Protein AF-A0A2J6RTV8-F1 (afdb_monomer_lite)

Foldseek 3Di:
DDDDDDDDDDDDDDDDDDDDDDDDDDDDDDDDDDDDDDDDDDDDDDDDDDDDDPPDPQCDPVVLVVLVVVLVVLVVVLVVLVVVLVVLVVVLVVLVVVLVVVVVVLVVVLVVLVVVLVVLVVPPPDPPVVNVVSVVVSVVVVVVSVVVNVVSVVVNVVSNVVSVVVNVVSVVVSVVSVVVSVVSVVVSVVSVVVVVVVVVVVVVVVVVVVVVVVVVVVVVVVVVVVVVVVVVVVVVVVVVVVVVVVVVVVVVVVVVVVVVVVVVVVVVVVVVVVVVVVVVVVVVVVVVVVVVVVVVVVVVVVVVVVVVVVVVVVVVVVVVVVVVVVVVVVVVVVVVVVVVVVVVVVVVVVDPDDDDDDVVVVVVVVVVVVVVVVVVVVVVVVVVVVVVVVVVVVVVVVVVVVVVVVVVVVVVVVVVVVVVVVVVVVVVVVVVVVVVVVVVVVVVVVVPPDDDDDDDDDDDD

Secondary structure (DSSP, 8-state):
---------------PPPPPP---------------------------------------HHHHHHHHHHHHHHHHHHHHHHHHHHHHHHHHHHHHHHHHHHHHHHHHHHHHHHHHHHHHHH-TTS-HHHHHHHHHHHHHHHHHHHHHHHHHHHHHHHHHHHHHHHHHHHHHHHHHHHHHHHHHHHHHHHHHHHHHHHHHHHHHHHHHHHHHHHHHHHHHHHHHHHHHHHHHHHHHHHHHHHHHHHHHHHHHHHHHHHHHHHHHHHHHHHHHHHHHHHHHHHHHHHHHHHHHHHHHHHHHHHHHHHHHHHHHHHHHHHHHHHHHHHHHHHHHHHHHHHHHHHHHHHHHHH--S-----HHHHHHHHHHHHHHHHHHHHHHHHHHHHHHHHHHHHHHHHHHHHHHHHHHHHHHHHHHHHHHHHHHHHHHHHHHHHHHHHHHHHHHHHTT-S-PPPP------

pLDDT: mean 74.6, std 16.95, range [32.72, 95.69]

Structure (mmCIF, N/CA/C/O backbone):
data_AF-A0A2J6RTV8-F1
#
_entry.id   AF-A0A2J6RTV8-F1
#
loop_
_atom_site.group_PDB
_atom_site.id
_atom_site.type_symbol
_atom_site.label_atom_id
_atom_site.label_alt_id
_atom_site.label_comp_id
_atom_site.label_asym_id
_atom_site.label_entity_id
_atom_site.label_seq_id
_atom_site.pdbx_PDB_ins_code
_atom_site.Cartn_x
_atom_site.Cartn_y
_atom_site.Cartn_z
_atom_site.occupancy
_atom_site.B_iso_or_equiv
_atom_site.auth_seq_id
_atom_site.auth_comp_id
_atom_site.auth_asym_id
_atom_site.auth_atom_id
_atom_site.pdbx_PDB_model_num
ATOM 1 N N . MET A 1 1 ? 9.975 38.360 9.429 1.00 51.91 1 MET A N 1
ATOM 2 C CA . MET A 1 1 ? 9.280 39.564 9.927 1.00 51.91 1 MET A CA 1
ATOM 3 C C . MET A 1 1 ? 7.846 39.527 9.429 1.00 51.91 1 MET A C 1
ATOM 5 O O . MET A 1 1 ? 7.651 39.671 8.234 1.00 51.91 1 MET A O 1
ATOM 9 N N . SER A 1 2 ? 6.899 39.222 10.316 1.00 41.31 2 SER A N 1
ATOM 10 C CA . SER A 1 2 ? 5.568 39.845 10.425 1.00 41.31 2 SER A CA 1
ATOM 11 C C . SER A 1 2 ? 4.779 39.090 11.491 1.00 41.31 2 SER A C 1
ATOM 13 O O . SER A 1 2 ? 4.685 37.867 11.469 1.00 41.31 2 SER A O 1
ATOM 15 N N . ARG A 1 3 ? 4.334 39.857 12.486 1.00 43.31 3 ARG A N 1
ATOM 16 C CA . ARG A 1 3 ? 3.630 39.439 13.699 1.00 43.31 3 ARG A CA 1
ATOM 17 C C . ARG A 1 3 ? 2.181 39.099 13.357 1.00 43.31 3 ARG A C 1
ATOM 19 O O . ARG A 1 3 ? 1.557 39.868 12.635 1.00 43.31 3 ARG A O 1
ATOM 26 N N . ILE A 1 4 ? 1.629 38.052 13.966 1.00 53.41 4 ILE A N 1
ATOM 27 C CA . ILE A 1 4 ? 0.189 37.971 14.225 1.00 53.41 4 ILE A CA 1
ATOM 28 C C . ILE A 1 4 ? 0.022 37.718 15.718 1.00 53.41 4 ILE A C 1
ATOM 30 O O . ILE A 1 4 ? 0.376 36.674 16.254 1.00 53.41 4 ILE A O 1
ATOM 34 N N . ASN A 1 5 ? -0.439 38.777 16.363 1.00 43.38 5 ASN A N 1
ATOM 35 C CA . ASN A 1 5 ? -0.983 38.845 17.701 1.00 43.38 5 ASN A CA 1
ATOM 36 C C . ASN A 1 5 ? -2.500 38.966 17.501 1.00 43.38 5 ASN A C 1
ATOM 38 O O . ASN A 1 5 ? -2.874 39.741 16.624 1.00 43.38 5 ASN A O 1
ATOM 42 N N . MET A 1 6 ? -3.325 38.231 18.255 1.00 38.41 6 MET A N 1
ATOM 43 C CA . MET A 1 6 ? -4.579 38.697 18.882 1.00 38.41 6 MET A CA 1
ATOM 44 C C . MET A 1 6 ? -5.284 37.531 19.600 1.00 38.41 6 MET A C 1
ATOM 46 O O . MET A 1 6 ? -5.812 36.622 18.973 1.00 38.41 6 MET A O 1
ATOM 50 N N . ASN A 1 7 ? -5.194 37.607 20.928 1.00 40.25 7 ASN A N 1
ATOM 51 C CA . ASN A 1 7 ? -6.172 37.369 21.997 1.00 40.25 7 ASN A CA 1
ATOM 52 C C . ASN A 1 7 ? -7.335 36.348 21.880 1.00 40.25 7 ASN A C 1
ATOM 54 O O . ASN A 1 7 ? -8.037 36.317 20.873 1.00 40.25 7 ASN A O 1
ATOM 58 N N . PRO A 1 8 ? -7.642 35.640 22.993 1.00 52.94 8 PRO A N 1
ATOM 59 C CA . PRO A 1 8 ? -8.798 34.761 23.140 1.00 52.94 8 PRO A CA 1
ATOM 60 C C . PRO A 1 8 ? -10.035 35.529 23.635 1.00 52.94 8 PRO A C 1
ATOM 62 O O . PRO A 1 8 ? -9.929 36.440 24.457 1.00 52.94 8 PRO A O 1
ATOM 65 N N . THR A 1 9 ? -11.217 35.144 23.158 1.00 46.03 9 THR A N 1
ATOM 66 C CA . THR A 1 9 ? -12.500 35.646 23.666 1.00 46.03 9 THR A CA 1
ATOM 67 C C . THR A 1 9 ? -13.119 34.586 24.568 1.00 46.03 9 THR A C 1
ATOM 69 O O . THR A 1 9 ? -13.441 33.486 24.128 1.00 46.03 9 THR A O 1
ATOM 72 N N . VAL A 1 10 ? -13.215 34.944 25.844 1.00 43.91 10 VAL A N 1
ATOM 73 C CA . VAL A 1 10 ? -14.014 34.303 26.888 1.00 43.91 10 VAL A CA 1
ATOM 74 C C . VAL A 1 10 ? -15.486 34.585 26.592 1.00 43.91 10 VAL A C 1
ATOM 76 O O . VAL A 1 10 ? -15.833 35.737 26.335 1.00 43.91 10 VAL A O 1
ATOM 79 N N . VAL A 1 11 ? -16.329 33.555 26.633 1.00 48.06 11 VAL A N 1
ATOM 80 C CA . VAL A 1 11 ? -17.780 33.694 26.809 1.00 48.06 11 VAL A CA 1
ATOM 81 C C . VAL A 1 11 ? -18.188 32.651 27.844 1.00 48.06 11 VAL A C 1
ATOM 83 O O . VAL A 1 11 ? -18.300 31.466 27.535 1.00 48.06 11 VAL A O 1
ATOM 86 N N . ASP A 1 12 ? -18.308 33.122 29.080 1.00 40.09 12 ASP A N 1
ATOM 87 C CA . ASP A 1 12 ? -19.159 32.538 30.108 1.00 40.09 12 ASP A CA 1
ATOM 88 C C . ASP A 1 12 ? -20.593 32.988 29.811 1.00 40.09 12 ASP A C 1
ATOM 90 O O . ASP A 1 12 ? -20.805 34.178 29.600 1.00 40.09 12 ASP A O 1
ATOM 94 N N . ASP A 1 13 ? -21.549 32.061 29.814 1.00 43.66 13 ASP A N 1
ATOM 95 C CA . ASP A 1 13 ? -22.965 32.357 30.056 1.00 43.66 13 ASP A CA 1
ATOM 96 C C . ASP A 1 13 ? -23.592 31.138 30.752 1.00 43.66 13 ASP A C 1
ATOM 98 O O . ASP A 1 13 ? -23.934 30.122 30.139 1.00 43.66 13 ASP A O 1
ATOM 102 N N . GLU A 1 14 ? -23.673 31.241 32.079 1.00 37.41 14 GLU A N 1
ATOM 103 C CA . GLU A 1 14 ? -24.571 30.467 32.928 1.00 37.41 14 GLU A CA 1
ATOM 104 C C . GLU A 1 14 ? -25.970 31.103 32.874 1.00 37.41 14 GLU A C 1
ATOM 106 O O . GLU A 1 14 ? -26.124 32.283 33.182 1.00 37.41 14 GLU A O 1
ATOM 111 N N . GLU A 1 15 ? -27.007 30.312 32.590 1.00 44.94 15 GLU A N 1
ATOM 112 C CA . GLU A 1 15 ? -28.384 30.646 32.976 1.00 44.94 15 GLU A CA 1
ATOM 113 C C . GLU A 1 15 ? -29.000 29.499 33.801 1.00 44.94 15 GLU A C 1
ATOM 115 O O . GLU A 1 15 ? -28.984 28.342 33.366 1.00 44.94 15 GLU A O 1
ATOM 120 N N . PRO A 1 16 ? -29.575 29.788 34.986 1.00 53.50 16 PRO A N 1
ATOM 121 C CA . PRO A 1 16 ? -30.290 28.811 35.796 1.00 53.50 16 PRO A CA 1
ATOM 122 C C . PRO A 1 16 ? -31.786 28.773 35.440 1.00 53.50 16 PRO A C 1
ATOM 124 O O . PRO A 1 16 ? -32.518 29.751 35.597 1.00 53.50 16 PRO A O 1
ATOM 127 N N . VAL A 1 17 ? -32.274 27.603 35.024 1.00 48.19 17 VAL A N 1
ATOM 128 C CA . VAL A 1 17 ? -33.707 27.363 34.794 1.00 48.19 17 VAL A CA 1
ATOM 129 C C . VAL A 1 17 ? -34.414 27.116 36.132 1.00 48.19 17 VAL A C 1
ATOM 131 O O . VAL A 1 17 ? -34.063 26.212 36.889 1.00 48.19 17 VAL A O 1
ATOM 134 N N . SER A 1 18 ? -35.424 27.940 36.412 1.00 44.84 18 SER A N 1
ATOM 135 C CA . SER A 1 18 ? -36.313 27.850 37.579 1.00 44.84 18 SER A CA 1
ATOM 136 C C . SER A 1 18 ? -37.389 26.756 37.417 1.00 44.84 18 SER A C 1
ATOM 138 O O . SER A 1 18 ? -37.760 26.431 36.288 1.00 44.84 18 SER A O 1
ATOM 140 N N . PRO A 1 19 ? -37.937 26.199 38.518 1.00 47.38 19 PRO A N 1
ATOM 141 C CA . PRO A 1 19 ? -38.842 25.053 38.475 1.00 47.38 19 PRO A CA 1
ATOM 142 C C . PRO A 1 19 ? -40.301 25.468 38.249 1.00 47.38 19 PRO A C 1
ATOM 144 O O . PRO A 1 19 ? -40.826 26.355 38.921 1.00 47.38 19 PRO A O 1
ATOM 147 N N . THR A 1 20 ? -40.984 24.782 37.333 1.00 40.72 20 THR A N 1
ATOM 148 C CA . THR A 1 20 ? -42.423 24.939 37.096 1.00 40.72 20 THR A CA 1
ATOM 149 C C . THR A 1 20 ? -43.213 23.932 37.934 1.00 40.72 20 THR A C 1
ATOM 151 O O . THR A 1 20 ? -43.025 22.723 37.830 1.00 40.72 20 THR A O 1
ATOM 154 N N . THR A 1 21 ? -44.112 24.443 38.770 1.00 45.81 21 THR A N 1
ATOM 155 C CA . THR A 1 21 ? -45.210 23.719 39.426 1.00 45.81 21 THR A CA 1
ATOM 156 C C . THR A 1 21 ? -46.278 23.309 38.413 1.00 45.81 21 THR A C 1
ATOM 158 O O . THR A 1 21 ? -46.694 24.182 37.665 1.00 45.81 21 THR A O 1
ATOM 161 N N . HIS A 1 22 ? -46.766 22.061 38.436 1.00 36.31 22 HIS A N 1
ATOM 162 C CA . HIS A 1 22 ? -48.129 21.649 38.029 1.00 36.31 22 HIS A CA 1
ATOM 163 C C . HIS A 1 22 ? -48.347 20.161 38.390 1.00 36.31 22 HIS A C 1
ATOM 165 O O . HIS A 1 22 ? -47.568 19.305 37.992 1.00 36.31 22 HIS A O 1
ATOM 171 N N . THR A 1 23 ? -49.155 19.887 39.420 1.00 37.34 23 THR A N 1
ATOM 172 C CA . THR A 1 23 ? -50.551 19.380 39.397 1.00 37.34 23 THR A CA 1
ATOM 173 C C . THR A 1 23 ? -50.702 17.869 39.205 1.00 37.34 23 THR A C 1
ATOM 175 O O . THR A 1 23 ? -50.345 17.310 38.176 1.00 37.34 23 THR A O 1
ATOM 178 N N . LEU A 1 24 ? -51.292 17.268 40.244 1.00 43.28 24 LEU A N 1
ATOM 179 C CA . LEU A 1 24 ? -51.869 15.929 40.328 1.00 43.28 24 LEU A CA 1
ATOM 180 C C . LEU A 1 24 ? -52.857 15.655 39.183 1.00 43.28 24 LEU A C 1
ATOM 182 O O . LEU A 1 24 ? -53.647 16.529 38.827 1.00 43.28 24 LEU A O 1
ATOM 186 N N . GLY A 1 25 ? -52.825 14.424 38.678 1.00 35.28 25 GLY A N 1
ATOM 187 C CA . GLY A 1 25 ? -53.801 13.834 37.770 1.00 35.28 25 GLY A CA 1
ATOM 188 C C . GLY A 1 25 ? -53.740 12.314 37.911 1.00 35.28 25 GLY A C 1
ATOM 189 O O . GLY A 1 25 ? -52.649 11.751 37.987 1.00 35.28 25 GLY A O 1
ATOM 190 N N . ASP A 1 26 ? -54.914 11.713 38.036 1.00 38.69 26 ASP A N 1
ATOM 191 C CA . ASP A 1 26 ? -55.188 10.382 38.567 1.00 38.69 26 ASP A CA 1
ATOM 192 C C . ASP A 1 26 ? -54.856 9.209 37.623 1.00 38.69 26 ASP A C 1
ATOM 194 O O . ASP A 1 26 ? -54.705 9.377 36.416 1.00 38.69 26 ASP A O 1
ATOM 198 N N . ASP A 1 27 ? -54.777 8.026 38.244 1.00 43.41 27 ASP A N 1
ATOM 199 C CA . ASP A 1 27 ? -55.155 6.688 37.770 1.00 43.41 27 ASP A CA 1
ATOM 200 C C . ASP A 1 27 ? -54.882 6.274 36.314 1.00 43.41 27 ASP A C 1
ATOM 202 O O . ASP A 1 27 ? -55.605 6.651 35.401 1.00 43.41 27 ASP A O 1
ATOM 206 N N . GLU A 1 28 ? -53.997 5.283 36.134 1.00 37.25 28 GLU A N 1
ATOM 207 C CA . GLU A 1 28 ? -54.261 4.194 35.184 1.00 37.25 28 GLU A CA 1
ATOM 208 C C . GLU A 1 28 ? -53.466 2.923 35.534 1.00 37.25 28 GLU A C 1
ATOM 210 O O . GLU A 1 28 ? -52.235 2.888 35.587 1.00 37.25 28 GLU A O 1
ATOM 215 N N . TRP A 1 29 ? -54.215 1.854 35.804 1.00 47.78 29 TRP A N 1
ATOM 216 C CA . TRP A 1 29 ? -53.730 0.490 35.963 1.00 47.78 29 TRP A CA 1
ATOM 217 C C . TRP A 1 29 ? -53.315 -0.069 34.600 1.00 47.78 29 TRP A C 1
ATOM 219 O O . TRP A 1 29 ? -54.151 -0.182 33.707 1.00 47.78 29 TRP A O 1
ATOM 229 N N . LEU A 1 30 ? -52.066 -0.518 34.453 1.00 38.25 30 LEU A N 1
ATOM 230 C CA . LEU A 1 30 ? -51.668 -1.337 33.308 1.00 38.25 30 LEU A CA 1
ATOM 231 C C . LEU A 1 30 ? -50.806 -2.520 33.749 1.00 38.25 30 LEU A C 1
ATOM 233 O O . LEU A 1 30 ? -49.683 -2.390 34.235 1.00 38.25 30 LEU A O 1
ATOM 237 N N . MET A 1 31 ? -51.414 -3.693 33.589 1.00 34.75 31 MET A N 1
ATOM 238 C CA . MET A 1 31 ? -50.852 -5.016 33.804 1.00 34.75 31 MET A CA 1
ATOM 239 C C . MET A 1 31 ? -49.635 -5.251 32.906 1.00 34.75 31 MET A C 1
ATOM 241 O O . MET A 1 31 ? -49.725 -5.184 31.682 1.00 34.75 31 MET A O 1
ATOM 245 N N . VAL A 1 32 ? -48.508 -5.595 33.526 1.00 35.12 32 VAL A N 1
ATOM 246 C CA . VAL A 1 32 ? -47.320 -6.111 32.844 1.00 35.12 32 VAL A CA 1
ATOM 247 C C . VAL A 1 32 ? -47.493 -7.620 32.670 1.00 35.12 32 VAL A C 1
ATOM 249 O O . VAL A 1 32 ? -47.371 -8.381 33.628 1.00 35.12 32 VAL A O 1
ATOM 252 N N . ALA A 1 33 ? -47.770 -8.054 31.441 1.00 40.34 33 ALA A N 1
ATOM 253 C CA . ALA A 1 33 ? -47.567 -9.435 31.020 1.00 40.34 33 ALA A CA 1
ATOM 254 C C . ALA A 1 33 ? -46.081 -9.625 30.673 1.00 40.34 33 ALA A C 1
ATOM 256 O O . ALA A 1 33 ? -45.580 -9.044 29.709 1.00 40.34 33 ALA A O 1
ATOM 257 N N . VAL A 1 34 ? -45.370 -10.419 31.475 1.00 37.22 34 VAL A N 1
ATOM 258 C CA . VAL A 1 34 ? -44.011 -10.880 31.168 1.00 37.22 34 VAL A CA 1
ATOM 259 C C . VAL A 1 34 ? -44.132 -12.112 30.275 1.00 37.22 34 VAL A C 1
ATOM 261 O O . VAL A 1 34 ? -44.593 -13.161 30.712 1.00 37.22 34 VAL A O 1
ATOM 264 N N . ASN A 1 35 ? -43.742 -11.955 29.011 1.00 34.28 35 ASN A N 1
ATOM 265 C CA . ASN A 1 35 ? -43.553 -13.046 28.062 1.00 34.28 35 ASN A CA 1
ATOM 266 C C . ASN A 1 35 ? -42.133 -13.602 28.245 1.00 34.28 35 ASN A C 1
ATOM 268 O O . ASN A 1 35 ? -41.152 -12.907 27.978 1.00 34.28 35 ASN A O 1
ATOM 272 N N . GLU A 1 36 ? -42.027 -14.851 28.691 1.00 37.22 36 GLU A N 1
ATOM 273 C CA . GLU A 1 36 ? -40.783 -15.619 28.705 1.00 37.22 36 GLU A CA 1
ATOM 274 C C . GLU A 1 36 ? -40.496 -16.144 27.292 1.00 37.22 36 GLU A C 1
ATOM 276 O O . GLU A 1 36 ? -41.103 -17.106 26.825 1.00 37.22 36 GLU A O 1
ATOM 281 N N . SER A 1 37 ? -39.565 -15.502 26.583 1.00 36.94 37 SER A N 1
ATOM 282 C CA . SER A 1 37 ? -38.994 -16.047 25.351 1.00 36.94 37 SER A CA 1
ATOM 283 C C . SER A 1 37 ? -37.670 -16.743 25.651 1.00 36.94 37 SER A C 1
ATOM 285 O O . SER A 1 37 ? -36.639 -16.112 25.881 1.00 36.94 37 SER A O 1
ATOM 287 N N . ASN A 1 38 ? -37.766 -18.065 25.611 1.00 46.78 38 ASN A N 1
ATOM 288 C CA . ASN A 1 38 ? -36.721 -19.070 25.511 1.00 46.78 38 ASN A CA 1
ATOM 289 C C . ASN A 1 38 ? -35.711 -18.720 24.392 1.00 46.78 38 ASN A C 1
ATOM 291 O O . ASN A 1 38 ? -36.108 -18.614 23.229 1.00 46.78 38 ASN A O 1
ATOM 295 N N . VAL A 1 39 ? -34.420 -18.566 24.710 1.00 40.97 39 VAL A N 1
ATOM 296 C CA . VAL A 1 39 ? -33.342 -18.526 23.706 1.00 40.97 39 VAL A CA 1
ATOM 297 C C . VAL A 1 39 ? -32.251 -19.507 24.108 1.00 40.97 39 VAL A C 1
ATOM 299 O O . VAL A 1 39 ? -31.601 -19.364 25.139 1.00 40.97 39 VAL A O 1
ATOM 302 N N . ASN A 1 40 ? -32.127 -20.505 23.238 1.00 38.84 40 ASN A N 1
ATOM 303 C CA . ASN A 1 40 ? -31.195 -21.616 23.247 1.00 38.84 40 ASN A CA 1
ATOM 304 C C . ASN A 1 40 ? -29.721 -21.203 23.256 1.00 38.84 40 ASN A C 1
ATOM 306 O O . ASN A 1 40 ? -29.303 -20.235 22.619 1.00 38.84 40 ASN A O 1
ATOM 310 N N . ASP A 1 41 ? -28.968 -22.100 23.879 1.00 43.59 41 ASP A N 1
ATOM 311 C CA . ASP A 1 41 ? -27.536 -22.330 23.809 1.00 43.59 41 ASP A CA 1
ATOM 312 C C . ASP A 1 41 ? -26.904 -22.158 22.420 1.00 43.59 41 ASP A C 1
ATOM 314 O O . ASP A 1 41 ? -27.352 -22.707 21.411 1.00 43.59 41 ASP A O 1
ATOM 318 N N . THR A 1 42 ? -25.746 -21.499 22.394 1.00 41.97 42 THR A N 1
ATOM 319 C CA . THR A 1 42 ? -24.659 -21.859 21.475 1.00 41.97 42 THR A CA 1
ATOM 320 C C . THR A 1 42 ? -23.323 -21.647 22.175 1.00 41.97 42 THR A C 1
ATOM 322 O O . THR A 1 42 ? -22.954 -20.541 22.562 1.00 41.97 42 THR A O 1
ATOM 325 N N . ALA A 1 43 ? -22.626 -22.762 22.372 1.00 50.34 43 ALA A N 1
ATOM 326 C CA . ALA A 1 43 ? -21.323 -22.862 23.000 1.00 50.34 43 ALA A CA 1
ATOM 327 C C . ALA A 1 43 ? -20.201 -22.298 22.112 1.00 50.34 43 ALA A C 1
ATOM 329 O O . ALA A 1 43 ? -20.177 -22.535 20.905 1.00 50.34 43 ALA A O 1
ATOM 330 N N . HIS A 1 44 ? -19.210 -21.661 22.739 1.00 38.66 44 HIS A N 1
ATOM 331 C CA . HIS A 1 44 ? -17.812 -21.712 22.305 1.00 38.66 44 HIS A CA 1
ATOM 332 C C . HIS A 1 44 ? -16.875 -21.578 23.525 1.00 38.66 44 HIS A C 1
ATOM 334 O O . HIS A 1 44 ? -17.256 -20.921 24.497 1.00 38.66 44 HIS A O 1
ATOM 340 N N . PRO A 1 45 ? -15.692 -22.228 23.511 1.00 62.00 45 PRO A N 1
ATOM 341 C CA . PRO A 1 45 ? -14.908 -22.503 24.704 1.00 62.00 45 PRO A CA 1
ATOM 342 C C . PRO A 1 45 ? -13.725 -21.543 24.899 1.00 62.00 45 PRO A C 1
ATOM 344 O O . PRO A 1 45 ? -13.294 -20.855 23.978 1.00 62.00 45 PRO A O 1
ATOM 347 N N . GLU A 1 46 ? -13.189 -21.610 26.119 1.00 49.97 46 GLU A N 1
ATOM 348 C CA . GLU A 1 46 ? -11.791 -21.359 26.488 1.00 49.97 46 GLU A CA 1
ATOM 349 C C . GLU A 1 46 ? -11.215 -19.969 26.182 1.00 49.97 46 GLU A C 1
ATOM 351 O O . GLU A 1 46 ? -10.587 -19.718 25.156 1.00 49.97 46 GLU A O 1
ATOM 356 N N . ALA A 1 47 ? -11.298 -19.094 27.187 1.00 41.72 47 ALA A N 1
ATOM 357 C CA . ALA A 1 47 ? -10.287 -18.071 27.406 1.00 41.72 47 ALA A CA 1
ATOM 358 C C . ALA A 1 47 ? -9.794 -18.168 28.851 1.00 41.72 47 ALA A C 1
ATOM 360 O O . ALA A 1 47 ? -10.567 -18.207 29.805 1.00 41.72 47 ALA A O 1
ATOM 361 N N . THR A 1 48 ? -8.478 -18.276 28.940 1.00 42.38 48 THR A N 1
ATOM 362 C CA . THR A 1 48 ? -7.640 -18.553 30.096 1.00 42.38 48 THR A CA 1
ATOM 363 C C . THR A 1 48 ? -7.881 -17.636 31.285 1.00 42.38 48 THR A C 1
ATOM 365 O O . THR A 1 48 ? -7.854 -16.411 31.183 1.00 42.38 48 THR A O 1
ATOM 368 N N . ASP A 1 49 ? -8.014 -18.316 32.413 1.00 45.34 49 ASP A N 1
ATOM 369 C CA . ASP A 1 49 ? -7.892 -17.877 33.790 1.00 45.34 49 ASP A CA 1
ATOM 370 C C . ASP A 1 49 ? -6.627 -17.024 34.016 1.00 45.34 49 ASP A C 1
ATOM 372 O O . ASP A 1 49 ? -5.499 -17.518 33.991 1.00 45.34 49 ASP A O 1
ATOM 376 N N . THR A 1 50 ? -6.810 -15.722 34.235 1.00 44.22 50 THR A N 1
ATOM 377 C CA . THR A 1 50 ? -5.829 -14.900 34.950 1.00 44.22 50 THR A CA 1
ATOM 378 C C . THR A 1 50 ? -6.541 -14.260 36.121 1.00 44.22 50 THR A C 1
ATOM 380 O O . THR A 1 50 ? -7.233 -13.248 35.982 1.00 44.22 50 THR A O 1
ATOM 383 N N . GLY A 1 51 ? -6.387 -14.915 37.267 1.00 48.78 51 GLY A N 1
ATOM 384 C CA . GLY A 1 51 ? -6.951 -14.513 38.535 1.00 48.78 51 GLY A CA 1
ATOM 385 C C . GLY A 1 51 ? -6.658 -13.060 38.885 1.00 48.78 51 GLY A C 1
ATOM 386 O O . GLY A 1 51 ? -5.534 -12.564 38.816 1.00 48.78 51 GLY A O 1
ATOM 387 N N . THR A 1 52 ? -7.694 -12.378 39.344 1.00 41.19 52 THR A N 1
ATOM 388 C CA . THR A 1 52 ? -7.535 -11.304 40.316 1.00 41.19 52 THR A CA 1
ATOM 389 C C . THR A 1 52 ? -8.711 -11.419 41.268 1.00 41.19 52 THR A C 1
ATOM 391 O O . THR A 1 52 ? -9.848 -11.073 40.955 1.00 41.19 52 THR A O 1
ATOM 394 N N . VAL A 1 53 ? -8.421 -12.042 42.405 1.00 43.47 53 VAL A N 1
ATOM 395 C CA . VAL A 1 53 ? -9.329 -12.277 43.520 1.00 43.47 53 VAL A CA 1
ATOM 396 C C . VAL A 1 53 ? -9.634 -10.924 44.160 1.00 43.47 53 VAL A C 1
ATOM 398 O O . VAL A 1 53 ? -8.919 -10.484 45.048 1.00 43.47 53 VAL A O 1
ATOM 401 N N . ASN A 1 54 ? -10.686 -10.257 43.691 1.00 42.47 54 ASN A N 1
ATOM 402 C CA . ASN A 1 54 ? -11.394 -9.244 44.469 1.00 42.47 54 ASN A CA 1
ATOM 403 C C . ASN A 1 54 ? -12.745 -9.838 44.862 1.00 42.47 54 ASN A C 1
ATOM 405 O O . ASN A 1 54 ? -13.786 -9.557 44.270 1.00 42.47 54 ASN A O 1
ATOM 409 N N . SER A 1 55 ? -12.707 -10.731 45.847 1.00 44.28 55 SER A N 1
ATOM 410 C CA . SER A 1 55 ? -13.886 -11.158 46.590 1.00 44.28 55 SER A CA 1
ATOM 411 C C . SER A 1 55 ? -14.298 -10.028 47.535 1.00 44.28 55 SER A C 1
ATOM 413 O O . SER A 1 55 ? -14.039 -10.085 48.735 1.00 44.28 55 SER A O 1
ATOM 415 N N . GLU A 1 56 ? -14.892 -8.972 46.977 1.00 48.16 56 GLU A N 1
ATOM 416 C CA . GLU A 1 56 ? -15.717 -8.062 47.769 1.00 48.16 56 GLU A CA 1
ATOM 417 C C . GLU A 1 56 ? -16.915 -8.851 48.314 1.00 48.16 56 GLU A C 1
ATOM 419 O O . GLU A 1 56 ? -17.489 -9.669 47.580 1.00 48.16 56 GLU A O 1
ATOM 424 N N . PRO A 1 57 ? -17.301 -8.641 49.584 1.00 46.94 57 PRO A N 1
ATOM 425 C CA . PRO A 1 57 ? -18.454 -9.298 50.170 1.00 46.94 57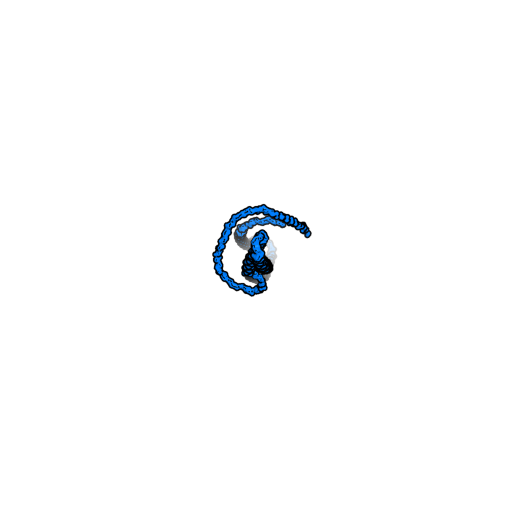 PRO A CA 1
ATOM 426 C C . PRO A 1 57 ? -19.708 -8.767 49.471 1.00 46.94 57 PRO A C 1
ATOM 428 O O . PRO A 1 57 ? -20.254 -7.720 49.811 1.00 46.94 57 PRO A O 1
ATOM 431 N N . LYS A 1 58 ? -20.154 -9.472 48.431 1.00 57.97 58 LYS A N 1
ATOM 432 C CA . LYS A 1 58 ? -21.487 -9.276 47.874 1.00 57.97 58 LYS A CA 1
ATOM 433 C C . LYS A 1 58 ? -22.463 -9.723 48.945 1.00 57.97 58 LYS A C 1
ATOM 435 O O . LYS A 1 58 ? -22.664 -10.924 49.081 1.00 57.97 58 LYS A O 1
ATOM 440 N N . VAL A 1 59 ? -23.075 -8.765 49.639 1.00 56.88 59 VAL A N 1
ATOM 441 C CA . VAL A 1 59 ? -24.318 -9.013 50.369 1.00 56.88 59 VAL A CA 1
ATOM 442 C C . VAL A 1 59 ? -25.285 -9.611 49.359 1.00 56.88 59 VAL A C 1
ATOM 444 O O . VAL A 1 59 ? -25.727 -8.945 48.411 1.00 56.88 59 VAL A O 1
ATOM 447 N N . THR A 1 60 ? -25.485 -10.918 49.462 1.00 68.50 60 THR A N 1
ATOM 448 C CA . THR A 1 60 ? -26.267 -11.663 48.484 1.00 68.50 60 THR A CA 1
ATOM 449 C C . THR A 1 60 ? -27.723 -11.211 48.568 1.00 68.50 60 THR A C 1
ATOM 451 O O . THR A 1 60 ? -28.194 -10.732 49.601 1.00 68.50 60 THR A O 1
ATOM 454 N N . LYS A 1 61 ? -28.469 -11.319 47.461 1.00 71.75 61 LYS A N 1
ATOM 455 C CA . LYS A 1 61 ? -29.924 -11.090 47.492 1.00 71.75 61 LYS A CA 1
ATOM 456 C C . LYS A 1 61 ? -30.565 -11.919 48.618 1.00 71.75 61 LYS A C 1
ATOM 458 O O . LYS A 1 61 ? -31.458 -11.422 49.297 1.00 71.75 61 LYS A O 1
ATOM 463 N N . ASP A 1 62 ? -30.015 -13.108 48.842 1.00 73.06 62 ASP A N 1
ATOM 464 C CA . ASP A 1 62 ? -30.397 -14.051 49.882 1.00 73.06 62 ASP A CA 1
ATOM 465 C C . ASP A 1 62 ? -30.180 -13.477 51.293 1.00 73.06 62 ASP A C 1
ATOM 467 O O . ASP A 1 62 ? -31.075 -13.577 52.121 1.00 73.06 62 ASP A O 1
ATOM 471 N N . GLU A 1 63 ? -29.077 -12.771 51.571 1.00 72.50 63 GLU A N 1
ATOM 472 C CA . GLU A 1 63 ? -28.865 -12.086 52.862 1.00 72.50 63 GLU A CA 1
ATOM 473 C C . GLU A 1 63 ? -29.890 -10.973 53.127 1.00 72.50 63 GLU A C 1
ATOM 475 O O . GLU A 1 63 ? -30.383 -10.830 54.246 1.00 72.50 63 GLU A O 1
ATOM 480 N N . VAL A 1 64 ? -30.263 -10.198 52.102 1.00 72.94 64 VAL A N 1
ATOM 481 C CA . VAL A 1 64 ? -31.304 -9.161 52.239 1.00 72.94 64 VAL A CA 1
ATOM 482 C C . VAL A 1 64 ? -32.684 -9.787 52.461 1.00 72.94 64 VAL A C 1
ATOM 484 O O . VAL A 1 64 ? -33.507 -9.229 53.190 1.00 72.94 64 VAL A O 1
ATOM 487 N N . GLU A 1 65 ? -32.946 -10.932 51.834 1.00 75.69 65 GLU A N 1
ATOM 488 C CA . GLU A 1 65 ? -34.188 -11.692 51.985 1.00 75.69 65 GLU A CA 1
ATOM 489 C C . GLU A 1 65 ? -34.285 -12.305 53.393 1.00 75.69 65 GLU A C 1
ATOM 491 O O . GLU A 1 65 ? -35.302 -12.117 54.061 1.00 75.69 65 GLU A O 1
ATOM 496 N N . ILE A 1 66 ? -33.186 -12.871 53.905 1.00 77.88 66 ILE A N 1
ATOM 497 C CA . ILE A 1 66 ? -33.057 -13.360 55.287 1.00 77.88 66 ILE A CA 1
ATOM 498 C C . ILE A 1 66 ? -33.278 -12.222 56.293 1.00 77.88 66 ILE A C 1
ATOM 500 O O . ILE A 1 66 ? -34.076 -12.363 57.218 1.00 77.88 66 ILE A O 1
ATOM 504 N N . LEU A 1 67 ? -32.637 -11.061 56.109 1.00 75.31 67 LEU A N 1
ATOM 505 C CA . LEU A 1 67 ? -32.831 -9.905 56.997 1.00 75.31 67 LEU A CA 1
ATOM 506 C C . LEU A 1 67 ? -34.280 -9.405 56.991 1.00 75.31 67 LEU A C 1
ATOM 508 O O . LEU A 1 67 ? -34.796 -8.975 58.023 1.00 75.31 67 LEU A O 1
ATOM 512 N N . LYS A 1 68 ? -34.958 -9.461 55.840 1.00 76.00 68 LYS A N 1
ATOM 513 C CA . LYS A 1 68 ? -36.372 -9.088 55.733 1.00 76.00 68 LYS A CA 1
ATOM 514 C C . LYS A 1 68 ? -37.266 -10.070 56.494 1.00 76.00 68 LYS A C 1
ATOM 516 O O . LYS A 1 68 ? -38.158 -9.621 57.212 1.00 76.00 68 LYS A O 1
ATOM 521 N N . GLU A 1 69 ? -37.009 -11.368 56.370 1.00 80.88 69 GLU A N 1
ATOM 522 C CA . GLU A 1 69 ? -37.751 -12.421 57.069 1.00 80.88 69 GLU A CA 1
ATOM 523 C C . GLU A 1 69 ? -37.556 -12.335 58.591 1.00 80.88 69 GLU A C 1
ATOM 525 O O . GLU A 1 69 ? -38.533 -12.352 59.343 1.00 80.88 69 GLU A O 1
ATOM 530 N N . VAL A 1 70 ? -36.319 -12.108 59.052 1.00 79.38 70 VAL A N 1
ATOM 531 C CA . VAL A 1 70 ? -36.013 -11.837 60.468 1.00 79.38 70 VAL A CA 1
ATOM 532 C C . VAL A 1 70 ? -36.794 -10.618 60.958 1.00 79.38 70 VAL A C 1
ATOM 534 O O . VAL A 1 70 ? -37.458 -10.685 61.988 1.00 79.38 70 VAL A O 1
ATOM 537 N N . LEU A 1 71 ? -36.807 -9.519 60.199 1.00 74.88 71 LEU A N 1
ATOM 538 C CA . LEU A 1 71 ? -37.500 -8.291 60.591 1.00 74.88 71 LEU A CA 1
ATOM 539 C C . LEU A 1 71 ? -39.030 -8.449 60.645 1.00 74.88 71 LEU A C 1
ATOM 541 O O . LEU A 1 71 ? -39.691 -7.830 61.485 1.00 74.88 71 LEU A O 1
ATOM 545 N N . GLU A 1 72 ? -39.610 -9.254 59.754 1.00 78.31 72 GLU A N 1
ATOM 546 C CA . GLU A 1 72 ? -41.035 -9.600 59.775 1.00 78.31 72 GLU A CA 1
ATOM 547 C C . GLU A 1 72 ? -41.379 -10.512 60.961 1.00 78.31 72 GLU A C 1
ATOM 549 O O . GLU A 1 72 ? -42.373 -10.252 61.650 1.00 78.31 72 GLU A O 1
ATOM 554 N N . SER A 1 73 ? -40.522 -11.490 61.267 1.00 77.81 73 SER A N 1
ATOM 555 C CA . SER A 1 73 ? -40.636 -12.361 62.442 1.00 77.81 73 SER A CA 1
ATOM 556 C C . SER A 1 73 ? -40.564 -11.568 63.755 1.00 77.81 73 SER A C 1
ATOM 558 O O . SER A 1 73 ? -41.473 -11.653 64.586 1.00 77.81 73 SER A O 1
ATOM 560 N N . THR A 1 74 ? -39.579 -10.674 63.910 1.00 76.19 74 THR A N 1
ATOM 561 C CA . THR A 1 74 ? -39.449 -9.807 65.095 1.00 76.19 74 THR A CA 1
ATOM 562 C C . THR A 1 74 ? -40.650 -8.866 65.250 1.00 76.19 74 THR A C 1
ATOM 564 O O . THR A 1 74 ? -41.138 -8.650 66.359 1.00 76.19 74 THR A O 1
ATOM 567 N N . ARG A 1 75 ? -41.209 -8.335 64.148 1.00 74.31 75 ARG A N 1
ATOM 568 C CA . ARG A 1 75 ? -42.455 -7.538 64.194 1.00 74.31 75 ARG A CA 1
ATOM 569 C C . ARG A 1 75 ? -43.674 -8.355 64.615 1.00 74.31 75 ARG A C 1
ATOM 571 O O . ARG A 1 75 ? -44.593 -7.791 65.209 1.00 74.31 75 ARG A O 1
ATOM 578 N N . ALA A 1 76 ? -43.746 -9.629 64.242 1.00 76.81 76 ALA A N 1
ATOM 579 C CA . ALA A 1 76 ? -44.831 -10.510 64.660 1.00 76.81 76 ALA A CA 1
ATOM 580 C C . ALA A 1 76 ? -44.734 -10.816 66.162 1.00 76.81 76 ALA A C 1
ATOM 582 O O . ALA A 1 76 ? -45.724 -10.643 66.871 1.00 76.81 76 ALA A O 1
ATOM 583 N N . ALA A 1 77 ? -43.536 -11.145 66.654 1.00 75.75 77 ALA A N 1
ATOM 584 C CA . ALA A 1 77 ? -43.276 -11.356 68.078 1.00 75.75 77 ALA A CA 1
ATOM 585 C C . ALA A 1 77 ? -43.616 -10.111 68.918 1.00 75.75 77 ALA A C 1
ATOM 587 O O . ALA A 1 77 ? -44.342 -10.211 69.903 1.00 75.75 77 ALA A O 1
ATOM 588 N N . PHE A 1 78 ? -43.197 -8.922 68.470 1.00 74.50 78 PHE A N 1
ATOM 589 C CA . PHE A 1 78 ? -43.519 -7.659 69.142 1.00 74.50 78 PHE A CA 1
ATOM 590 C C . PHE A 1 78 ? -45.033 -7.395 69.232 1.00 74.50 78 PHE A C 1
ATOM 592 O O . PHE A 1 78 ? -45.524 -6.916 70.254 1.00 74.50 78 PHE A O 1
ATOM 599 N N . ARG A 1 79 ? -45.791 -7.707 68.169 1.00 76.75 79 ARG A N 1
ATOM 600 C CA . ARG A 1 79 ? -47.258 -7.573 68.174 1.00 76.75 79 ARG A CA 1
ATOM 601 C C . ARG A 1 79 ? -47.910 -8.531 69.169 1.00 76.75 79 ARG A C 1
ATOM 603 O O . ARG A 1 79 ? -48.756 -8.089 69.939 1.00 76.75 79 ARG A O 1
ATOM 610 N N . ALA A 1 80 ? -47.475 -9.791 69.188 1.00 78.06 80 ALA A N 1
ATOM 611 C CA . ALA A 1 80 ? -47.980 -10.789 70.125 1.00 78.06 80 ALA A CA 1
ATOM 612 C C . ALA A 1 80 ? -47.711 -10.385 71.583 1.00 78.06 80 ALA A C 1
ATOM 614 O O . ALA A 1 80 ? -48.618 -10.435 72.410 1.00 78.06 80 ALA A O 1
ATOM 615 N N . GLU A 1 81 ? -46.503 -9.908 71.901 1.00 75.56 81 GLU A N 1
ATOM 616 C CA . GLU A 1 81 ? -46.207 -9.424 73.252 1.00 75.56 81 GLU A CA 1
ATOM 617 C C . GLU A 1 81 ? -47.070 -8.223 73.636 1.00 75.56 81 GLU A C 1
ATOM 619 O O . GLU A 1 81 ? -47.670 -8.232 74.705 1.00 75.56 81 GLU A O 1
ATOM 624 N N . HIS A 1 82 ? -47.215 -7.233 72.756 1.00 76.25 82 HIS A N 1
ATOM 625 C CA . HIS A 1 82 ? -48.052 -6.065 73.023 1.00 76.25 82 HIS A CA 1
ATOM 626 C C . HIS A 1 82 ? -49.521 -6.435 73.302 1.00 76.25 82 HIS A C 1
ATOM 628 O O . HIS A 1 82 ? -50.147 -5.865 74.197 1.00 76.25 82 HIS A O 1
ATOM 634 N N . GLU A 1 83 ? -50.075 -7.404 72.570 1.00 79.94 83 GLU A N 1
ATOM 635 C CA . GLU A 1 83 ? -51.417 -7.939 72.832 1.00 79.94 83 GLU A CA 1
ATOM 636 C C . GLU A 1 83 ? -51.503 -8.612 74.211 1.00 79.94 83 GLU A C 1
ATOM 638 O O . GLU A 1 83 ? -52.477 -8.394 74.939 1.00 79.94 83 GLU A O 1
ATOM 643 N N . THR A 1 84 ? -50.471 -9.359 74.628 1.00 78.38 84 THR A N 1
ATOM 644 C CA . THR A 1 84 ? -50.427 -9.931 75.986 1.00 78.38 84 THR A CA 1
ATOM 645 C C . THR A 1 84 ? -50.381 -8.853 77.067 1.00 78.38 84 THR A C 1
ATOM 647 O O . THR A 1 84 ? -51.112 -8.962 78.050 1.00 78.38 84 THR A O 1
ATOM 650 N N . THR A 1 85 ? -49.623 -7.770 76.865 1.00 72.50 85 THR A N 1
ATOM 651 C CA . THR A 1 85 ? -49.552 -6.640 77.804 1.00 72.50 85 THR A CA 1
ATOM 652 C C . THR A 1 85 ? -50.891 -5.905 77.916 1.00 72.50 85 THR A C 1
ATOM 654 O O . THR A 1 85 ? -51.318 -5.529 79.006 1.00 72.50 85 THR A O 1
ATOM 657 N N . GLN A 1 86 ? -51.612 -5.736 76.802 1.00 75.88 86 GLN A N 1
ATOM 658 C CA . GLN A 1 86 ? -52.968 -5.176 76.835 1.00 75.88 86 GLN A CA 1
ATOM 659 C C . GLN A 1 86 ? -53.939 -6.083 77.598 1.00 75.88 86 GLN A C 1
ATOM 661 O O . GLN A 1 86 ? -54.772 -5.597 78.367 1.00 75.88 86 GLN A O 1
ATOM 666 N N . HIS A 1 87 ? -53.820 -7.402 77.429 1.00 77.69 87 HIS A N 1
ATOM 667 C CA . HIS A 1 87 ? -54.651 -8.363 78.144 1.00 77.69 87 HIS A CA 1
ATOM 668 C C . HIS A 1 87 ? -54.359 -8.371 79.656 1.00 77.69 87 HIS A C 1
ATOM 670 O O . HIS A 1 87 ? -55.297 -8.439 80.458 1.00 77.69 87 HIS A O 1
ATOM 676 N N . THR A 1 88 ? -53.095 -8.296 80.086 1.00 73.56 88 THR A N 1
ATOM 677 C CA . THR A 1 88 ? -52.745 -8.218 81.518 1.00 73.56 88 THR A CA 1
ATOM 678 C C . THR A 1 88 ? -53.234 -6.908 82.135 1.00 73.56 88 THR A C 1
ATOM 680 O O . THR A 1 88 ? -53.844 -6.928 83.207 1.00 73.56 88 THR A O 1
ATOM 683 N N . GLN A 1 89 ? -53.100 -5.788 81.419 1.00 73.81 89 GLN A N 1
ATOM 684 C CA . GLN A 1 89 ? -53.622 -4.488 81.845 1.00 73.81 89 GLN A CA 1
ATOM 685 C C . GLN A 1 89 ? -55.156 -4.495 81.984 1.00 73.81 89 GLN A C 1
ATOM 687 O O . GLN A 1 89 ? -55.696 -4.008 82.983 1.00 73.81 89 GLN A O 1
ATOM 692 N N . ALA A 1 90 ? -55.871 -5.106 81.033 1.00 77.50 90 ALA A N 1
ATOM 693 C CA . ALA A 1 90 ? -57.322 -5.281 81.106 1.00 77.50 90 ALA A CA 1
ATOM 694 C C . ALA A 1 90 ? -57.738 -6.164 82.296 1.00 77.50 90 ALA A C 1
ATOM 696 O O . ALA A 1 90 ? -58.703 -5.856 83.000 1.00 77.50 90 ALA A O 1
ATOM 697 N N . ARG A 1 91 ? -56.985 -7.236 82.570 1.00 78.19 91 ARG A N 1
ATOM 698 C CA . ARG A 1 91 ? -57.236 -8.138 83.701 1.00 78.19 91 ARG A CA 1
ATOM 699 C C . ARG A 1 91 ? -57.006 -7.445 85.047 1.00 78.19 91 ARG A C 1
ATOM 701 O O . ARG A 1 91 ? -57.823 -7.607 85.951 1.00 78.19 91 ARG A O 1
ATOM 708 N N . LEU A 1 92 ? -55.962 -6.623 85.168 1.00 74.38 92 LEU A N 1
ATOM 709 C CA . LEU A 1 92 ? -55.728 -5.787 86.350 1.00 74.38 92 LEU A CA 1
ATOM 710 C C . LEU A 1 92 ? -56.889 -4.808 86.581 1.00 74.38 92 LEU A C 1
ATOM 712 O O . LEU A 1 92 ? -57.381 -4.690 87.704 1.00 74.38 92 LEU A O 1
ATOM 716 N N . ALA A 1 93 ? -57.370 -4.147 85.524 1.00 76.38 93 ALA A N 1
ATOM 717 C CA . ALA A 1 93 ? -58.518 -3.247 85.612 1.00 76.38 93 ALA A CA 1
ATOM 718 C C . ALA A 1 93 ? -59.793 -3.971 86.089 1.00 76.38 93 ALA A C 1
ATOM 720 O O . ALA A 1 93 ? -60.494 -3.460 86.965 1.00 76.38 93 ALA A O 1
ATOM 721 N N . ALA A 1 94 ? -60.054 -5.181 85.581 1.00 79.19 94 ALA A N 1
ATOM 722 C CA . ALA A 1 94 ? -61.188 -6.006 85.999 1.00 79.19 94 ALA A CA 1
ATOM 723 C C . ALA A 1 94 ? -61.109 -6.404 87.486 1.00 79.19 94 ALA A C 1
ATOM 725 O O . ALA A 1 94 ? -62.083 -6.230 88.218 1.00 79.19 94 ALA A O 1
ATOM 726 N N . VAL A 1 95 ? -59.938 -6.846 87.963 1.00 76.94 95 VAL A N 1
ATOM 727 C CA . VAL A 1 95 ? -59.723 -7.191 89.383 1.00 76.94 95 VAL A CA 1
ATOM 728 C C . VAL A 1 95 ? -59.920 -5.969 90.287 1.00 76.94 95 VAL A C 1
ATOM 730 O O . VAL A 1 95 ? -60.573 -6.065 91.326 1.00 76.94 95 VAL A O 1
ATOM 733 N N . MET A 1 96 ? -59.415 -4.794 89.894 1.00 76.31 96 MET A N 1
ATOM 734 C CA . MET A 1 96 ? -59.646 -3.553 90.647 1.00 76.31 96 MET A CA 1
ATOM 735 C C . MET A 1 96 ? -61.135 -3.200 90.748 1.00 76.31 96 MET A C 1
ATOM 737 O O . MET A 1 96 ? -61.593 -2.737 91.797 1.00 76.31 96 MET A O 1
ATOM 741 N N . GLN A 1 97 ? -61.905 -3.431 89.684 1.00 82.81 97 GLN A N 1
ATOM 742 C CA . GLN A 1 97 ? -63.346 -3.194 89.672 1.00 82.81 97 GLN A CA 1
ATOM 743 C C . GLN A 1 97 ? -64.104 -4.193 90.560 1.00 82.81 97 GLN A C 1
ATOM 745 O O . GLN A 1 97 ? -64.992 -3.788 91.316 1.00 82.81 97 GLN A O 1
ATOM 750 N N . GLU A 1 98 ? -63.730 -5.473 90.529 1.00 79.69 98 GLU A N 1
ATOM 751 C CA . GLU A 1 98 ? -64.314 -6.515 91.379 1.00 79.69 98 GLU A CA 1
ATOM 752 C C . GLU A 1 98 ? -64.062 -6.226 92.867 1.00 79.69 98 GLU A C 1
ATOM 754 O O . GLU A 1 98 ? -64.992 -6.234 93.680 1.00 79.69 98 GLU A O 1
ATOM 759 N N . VAL A 1 99 ? -62.837 -5.836 93.230 1.00 74.56 99 VAL A N 1
ATOM 760 C CA . VAL A 1 99 ? -62.502 -5.440 94.607 1.00 74.56 99 VAL A CA 1
ATOM 761 C C . VAL A 1 99 ? -63.256 -4.193 95.056 1.00 74.56 99 VAL A C 1
ATOM 763 O O . VAL A 1 99 ? -63.718 -4.124 96.196 1.00 74.56 99 VAL A O 1
ATOM 766 N N . LYS A 1 100 ? -63.463 -3.224 94.164 1.00 78.75 100 LYS A N 1
ATOM 767 C CA . LYS A 1 100 ? -64.307 -2.065 94.469 1.00 78.75 100 LYS A CA 1
ATOM 768 C C . LYS A 1 100 ? -65.751 -2.488 94.770 1.00 78.75 100 LYS A C 1
ATOM 770 O O . LYS A 1 100 ? -66.301 -2.075 95.786 1.00 78.75 100 LYS A O 1
ATOM 775 N N . SER A 1 101 ? -66.327 -3.376 93.957 1.00 79.25 101 SER A N 1
ATOM 776 C CA . SER A 1 101 ? -67.703 -3.859 94.148 1.00 79.25 101 SER A CA 1
ATOM 777 C C . SER A 1 101 ? -67.893 -4.674 95.438 1.00 79.25 101 SER A C 1
ATOM 779 O O . SER A 1 101 ? -68.891 -4.511 96.147 1.00 79.25 101 SER A O 1
ATOM 781 N N . THR A 1 102 ? -66.916 -5.514 95.795 1.00 77.44 102 THR A N 1
ATOM 782 C CA . THR A 1 102 ? -66.946 -6.306 97.035 1.00 77.44 102 THR A CA 1
ATOM 783 C C . THR A 1 102 ? -66.773 -5.426 98.268 1.00 77.44 102 THR A C 1
ATOM 785 O O . THR A 1 102 ? -67.476 -5.625 99.259 1.00 77.44 102 THR A O 1
ATOM 788 N N . LYS A 1 103 ? -65.915 -4.399 98.197 1.00 79.25 103 LYS A N 1
ATOM 789 C CA . LYS A 1 103 ? -65.795 -3.375 99.240 1.00 79.25 103 LYS A CA 1
ATOM 790 C C . LYS A 1 103 ? -67.117 -2.635 99.455 1.00 79.25 103 LYS A C 1
ATOM 792 O O . LYS A 1 103 ? -67.563 -2.533 100.596 1.00 79.25 103 LYS A O 1
ATOM 797 N N . ASP A 1 104 ? -67.756 -2.166 98.384 1.00 79.81 104 ASP A N 1
ATOM 798 C CA . ASP A 1 104 ? -69.028 -1.437 98.464 1.00 79.81 104 ASP A CA 1
ATOM 799 C C . ASP A 1 104 ? -70.145 -2.313 99.069 1.00 79.81 104 ASP A C 1
ATOM 801 O O . ASP A 1 104 ? -70.933 -1.852 99.900 1.00 79.81 104 ASP A O 1
ATOM 805 N N . THR A 1 105 ? -70.169 -3.604 98.714 1.00 80.12 105 THR A N 1
ATOM 806 C CA . THR A 1 105 ? -71.104 -4.595 99.276 1.00 80.12 105 THR A CA 1
ATOM 807 C C . THR A 1 105 ? -70.848 -4.815 100.769 1.00 80.12 105 THR A C 1
ATOM 809 O O . THR A 1 105 ? -71.769 -4.703 101.575 1.00 80.12 105 THR A O 1
ATOM 812 N N . ALA A 1 106 ? -69.591 -5.019 101.171 1.00 74.06 106 ALA A N 1
ATOM 813 C CA . ALA A 1 106 ? -69.227 -5.185 102.577 1.00 74.06 106 ALA A CA 1
ATOM 814 C C . ALA A 1 106 ? -69.537 -3.929 103.416 1.00 74.06 106 ALA A C 1
ATOM 816 O O . ALA A 1 106 ? -69.993 -4.034 104.555 1.00 74.06 106 ALA A O 1
ATOM 817 N N . GLU A 1 107 ? -69.328 -2.725 102.872 1.00 78.25 107 GLU A N 1
ATOM 818 C CA . GLU A 1 107 ? -69.707 -1.477 103.542 1.00 78.25 107 GLU A CA 1
ATOM 819 C C . GLU A 1 107 ? -71.223 -1.362 103.739 1.00 78.25 107 GLU A C 1
ATOM 821 O O . GLU A 1 107 ? -71.671 -0.893 104.793 1.00 78.25 107 GLU A O 1
ATOM 826 N N . LYS A 1 108 ? -72.015 -1.799 102.752 1.00 83.50 108 LYS A N 1
ATOM 827 C CA . LYS A 1 108 ? -73.478 -1.857 102.845 1.00 83.50 108 LYS A CA 1
ATOM 828 C C . LYS A 1 108 ? -73.923 -2.837 103.933 1.00 83.50 108 LYS A C 1
ATOM 830 O O . LYS A 1 108 ? -74.692 -2.435 104.806 1.00 83.50 108 LYS A O 1
ATOM 835 N N . ASP A 1 109 ? -73.364 -4.043 103.955 1.00 79.25 109 ASP A N 1
ATOM 836 C CA . ASP A 1 109 ? -73.675 -5.067 104.960 1.00 79.25 109 ASP A CA 1
ATOM 837 C C . ASP A 1 109 ? -73.310 -4.598 106.378 1.00 79.25 109 ASP A C 1
ATOM 839 O O . ASP A 1 109 ? -74.073 -4.770 107.330 1.00 79.25 109 ASP A O 1
ATOM 843 N N . VAL A 1 110 ? -72.169 -3.916 106.543 1.00 75.56 110 VAL A N 1
ATOM 844 C CA . VAL A 1 110 ? -71.771 -3.328 107.833 1.00 75.56 110 VAL A CA 1
ATOM 845 C C . VAL A 1 110 ? -72.730 -2.217 108.268 1.00 75.56 110 VAL A C 1
ATOM 847 O O . VAL A 1 110 ? -73.047 -2.119 109.459 1.00 75.56 110 VAL A O 1
ATOM 850 N N . LYS A 1 111 ? -73.193 -1.362 107.345 1.00 80.88 111 LYS A N 1
ATOM 851 C CA . LYS A 1 111 ? -74.205 -0.332 107.643 1.00 80.88 111 LYS A CA 1
ATOM 852 C C . LYS A 1 111 ? -75.529 -0.971 108.061 1.00 80.88 111 LYS A C 1
ATOM 854 O O . LYS A 1 111 ? -76.126 -0.513 109.034 1.00 80.88 111 LYS A O 1
ATOM 859 N N . GLU A 1 112 ? -75.943 -2.044 107.395 1.00 82.12 112 GLU A N 1
ATOM 860 C CA . GLU A 1 112 ? -77.161 -2.785 107.723 1.00 82.12 112 GLU A CA 1
ATOM 861 C C . GLU A 1 112 ? -77.079 -3.447 109.105 1.00 82.12 112 GLU A C 1
ATOM 863 O O . GLU A 1 112 ? -77.969 -3.263 109.932 1.00 82.12 112 GLU A O 1
ATOM 868 N N . VAL A 1 113 ? -75.966 -4.110 109.424 1.00 75.88 113 VAL A N 1
ATOM 869 C CA . VAL A 1 113 ? -75.708 -4.675 110.760 1.00 75.88 113 VAL A CA 1
ATOM 870 C C . VAL A 1 113 ? -75.733 -3.590 111.845 1.00 75.88 113 VAL A C 1
ATOM 872 O O . VAL A 1 113 ? -76.276 -3.808 112.929 1.00 75.88 113 VAL A O 1
ATOM 875 N N . LYS A 1 114 ? -75.178 -2.398 111.573 1.00 77.31 114 LYS A N 1
ATOM 876 C CA . LYS A 1 114 ? -75.237 -1.253 112.501 1.00 77.31 114 LYS A CA 1
ATOM 877 C C . LYS A 1 114 ? -76.665 -0.739 112.701 1.00 77.31 114 LYS A C 1
ATOM 879 O O . LYS A 1 114 ? -77.023 -0.424 113.834 1.00 77.31 114 LYS A O 1
ATOM 884 N N . LEU A 1 115 ? -77.465 -0.672 111.636 1.00 81.12 115 LEU A N 1
ATOM 885 C CA . LEU A 1 115 ? -78.885 -0.305 111.685 1.00 81.12 115 LEU A CA 1
ATOM 886 C C . LEU A 1 115 ? -79.698 -1.322 112.492 1.00 81.12 115 LEU A C 1
ATOM 888 O O . LEU A 1 115 ? -80.434 -0.929 113.392 1.00 81.12 115 LEU A O 1
ATOM 892 N N . GLN A 1 116 ? -79.503 -2.621 112.247 1.00 78.12 116 GLN A N 1
ATOM 893 C CA . GLN A 1 116 ? -80.136 -3.696 113.018 1.00 78.12 116 GLN A CA 1
ATOM 894 C C . GLN A 1 116 ? -79.751 -3.631 114.506 1.00 78.12 116 GLN A C 1
ATOM 896 O O . GLN A 1 116 ? -80.602 -3.815 115.374 1.00 78.12 116 GLN A O 1
ATOM 901 N N . LEU A 1 117 ? -78.488 -3.309 114.820 1.00 71.94 117 LEU A N 1
ATOM 902 C CA . LEU A 1 117 ? -78.025 -3.116 116.198 1.00 71.94 117 LEU A CA 1
ATOM 903 C C . LEU A 1 117 ? -78.663 -1.887 116.867 1.00 71.94 117 LEU A C 1
ATOM 905 O O . LEU A 1 117 ? -78.960 -1.933 118.059 1.00 71.94 117 LEU A O 1
ATOM 909 N N . ALA A 1 118 ? -78.846 -0.788 116.130 1.00 74.38 118 ALA A N 1
ATOM 910 C CA . ALA A 1 118 ? -79.514 0.412 116.631 1.00 74.38 118 ALA A CA 1
ATOM 911 C C . ALA A 1 118 ? -81.005 0.148 116.898 1.00 74.38 118 ALA A C 1
ATOM 913 O O . ALA A 1 118 ? -81.471 0.413 118.002 1.00 74.38 118 ALA A O 1
ATOM 914 N N . ALA A 1 119 ? -81.705 -0.484 115.952 1.00 75.88 119 ALA A N 1
ATOM 915 C CA . ALA A 1 119 ? -83.108 -0.872 116.097 1.00 75.88 119 ALA A CA 1
ATOM 916 C C . ALA A 1 119 ? -83.327 -1.845 117.272 1.00 75.88 119 ALA A C 1
ATOM 918 O O . ALA A 1 119 ? -84.277 -1.704 118.040 1.00 75.88 119 ALA A O 1
ATOM 919 N N . ALA A 1 120 ? -82.411 -2.800 117.474 1.00 67.50 120 ALA A N 1
ATOM 920 C CA . ALA A 1 120 ? -82.461 -3.710 118.616 1.00 67.50 120 ALA A CA 1
ATOM 921 C C . ALA A 1 120 ? -82.297 -2.989 119.967 1.00 67.50 120 ALA A C 1
ATOM 923 O O . ALA A 1 120 ? -82.862 -3.442 120.956 1.00 67.50 120 ALA A O 1
ATOM 924 N N . LYS A 1 121 ? -81.555 -1.871 120.028 1.00 68.94 121 LYS A N 1
ATOM 925 C CA . LYS A 1 121 ? -81.414 -1.053 121.249 1.00 68.94 121 LYS A CA 1
ATOM 926 C C . LYS A 1 121 ? -82.649 -0.202 121.558 1.00 68.94 121 LYS A C 1
ATOM 928 O O . LYS A 1 121 ? -82.842 0.155 122.714 1.00 68.94 121 LYS A O 1
ATOM 933 N N . GLU A 1 122 ? -83.440 0.142 120.546 1.00 70.44 122 GLU A N 1
ATOM 934 C CA . GLU A 1 122 ? -84.606 1.028 120.665 1.00 70.44 122 GLU A CA 1
ATOM 935 C C . GLU A 1 122 ? -85.880 0.276 121.108 1.00 70.44 122 GLU A C 1
ATOM 937 O O . GLU A 1 122 ? -86.758 0.847 121.753 1.00 70.44 122 GLU A O 1
ATOM 942 N N . ASN A 1 123 ? -85.954 -1.039 120.864 1.00 62.84 123 ASN A N 1
ATOM 943 C CA . ASN A 1 123 ? -87.051 -1.902 121.317 1.00 62.84 123 ASN A CA 1
ATOM 944 C C . ASN A 1 123 ? -86.959 -2.208 122.834 1.00 62.84 123 ASN A C 1
ATOM 946 O O . ASN A 1 123 ? -86.312 -3.164 123.261 1.00 62.84 123 ASN A O 1
ATOM 950 N N . SER A 1 124 ? -87.642 -1.412 123.667 1.00 49.22 124 SER A N 1
ATOM 951 C CA . SER A 1 124 ? -87.539 -1.410 125.143 1.00 49.22 124 SER A CA 1
ATOM 952 C C . SER A 1 124 ? -88.202 -2.581 125.898 1.00 49.22 124 SER A C 1
ATOM 954 O O . SER A 1 124 ? -88.266 -2.548 127.125 1.00 49.22 124 SER A O 1
ATOM 956 N N . HIS A 1 125 ? -88.718 -3.606 125.209 1.00 55.53 125 HIS A N 1
ATOM 957 C CA . HIS A 1 125 ? -89.448 -4.739 125.818 1.00 55.53 125 HIS A CA 1
ATOM 958 C C . HIS A 1 125 ? -88.760 -6.106 125.651 1.00 55.53 125 HIS A C 1
ATOM 960 O O . HIS A 1 125 ? -89.279 -7.119 126.123 1.00 55.53 125 HIS A O 1
ATOM 966 N N . ALA A 1 126 ? -87.590 -6.165 125.009 1.00 55.69 126 ALA A N 1
ATOM 967 C CA . ALA A 1 126 ? -86.821 -7.403 124.939 1.00 55.69 126 ALA A CA 1
ATOM 968 C C . ALA A 1 126 ? -86.106 -7.665 126.283 1.00 55.69 126 ALA A C 1
ATOM 970 O O . ALA A 1 126 ? -85.452 -6.759 126.812 1.00 55.69 126 ALA A O 1
ATOM 971 N N . PRO A 1 127 ? -86.182 -8.881 126.858 1.00 59.91 127 PRO A N 1
ATOM 972 C CA . PRO A 1 127 ? -85.438 -9.216 128.066 1.00 59.91 127 PRO A CA 1
ATOM 973 C C . PRO A 1 127 ? -83.939 -9.027 127.810 1.00 59.91 127 PRO A C 1
ATOM 975 O O . PRO A 1 127 ? -83.414 -9.436 126.774 1.00 59.91 127 PRO A O 1
ATOM 978 N N . LYS A 1 128 ? -83.243 -8.406 128.768 1.00 67.19 128 LYS A N 1
ATOM 979 C CA . LYS A 1 128 ? -81.819 -8.025 128.691 1.00 67.19 128 LYS A CA 1
ATOM 980 C C . LYS A 1 128 ? -80.908 -9.138 128.139 1.00 67.19 128 LYS A C 1
ATOM 982 O O . LYS A 1 128 ? -79.979 -8.862 127.387 1.00 67.19 128 LYS A O 1
ATOM 987 N N . THR A 1 129 ? -81.236 -10.394 128.435 1.00 65.38 129 THR A N 1
ATOM 988 C CA . THR A 1 129 ? -80.543 -11.597 127.954 1.00 65.38 129 THR A CA 1
ATOM 989 C C . THR A 1 129 ? -80.638 -11.822 126.438 1.00 65.38 129 THR A C 1
ATOM 991 O O . THR A 1 129 ? -79.651 -12.227 125.828 1.00 65.38 129 THR A O 1
ATOM 994 N N . GLN A 1 130 ? -81.768 -11.522 125.788 1.00 67.69 130 GLN A N 1
ATOM 995 C CA . GLN A 1 130 ? -81.893 -11.605 124.322 1.00 67.69 130 GLN A CA 1
ATOM 996 C C . GLN A 1 130 ? -81.096 -10.503 123.618 1.00 67.69 130 GLN A C 1
ATOM 998 O O . GLN A 1 130 ? -80.481 -10.743 122.578 1.00 67.69 130 GLN A O 1
ATOM 1003 N N . LEU A 1 131 ? -81.059 -9.308 124.210 1.00 67.50 131 LEU A N 1
ATOM 1004 C CA . LEU A 1 131 ? -80.311 -8.168 123.681 1.00 67.50 131 LEU A CA 1
ATOM 1005 C C . LEU A 1 131 ? -78.796 -8.416 123.753 1.00 67.50 131 LEU A C 1
ATOM 1007 O O . LEU A 1 131 ? -78.064 -8.092 122.819 1.00 67.50 131 LEU A O 1
ATOM 1011 N N . GLU A 1 132 ? -78.329 -9.049 124.832 1.00 73.69 132 GLU A N 1
ATOM 1012 C CA . GLU A 1 132 ? -76.939 -9.488 124.990 1.00 73.69 132 GLU A CA 1
ATOM 1013 C C . GLU A 1 132 ? -76.570 -10.603 123.999 1.00 73.69 132 GLU A C 1
ATOM 1015 O O . GLU A 1 132 ? -75.517 -10.515 123.363 1.00 73.69 132 GLU A O 1
ATOM 1020 N N . ALA A 1 133 ? -77.455 -11.585 123.779 1.00 74.00 133 ALA A N 1
ATOM 1021 C CA . ALA A 1 133 ? -77.249 -12.642 122.787 1.00 74.00 133 ALA A CA 1
ATOM 1022 C C . ALA A 1 133 ? -77.166 -12.088 121.351 1.00 74.00 133 ALA A C 1
ATOM 1024 O O . ALA A 1 133 ? -76.214 -12.388 120.632 1.00 74.00 133 ALA A O 1
ATOM 1025 N N . MET A 1 134 ? -78.093 -11.207 120.950 1.00 73.81 134 MET A N 1
ATOM 1026 C CA . MET A 1 134 ? -78.051 -10.551 119.635 1.00 73.81 134 MET A CA 1
ATOM 1027 C C . MET A 1 134 ? -76.801 -9.686 119.462 1.00 73.81 134 MET A C 1
ATOM 1029 O O . MET A 1 134 ? -76.182 -9.698 118.400 1.00 73.81 134 MET A O 1
ATOM 1033 N N . ASN A 1 135 ? -76.393 -8.953 120.499 1.00 76.50 135 ASN A N 1
ATOM 1034 C CA . ASN A 1 135 ? -75.178 -8.141 120.467 1.00 76.50 135 ASN A CA 1
ATOM 1035 C C . ASN A 1 135 ? -73.928 -9.019 120.301 1.00 76.50 135 ASN A C 1
ATOM 1037 O O . ASN A 1 135 ? -73.041 -8.679 119.519 1.00 76.50 135 ASN A O 1
ATOM 1041 N N . TYR A 1 136 ? -73.881 -10.180 120.960 1.00 79.00 136 TYR A N 1
ATOM 1042 C CA . TYR A 1 136 ? -72.800 -11.146 120.782 1.00 79.00 136 TYR A CA 1
ATOM 1043 C C . TYR A 1 136 ? -72.767 -11.705 119.352 1.00 79.00 136 TYR A C 1
ATOM 1045 O O . TYR A 1 136 ? -71.722 -11.657 118.707 1.00 79.00 136 TYR A O 1
ATOM 1053 N N . THR A 1 137 ? -73.912 -12.125 118.802 1.00 77.69 137 THR A N 1
ATOM 1054 C CA . THR A 1 137 ? -74.010 -12.625 117.418 1.00 77.69 137 THR A CA 1
ATOM 1055 C C . THR A 1 137 ? -73.638 -11.557 116.385 1.00 77.69 137 THR A C 1
ATOM 1057 O O . THR A 1 137 ? -72.948 -11.849 115.409 1.00 77.69 137 THR A O 1
ATOM 1060 N N . LEU A 1 138 ? -74.057 -10.303 116.585 1.00 76.94 138 LEU A N 1
ATOM 1061 C CA . LEU A 1 138 ? -73.716 -9.194 115.688 1.00 76.94 138 LEU A CA 1
ATOM 1062 C C . LEU A 1 138 ? -72.230 -8.831 115.782 1.00 76.94 138 LEU A C 1
ATOM 1064 O O . LEU A 1 138 ? -71.605 -8.584 114.751 1.00 76.94 138 LEU A O 1
ATOM 1068 N N . LYS A 1 139 ? -71.635 -8.853 116.982 1.00 77.94 139 LYS A N 1
ATOM 1069 C CA . LYS A 1 139 ? -70.184 -8.692 117.157 1.00 77.94 139 LYS A CA 1
ATOM 1070 C C . LYS A 1 139 ? -69.413 -9.816 116.475 1.00 77.94 139 LYS A C 1
ATOM 1072 O O . LYS A 1 139 ? -68.446 -9.531 115.778 1.00 77.94 139 LYS A O 1
ATOM 1077 N N . GLU A 1 140 ? -69.850 -11.063 116.618 1.00 81.69 140 GLU A N 1
ATOM 1078 C CA . GLU A 1 140 ? -69.218 -12.212 115.968 1.00 81.69 140 GLU A CA 1
ATOM 1079 C C . GLU A 1 140 ? -69.284 -12.100 114.437 1.00 81.69 140 GLU A C 1
ATOM 1081 O O . GLU A 1 140 ? -68.260 -12.239 113.765 1.00 81.69 140 GLU A O 1
ATOM 1086 N N . LYS A 1 141 ? -70.455 -11.761 113.875 1.00 79.88 141 LYS A N 1
ATOM 1087 C CA . LYS A 1 141 ? -70.611 -11.494 112.435 1.00 79.88 141 LYS A CA 1
ATOM 1088 C C . LYS A 1 141 ? -69.712 -10.347 111.977 1.00 79.88 141 LYS A C 1
ATOM 1090 O O . LYS A 1 141 ? -69.019 -10.484 110.976 1.00 79.88 141 LYS A O 1
ATOM 1095 N N . LEU A 1 142 ? -69.655 -9.249 112.732 1.00 78.19 142 LEU A N 1
ATOM 1096 C CA . LEU A 1 142 ? -68.789 -8.111 112.421 1.00 78.19 142 LEU A CA 1
ATOM 1097 C C . LEU A 1 142 ? -67.300 -8.490 112.452 1.00 78.19 142 LEU A C 1
ATOM 1099 O O . LEU A 1 142 ? -66.540 -8.037 111.599 1.00 78.19 142 LEU A O 1
ATOM 1103 N N . HIS A 1 143 ? -66.871 -9.318 113.408 1.00 79.12 143 HIS A N 1
ATOM 1104 C CA . HIS A 1 143 ? -65.497 -9.818 113.468 1.00 79.12 143 HIS A CA 1
ATOM 1105 C C . HIS A 1 143 ? -65.171 -10.744 112.289 1.00 79.12 143 HIS A C 1
ATOM 1107 O O . HIS A 1 143 ? -64.109 -10.581 111.690 1.00 79.12 143 HIS A O 1
ATOM 1113 N N . LYS A 1 144 ? -66.089 -11.640 111.894 1.00 80.94 144 LYS A N 1
ATOM 1114 C CA . LYS A 1 144 ? -65.933 -12.486 110.695 1.00 80.94 144 LYS A CA 1
ATOM 1115 C C . LYS A 1 144 ? -65.849 -11.652 109.416 1.00 80.94 144 LYS A C 1
ATOM 1117 O O . LYS A 1 144 ? -64.933 -11.865 108.629 1.00 80.94 144 LYS A O 1
ATOM 1122 N N . PHE A 1 145 ? -66.712 -10.646 109.255 1.00 75.50 145 PHE A N 1
ATOM 1123 C CA . PHE A 1 145 ? -66.658 -9.730 108.111 1.00 75.50 145 PHE A CA 1
ATOM 1124 C C . PHE A 1 145 ? -65.361 -8.920 108.068 1.00 75.50 145 PHE A C 1
ATOM 1126 O O . PHE A 1 145 ? -64.752 -8.799 107.011 1.00 75.50 145 PHE A O 1
ATOM 1133 N N . LYS A 1 146 ? -64.884 -8.405 109.209 1.00 77.75 146 LYS A N 1
ATOM 1134 C CA . LYS A 1 146 ? -63.589 -7.707 109.272 1.00 77.75 146 LYS A CA 1
ATOM 1135 C C . LYS A 1 146 ? -62.419 -8.626 108.919 1.00 77.75 146 LYS A C 1
ATOM 1137 O O . LYS A 1 146 ? -61.515 -8.190 108.216 1.00 77.75 146 LYS A O 1
ATOM 1142 N N . ALA A 1 147 ? -62.440 -9.878 109.379 1.00 77.94 147 ALA A N 1
ATOM 1143 C CA . ALA A 1 147 ? -61.413 -10.863 109.048 1.00 77.94 147 ALA A CA 1
ATOM 1144 C C . ALA A 1 147 ? -61.430 -11.230 107.553 1.00 77.94 147 ALA A C 1
ATOM 1146 O O . ALA A 1 147 ? -60.375 -11.271 106.923 1.00 77.94 147 ALA A O 1
ATOM 1147 N N . GLN A 1 148 ? -62.615 -11.420 106.964 1.00 77.69 148 GLN A N 1
ATOM 1148 C CA . GLN A 1 148 ? -62.777 -11.665 105.527 1.00 77.69 148 GLN A CA 1
ATOM 1149 C C . GLN A 1 148 ? -62.334 -10.463 104.686 1.00 77.69 148 GLN A C 1
ATOM 1151 O O . GLN A 1 148 ? -61.585 -10.638 103.730 1.00 77.69 148 GLN A O 1
ATOM 1156 N N . ALA A 1 149 ? -62.709 -9.241 105.075 1.00 74.38 149 ALA A N 1
ATOM 1157 C CA . ALA A 1 149 ? -62.276 -8.019 104.400 1.00 74.38 149 ALA A CA 1
ATOM 1158 C C . ALA A 1 149 ? -60.753 -7.817 104.486 1.00 74.38 149 ALA A C 1
ATOM 1160 O O . ALA A 1 149 ? -60.127 -7.445 103.497 1.00 74.38 149 ALA A O 1
ATOM 1161 N N . ALA A 1 150 ? -60.138 -8.110 105.638 1.00 77.00 150 ALA A N 1
ATOM 1162 C CA . ALA A 1 150 ? -58.685 -8.055 105.797 1.00 77.00 150 ALA A CA 1
ATOM 1163 C C . ALA A 1 150 ? -57.973 -9.105 104.927 1.00 77.00 150 ALA A C 1
ATOM 1165 O O . ALA A 1 150 ? -56.985 -8.787 104.269 1.00 77.00 150 ALA A O 1
ATOM 1166 N N . SER A 1 151 ? -58.494 -10.335 104.867 1.00 80.50 151 SER A N 1
ATOM 1167 C CA . SER A 1 151 ? -57.954 -11.388 104.000 1.00 80.50 151 SER A CA 1
ATOM 1168 C C . SER A 1 151 ? -58.087 -11.039 102.513 1.00 80.50 151 SER A C 1
ATOM 1170 O O . SER A 1 151 ? -57.123 -11.214 101.768 1.00 80.50 151 SER A O 1
ATOM 1172 N N . ALA A 1 152 ? -59.227 -10.486 102.089 1.00 74.69 152 ALA A N 1
ATOM 1173 C CA . ALA A 1 152 ? -59.442 -10.021 100.719 1.00 74.69 152 ALA A CA 1
ATOM 1174 C C . ALA A 1 152 ? -58.515 -8.851 100.352 1.00 74.69 152 ALA A C 1
ATOM 1176 O O . ALA A 1 152 ? -57.957 -8.838 99.259 1.00 74.69 152 ALA A O 1
ATOM 1177 N N . ALA A 1 153 ? -58.281 -7.908 101.272 1.00 76.62 153 ALA A N 1
ATOM 1178 C CA . ALA A 1 153 ? -57.346 -6.803 101.059 1.00 76.62 153 ALA A CA 1
ATOM 1179 C C . ALA A 1 153 ? -55.894 -7.288 100.894 1.00 76.62 153 ALA A C 1
ATOM 1181 O O . ALA A 1 153 ? -55.181 -6.799 100.022 1.00 76.62 153 ALA A O 1
ATOM 1182 N N . ILE A 1 154 ? -55.467 -8.282 101.683 1.00 84.06 154 ILE A N 1
ATOM 1183 C CA . ILE A 1 154 ? -54.134 -8.893 101.550 1.00 84.06 154 ILE A CA 1
ATOM 1184 C C . ILE A 1 154 ? -53.994 -9.602 100.197 1.00 84.06 154 ILE A C 1
ATOM 1186 O O . ILE A 1 154 ? -52.984 -9.426 99.518 1.00 84.06 154 ILE A O 1
ATOM 1190 N N . LEU A 1 155 ? -55.001 -10.384 99.787 1.00 80.88 155 LEU A N 1
ATOM 1191 C CA . LEU A 1 155 ? -55.001 -11.052 98.482 1.00 80.88 155 LEU A CA 1
ATOM 1192 C C . LEU A 1 155 ? -55.000 -10.044 97.331 1.00 80.88 155 LEU A C 1
ATOM 1194 O O . LEU A 1 155 ? -54.276 -10.243 96.362 1.00 80.88 155 LEU A O 1
ATOM 1198 N N . PHE A 1 156 ? -55.749 -8.950 97.454 1.00 78.75 156 PHE A N 1
ATOM 1199 C CA . PHE A 1 156 ? -55.770 -7.892 96.453 1.00 78.75 156 PHE A CA 1
ATOM 1200 C C . PHE A 1 156 ? -54.411 -7.211 96.301 1.00 78.75 156 PHE A C 1
ATOM 1202 O O . PHE A 1 156 ? -53.923 -7.095 95.183 1.00 78.75 156 PHE A O 1
ATOM 1209 N N . GLU A 1 157 ? -53.768 -6.806 97.399 1.00 84.50 157 GLU A N 1
ATOM 1210 C CA . GLU A 1 157 ? -52.434 -6.196 97.331 1.00 84.50 157 GLU A CA 1
ATOM 1211 C C . GLU A 1 157 ? -51.379 -7.175 96.808 1.00 84.50 157 GLU A C 1
ATOM 1213 O O . GLU A 1 157 ? -50.432 -6.761 96.140 1.00 84.50 157 GLU A O 1
ATOM 1218 N N . LYS A 1 158 ? -51.544 -8.480 97.059 1.00 88.06 158 LYS A N 1
ATOM 1219 C CA . LYS A 1 158 ? -50.698 -9.504 96.443 1.00 88.06 158 LYS A CA 1
ATOM 1220 C C . LYS A 1 158 ? -50.919 -9.573 94.929 1.00 88.06 158 LYS A C 1
ATOM 1222 O O . LYS A 1 158 ? -49.969 -9.381 94.186 1.00 88.06 158 LYS A O 1
ATOM 1227 N N . VAL A 1 159 ? -52.160 -9.764 94.476 1.00 82.38 159 VAL A N 1
ATOM 1228 C CA . VAL A 1 159 ? -52.500 -9.852 93.042 1.00 82.38 159 VAL A CA 1
ATOM 1229 C C . VAL A 1 159 ? -52.107 -8.580 92.293 1.00 82.38 159 VAL A C 1
ATOM 1231 O O . VAL A 1 159 ? -51.620 -8.649 91.170 1.00 82.38 159 VAL A O 1
ATOM 1234 N N . LYS A 1 160 ? -52.289 -7.413 92.913 1.00 82.62 160 LYS A N 1
ATOM 1235 C CA . LYS A 1 160 ? -51.866 -6.131 92.357 1.00 82.62 160 LYS A CA 1
ATOM 1236 C C . LYS A 1 160 ? -50.349 -6.064 92.185 1.00 82.62 160 LYS A C 1
ATOM 1238 O O . LYS A 1 160 ? -49.912 -5.648 91.121 1.00 82.62 160 LYS A O 1
ATOM 1243 N N . ARG A 1 161 ? -49.565 -6.479 93.191 1.00 85.94 161 ARG A N 1
ATOM 1244 C CA . ARG A 1 161 ? -48.097 -6.522 93.091 1.00 85.94 161 ARG A CA 1
ATOM 1245 C C . ARG A 1 161 ? -47.648 -7.490 91.996 1.00 85.94 161 ARG A C 1
ATOM 1247 O O . ARG A 1 161 ? -46.880 -7.079 91.140 1.00 85.94 161 ARG A O 1
ATOM 1254 N N . ASP A 1 162 ? -48.187 -8.708 91.983 1.00 84.50 162 ASP A N 1
ATOM 1255 C CA . ASP A 1 162 ? -47.826 -9.738 91.000 1.00 84.50 162 ASP A CA 1
ATOM 1256 C C . ASP A 1 162 ? -48.113 -9.252 89.558 1.00 84.50 162 ASP A C 1
ATOM 1258 O O . ASP A 1 162 ? -47.287 -9.409 88.665 1.00 84.50 162 ASP A O 1
ATOM 1262 N N . LEU A 1 163 ? -49.253 -8.582 89.334 1.00 82.31 163 LEU A N 1
ATOM 1263 C CA . LEU A 1 163 ? -49.602 -8.001 88.029 1.00 82.31 163 LEU A CA 1
ATOM 1264 C C . LEU A 1 163 ? -48.769 -6.760 87.666 1.00 82.31 163 LEU A C 1
ATOM 1266 O O . LEU A 1 163 ? -48.580 -6.489 86.483 1.00 82.31 163 LEU A O 1
ATOM 1270 N N . GLN A 1 164 ? -48.305 -5.983 88.650 1.00 81.88 164 GLN A N 1
ATOM 1271 C CA . GLN A 1 164 ? -47.395 -4.859 88.405 1.00 81.88 164 GLN A CA 1
ATOM 1272 C C . GLN A 1 164 ? -46.002 -5.352 88.008 1.00 81.88 164 GLN A C 1
ATOM 1274 O O . GLN A 1 164 ? -45.446 -4.830 87.049 1.00 81.88 164 GLN A O 1
ATOM 1279 N N . GLU A 1 165 ? -45.477 -6.377 88.683 1.00 87.94 165 GLU A N 1
ATOM 1280 C CA . GLU A 1 165 ? -44.198 -7.004 88.322 1.00 87.94 165 GLU A CA 1
ATOM 1281 C C . GLU A 1 165 ? -44.257 -7.618 86.911 1.00 87.94 165 GLU A C 1
ATOM 1283 O O . GLU A 1 165 ? -43.366 -7.370 86.102 1.00 87.94 165 GLU A O 1
ATOM 1288 N N . GLU A 1 166 ? -45.342 -8.326 86.565 1.00 86.50 166 GLU A N 1
ATOM 1289 C CA . GLU A 1 166 ? -45.549 -8.874 85.212 1.00 86.50 166 GLU A CA 1
ATOM 1290 C C . GLU A 1 166 ? -45.615 -7.767 84.140 1.00 86.50 166 GLU A C 1
ATOM 1292 O O . GLU A 1 166 ? -45.094 -7.926 83.033 1.00 86.50 166 GLU A O 1
ATOM 1297 N N . LEU A 1 167 ? -46.232 -6.623 84.463 1.00 82.06 167 LEU A N 1
ATOM 1298 C CA . LEU A 1 167 ? -46.305 -5.476 83.559 1.00 82.06 167 LEU A CA 1
ATOM 1299 C C . LEU A 1 167 ? -44.929 -4.829 83.350 1.00 82.06 167 LEU A C 1
ATOM 1301 O O . LEU A 1 167 ? -44.558 -4.569 82.207 1.00 82.06 167 LEU A O 1
ATOM 1305 N N . GLU A 1 168 ? -44.171 -4.598 84.424 1.00 86.75 168 GLU A N 1
ATOM 1306 C CA . GLU A 1 168 ? -42.818 -4.032 84.356 1.00 86.75 168 GLU A CA 1
ATOM 1307 C C . GLU A 1 168 ? -41.870 -4.947 83.564 1.00 86.75 168 GLU A C 1
ATOM 1309 O O . GLU A 1 168 ? -41.121 -4.472 82.707 1.00 86.75 168 GLU A O 1
ATOM 1314 N N . GLU A 1 169 ? -41.947 -6.266 83.769 1.00 87.56 169 GLU A N 1
ATOM 1315 C CA . GLU A 1 169 ? -41.162 -7.239 83.002 1.00 87.56 169 GLU A CA 1
ATOM 1316 C C . GLU A 1 169 ? -41.505 -7.182 81.503 1.00 87.56 169 GLU A C 1
ATOM 1318 O O . GLU A 1 169 ? -40.610 -7.141 80.651 1.00 87.56 169 GLU A O 1
ATOM 1323 N N . LYS A 1 170 ? -42.798 -7.098 81.164 1.00 84.19 170 LYS A N 1
ATOM 1324 C CA . LYS A 1 170 ? -43.260 -6.974 79.774 1.00 84.19 170 LYS A CA 1
ATOM 1325 C C . LYS A 1 170 ? -42.868 -5.646 79.129 1.00 84.19 170 LYS A C 1
ATOM 1327 O O . LYS A 1 170 ? -42.535 -5.622 77.945 1.00 84.19 170 LYS A O 1
ATOM 1332 N N . GLU A 1 171 ? -42.865 -4.543 79.873 1.00 83.19 171 GLU A N 1
ATOM 1333 C CA . GLU A 1 171 ? -42.389 -3.250 79.370 1.00 83.19 171 GLU A CA 1
ATOM 1334 C C . GLU A 1 171 ? -40.887 -3.274 79.061 1.00 83.19 171 GLU A C 1
ATOM 1336 O O . GLU A 1 171 ? -40.459 -2.741 78.029 1.00 83.19 171 GLU A O 1
ATOM 1341 N N . VAL A 1 172 ? -40.084 -3.937 79.900 1.00 87.62 172 VAL A N 1
ATOM 1342 C CA . VAL A 1 172 ? -38.650 -4.142 79.644 1.00 87.62 172 VAL A CA 1
ATOM 1343 C C . VAL A 1 172 ? -38.435 -4.994 78.388 1.00 87.62 172 VAL A C 1
ATOM 1345 O O . VAL A 1 172 ? -37.623 -4.613 77.540 1.00 87.62 172 VAL A O 1
ATOM 1348 N N . GLN A 1 173 ? -39.191 -6.086 78.216 1.00 83.38 173 GLN A N 1
ATOM 1349 C CA . GLN A 1 173 ? -39.135 -6.942 77.020 1.00 83.38 173 GLN A CA 1
ATOM 1350 C C . GLN A 1 173 ? -39.514 -6.169 75.745 1.00 83.38 173 GLN A C 1
ATOM 1352 O O . GLN A 1 173 ? -38.753 -6.164 74.774 1.00 83.38 173 GLN A O 1
ATOM 1357 N N . LEU A 1 174 ? -40.609 -5.399 75.772 1.00 80.75 174 LEU A N 1
ATOM 1358 C CA . LEU A 1 174 ? -41.017 -4.551 74.646 1.00 80.75 174 LEU A CA 1
ATOM 1359 C C . LEU A 1 174 ? -39.977 -3.467 74.322 1.00 80.75 174 LEU A C 1
ATOM 1361 O O . LEU A 1 174 ? -39.746 -3.159 73.151 1.00 80.75 174 LEU A O 1
ATOM 1365 N N . SER A 1 175 ? -39.346 -2.873 75.337 1.00 85.50 175 SER A N 1
ATOM 1366 C CA . SER A 1 175 ? -38.282 -1.877 75.155 1.00 85.50 175 SER A CA 1
ATOM 1367 C C . SER A 1 175 ? -37.040 -2.481 74.492 1.00 85.50 175 SER A C 1
ATOM 1369 O O . SER A 1 175 ? -36.485 -1.883 73.565 1.00 85.50 175 SER A O 1
ATOM 1371 N N . ALA A 1 176 ? -36.635 -3.685 74.907 1.00 83.62 176 ALA A N 1
ATOM 1372 C CA . ALA A 1 176 ? -35.538 -4.426 74.286 1.00 83.62 176 ALA A CA 1
ATOM 1373 C C . ALA A 1 176 ? -35.858 -4.785 72.824 1.00 83.62 176 ALA A C 1
ATOM 1375 O O . ALA A 1 176 ? -35.087 -4.437 71.929 1.00 83.62 176 ALA A O 1
ATOM 1376 N N . ALA A 1 177 ? -37.041 -5.349 72.562 1.00 81.00 177 ALA A N 1
ATOM 1377 C CA . ALA A 1 177 ? -37.479 -5.713 71.214 1.00 81.00 177 ALA A CA 1
ATOM 1378 C C . ALA A 1 177 ? -37.579 -4.500 70.267 1.00 81.00 177 ALA A C 1
ATOM 1380 O O . ALA A 1 177 ? -37.265 -4.603 69.079 1.00 81.00 177 ALA A O 1
ATOM 1381 N N . ARG A 1 178 ? -37.967 -3.317 70.772 1.00 82.06 178 ARG A N 1
ATOM 1382 C CA . ARG A 1 178 ? -37.942 -2.068 69.985 1.00 82.06 178 ARG A CA 1
ATOM 1383 C C . ARG A 1 178 ? -36.531 -1.686 69.556 1.00 82.06 178 ARG A C 1
ATOM 1385 O O . ARG A 1 178 ? -36.340 -1.346 68.391 1.00 82.06 178 ARG A O 1
ATOM 1392 N N . LYS A 1 179 ? -35.559 -1.758 70.468 1.00 87.88 179 LYS A N 1
ATOM 1393 C CA . LYS A 1 179 ? -34.156 -1.438 70.163 1.00 87.88 179 LYS A CA 1
ATOM 1394 C C . LYS A 1 179 ? -33.564 -2.408 69.144 1.00 87.88 179 LYS A C 1
ATOM 1396 O O . LYS A 1 179 ? -32.896 -1.967 68.215 1.00 87.88 179 LYS A O 1
ATOM 1401 N N . GLU A 1 180 ? -33.853 -3.702 69.271 1.00 84.19 180 GLU A N 1
ATOM 1402 C CA . GLU A 1 180 ? -33.432 -4.712 68.289 1.00 84.19 180 GLU A CA 1
ATOM 1403 C C . GLU A 1 180 ? -34.056 -4.462 66.912 1.00 84.19 180 GLU A C 1
ATOM 1405 O O . GLU A 1 180 ? -33.368 -4.511 65.893 1.00 84.19 180 GLU A O 1
ATOM 1410 N N . LEU A 1 181 ? -35.345 -4.109 66.866 1.00 82.12 181 LEU A N 1
ATOM 1411 C CA . LEU A 1 181 ? -36.021 -3.764 65.617 1.00 82.12 181 LEU A CA 1
ATOM 1412 C C . LEU A 1 181 ? -35.424 -2.508 64.961 1.00 82.12 181 LEU A C 1
ATOM 1414 O O . LEU A 1 181 ? -35.320 -2.448 63.734 1.00 82.12 181 LEU A O 1
ATOM 1418 N N . GLU A 1 182 ? -35.061 -1.493 65.746 1.00 85.88 182 GLU A N 1
ATOM 1419 C CA . GLU A 1 182 ? -34.389 -0.288 65.246 1.00 85.88 182 GLU A CA 1
ATOM 1420 C C . GLU A 1 182 ? -32.988 -0.596 64.707 1.00 85.88 182 GLU A C 1
ATOM 1422 O O . GLU A 1 182 ? -32.655 -0.134 63.613 1.00 85.88 182 GLU A O 1
ATOM 1427 N N . ALA A 1 183 ? -32.213 -1.430 65.405 1.00 84.62 183 ALA A N 1
ATOM 1428 C CA . ALA A 1 183 ? -30.901 -1.884 64.947 1.00 84.62 183 ALA A CA 1
ATOM 1429 C C . ALA A 1 183 ? -31.000 -2.655 63.618 1.00 84.62 183 ALA A C 1
ATOM 1431 O O . ALA A 1 183 ? -30.344 -2.288 62.643 1.00 84.62 183 ALA A O 1
ATOM 1432 N N . ALA A 1 184 ? -31.910 -3.631 63.523 1.00 81.50 184 ALA A N 1
ATOM 1433 C CA . ALA A 1 184 ? -32.121 -4.406 62.298 1.00 81.50 184 ALA A CA 1
ATOM 1434 C C . ALA A 1 184 ? -32.602 -3.533 61.121 1.00 81.50 184 ALA A C 1
ATOM 1436 O O . ALA A 1 184 ? -32.226 -3.751 59.967 1.00 81.50 184 ALA A O 1
ATOM 1437 N N . ARG A 1 185 ? -33.413 -2.496 61.386 1.00 81.94 185 ARG A N 1
ATOM 1438 C CA . ARG A 1 185 ? -33.792 -1.509 60.358 1.00 81.94 185 ARG A CA 1
ATOM 1439 C C . ARG A 1 185 ? -32.589 -0.710 59.865 1.00 81.94 185 ARG A C 1
ATOM 1441 O O . ARG A 1 185 ? -32.498 -0.476 58.661 1.00 81.94 185 ARG A O 1
ATOM 1448 N N . ALA A 1 186 ? -31.709 -0.276 60.765 1.00 85.50 186 ALA A N 1
ATOM 1449 C CA . ALA A 1 186 ? -30.514 0.480 60.401 1.00 85.50 186 ALA A CA 1
ATOM 1450 C C . ALA A 1 186 ? -29.560 -0.360 59.535 1.00 85.50 186 ALA A C 1
ATOM 1452 O O . ALA A 1 186 ? -29.117 0.113 58.487 1.00 85.50 186 ALA A O 1
ATOM 1453 N N . GLU A 1 187 ? -29.330 -1.624 59.902 1.00 86.38 187 GLU A N 1
ATOM 1454 C CA . GLU A 1 187 ? -28.525 -2.563 59.109 1.00 86.38 187 GLU A CA 1
ATOM 1455 C C . GLU A 1 187 ? -29.117 -2.791 57.714 1.00 86.38 187 GLU A C 1
ATOM 1457 O O . GLU A 1 187 ? -28.406 -2.702 56.714 1.00 86.38 187 GLU A O 1
ATOM 1462 N N . LEU A 1 188 ? -30.436 -2.982 57.613 1.00 82.31 188 LEU A N 1
ATOM 1463 C CA . LEU A 1 188 ? -31.112 -3.168 56.326 1.00 82.31 188 LEU A CA 1
ATOM 1464 C C . LEU A 1 188 ? -30.992 -1.926 55.426 1.00 82.31 188 LEU A C 1
ATOM 1466 O O . LEU A 1 188 ? -30.828 -2.050 54.208 1.00 82.31 188 LEU A O 1
ATOM 1470 N N . VAL A 1 189 ? -31.058 -0.720 56.000 1.00 85.44 189 VAL A N 1
ATOM 1471 C CA . VAL A 1 189 ? -30.826 0.531 55.260 1.00 85.44 189 VAL A CA 1
ATOM 1472 C C . VAL A 1 189 ? -29.379 0.613 54.764 1.00 85.44 189 VAL A C 1
ATOM 1474 O O . VAL A 1 189 ? -29.178 0.951 53.595 1.00 85.44 189 VAL A O 1
ATOM 1477 N N . SER A 1 190 ? -28.396 0.249 55.595 1.00 85.75 190 SER A N 1
ATOM 1478 C CA . SER A 1 190 ? -26.979 0.207 55.198 1.00 85.75 190 SER A CA 1
ATOM 1479 C C . SER A 1 190 ? -26.739 -0.788 54.060 1.00 85.75 190 SER A C 1
ATOM 1481 O O . SER A 1 190 ? -26.230 -0.409 53.005 1.00 85.75 190 SER A O 1
ATOM 1483 N N . ALA A 1 191 ? -27.227 -2.024 54.200 1.00 81.00 191 ALA A N 1
ATOM 1484 C CA . ALA A 1 191 ? -27.098 -3.069 53.184 1.00 81.00 191 ALA A CA 1
ATOM 1485 C C . ALA A 1 191 ? -27.748 -2.668 51.846 1.00 81.00 191 ALA A C 1
ATOM 1487 O O . ALA A 1 191 ? -27.220 -2.939 50.764 1.00 81.00 191 ALA A O 1
ATOM 1488 N N . ARG A 1 192 ? -28.888 -1.961 51.885 1.00 80.44 192 ARG A N 1
ATOM 1489 C CA . ARG A 1 192 ? -29.501 -1.396 50.672 1.00 80.44 192 ARG A CA 1
ATOM 1490 C C . ARG A 1 192 ? -28.629 -0.321 50.037 1.00 80.44 192 ARG A C 1
ATOM 1492 O O . ARG A 1 192 ? -28.493 -0.328 48.814 1.00 80.44 192 ARG A O 1
ATOM 1499 N N . ALA A 1 193 ? -28.054 0.584 50.826 1.00 83.81 193 ALA A N 1
ATOM 1500 C CA . ALA A 1 193 ? -27.165 1.620 50.310 1.00 83.81 193 ALA A CA 1
ATOM 1501 C C . ALA A 1 193 ? -25.941 0.998 49.613 1.00 83.81 193 ALA A C 1
ATOM 1503 O O . ALA A 1 193 ? -25.672 1.322 48.454 1.00 83.81 193 ALA A O 1
ATOM 1504 N N . GLU A 1 194 ? -25.293 0.019 50.242 1.00 86.06 194 GLU A N 1
ATOM 1505 C CA . GLU A 1 194 ? -24.167 -0.735 49.672 1.00 86.06 194 GLU A CA 1
ATOM 1506 C C . GLU A 1 194 ? -24.558 -1.493 48.392 1.00 86.06 194 GLU A C 1
ATOM 1508 O O . GLU A 1 194 ? -23.878 -1.402 47.366 1.00 86.06 194 GLU A O 1
ATOM 1513 N N . SER A 1 195 ? -25.716 -2.163 48.382 1.00 82.50 195 SER A N 1
ATOM 1514 C CA . SER A 1 195 ? -26.245 -2.828 47.181 1.00 82.50 195 SER A CA 1
ATOM 1515 C C . SER A 1 195 ? -26.504 -1.841 46.032 1.00 82.50 195 SER A C 1
ATOM 1517 O O . SER A 1 195 ? -26.289 -2.151 44.857 1.00 82.50 195 SER A O 1
ATOM 1519 N N . THR A 1 196 ? -26.960 -0.620 46.331 1.00 85.62 196 THR A N 1
ATOM 1520 C CA . THR A 1 196 ? -27.144 0.409 45.295 1.00 85.62 196 THR A CA 1
ATOM 1521 C C . THR A 1 196 ? -25.826 0.985 44.787 1.00 85.62 196 THR A C 1
ATOM 1523 O O . THR A 1 196 ? -25.723 1.254 43.588 1.00 85.62 196 THR A O 1
ATOM 1526 N N . ALA A 1 197 ? -24.823 1.142 45.654 1.00 86.06 197 ALA A N 1
ATOM 1527 C CA . ALA A 1 197 ? -23.487 1.594 45.275 1.00 86.06 197 ALA A CA 1
ATOM 1528 C C . ALA A 1 197 ? -22.807 0.569 44.355 1.00 86.06 197 ALA A C 1
ATOM 1530 O O . ALA A 1 197 ? -22.455 0.898 43.225 1.00 86.06 197 ALA A O 1
ATOM 1531 N N . THR A 1 198 ? -22.781 -0.703 44.758 1.00 86.12 198 THR A N 1
ATOM 1532 C CA . THR A 1 198 ? -22.223 -1.800 43.947 1.00 86.12 198 THR A CA 1
ATOM 1533 C C . THR A 1 198 ? -22.919 -1.940 42.589 1.00 86.12 198 THR A C 1
ATOM 1535 O O . THR A 1 198 ? -22.260 -2.131 41.569 1.00 86.12 198 THR A O 1
ATOM 1538 N N . LYS A 1 199 ? -24.249 -1.768 42.510 1.00 84.75 199 LYS A N 1
ATOM 1539 C CA . LYS A 1 199 ? -24.971 -1.732 41.220 1.00 84.75 199 LYS A CA 1
ATOM 1540 C C . LYS A 1 199 ? -24.532 -0.575 40.320 1.00 84.75 199 LYS A C 1
ATOM 1542 O O . LYS A 1 199 ? -24.441 -0.765 39.104 1.00 84.75 199 LYS A O 1
ATOM 1547 N N . LYS A 1 200 ? -24.293 0.615 40.883 1.00 88.62 200 LYS A N 1
ATOM 1548 C CA . LYS A 1 200 ? -23.783 1.768 40.122 1.00 88.62 200 LYS A CA 1
ATOM 1549 C C . LYS A 1 200 ? -22.373 1.490 39.604 1.00 88.62 200 LYS A C 1
ATOM 1551 O O . LYS A 1 200 ? -22.141 1.703 38.416 1.00 88.62 200 LYS A O 1
ATOM 1556 N N . ASP A 1 201 ? -21.502 0.925 40.433 1.00 88.94 201 ASP A N 1
ATOM 1557 C CA . ASP A 1 201 ? -20.127 0.589 40.048 1.00 88.94 201 ASP A CA 1
ATOM 1558 C C . ASP A 1 201 ? -20.079 -0.488 38.964 1.00 88.94 201 ASP A C 1
ATOM 1560 O O . ASP A 1 201 ? -19.387 -0.330 37.960 1.00 88.94 201 ASP A O 1
ATOM 1564 N N . VAL A 1 202 ? -20.892 -1.542 39.080 1.00 87.56 202 VAL A N 1
ATOM 1565 C CA . VAL A 1 202 ? -21.021 -2.567 38.031 1.00 87.56 202 VAL A CA 1
ATOM 1566 C C . VAL A 1 202 ? -21.511 -1.952 36.717 1.00 87.56 202 VAL A C 1
ATOM 1568 O O . VAL A 1 202 ? -21.010 -2.300 35.644 1.00 87.56 202 VAL A O 1
ATOM 1571 N N . LYS A 1 203 ? -22.470 -1.017 36.767 1.00 89.88 203 LYS A N 1
ATOM 1572 C CA . LYS A 1 203 ? -22.954 -0.315 35.569 1.00 89.88 203 LYS A CA 1
ATOM 1573 C C . LYS A 1 203 ? -21.856 0.551 34.945 1.00 89.88 203 LYS A C 1
ATOM 1575 O O . LYS A 1 203 ? -21.693 0.500 33.726 1.00 89.88 203 LYS A O 1
ATOM 1580 N N . ALA A 1 204 ? -21.095 1.284 35.757 1.00 89.38 204 ALA A N 1
ATOM 1581 C CA . ALA A 1 204 ? -19.966 2.092 35.302 1.00 89.38 204 ALA A CA 1
ATOM 1582 C C . ALA A 1 204 ? -18.877 1.216 34.661 1.00 89.38 204 ALA A C 1
ATOM 1584 O O . ALA A 1 204 ? -18.488 1.452 33.520 1.00 89.38 204 ALA A O 1
ATOM 1585 N N . LYS A 1 205 ? -18.482 0.117 35.316 1.00 90.50 205 LYS A N 1
ATOM 1586 C CA . LYS A 1 205 ? -17.510 -0.850 34.779 1.00 90.50 205 LYS A CA 1
ATOM 1587 C C . LYS A 1 205 ? -17.973 -1.497 33.478 1.00 90.50 205 LYS A C 1
ATOM 1589 O O . LYS A 1 205 ? -17.168 -1.696 32.573 1.00 90.50 205 LYS A O 1
ATOM 1594 N N . LYS A 1 206 ? -19.270 -1.791 33.335 1.00 88.62 206 LYS A N 1
ATOM 1595 C CA . LYS A 1 206 ? -19.834 -2.299 32.075 1.00 88.62 206 LYS A CA 1
ATOM 1596 C C . LYS A 1 206 ? -19.738 -1.264 30.948 1.00 88.62 206 LYS A C 1
ATOM 1598 O O . LYS A 1 206 ? -19.456 -1.643 29.815 1.00 88.62 206 LYS A O 1
ATOM 1603 N N . GLN A 1 207 ? -19.957 0.017 31.246 1.00 90.38 207 GLN A N 1
ATOM 1604 C CA . GLN A 1 207 ? -19.789 1.103 30.276 1.00 90.38 207 GLN A CA 1
ATOM 1605 C C . GLN A 1 207 ? -18.315 1.303 29.896 1.00 90.38 207 GLN A C 1
ATOM 1607 O O . GLN A 1 207 ? -18.017 1.398 28.709 1.00 90.38 207 GLN A O 1
ATOM 1612 N N . GLU A 1 208 ? -17.392 1.274 30.862 1.00 91.44 208 GLU A N 1
ATOM 1613 C CA . GLU A 1 208 ? -15.941 1.296 30.606 1.00 91.44 208 GLU A CA 1
ATOM 1614 C C . GLU A 1 208 ? -15.502 0.112 29.728 1.00 91.44 208 GLU A C 1
ATOM 1616 O O . GLU A 1 208 ? -14.758 0.277 28.760 1.00 91.44 208 GLU A O 1
ATOM 1621 N N . LEU A 1 209 ? -16.006 -1.092 30.013 1.00 90.75 209 LEU A N 1
ATOM 1622 C CA . LEU A 1 209 ? -15.720 -2.280 29.212 1.00 90.75 209 LEU A CA 1
ATOM 1623 C C . LEU A 1 209 ? -16.276 -2.160 27.785 1.00 90.75 209 LEU A C 1
ATOM 1625 O O . LEU A 1 209 ? -15.634 -2.599 26.835 1.00 90.75 209 LEU A O 1
ATOM 1629 N N . GLN A 1 210 ? -17.458 -1.567 27.610 1.00 92.19 210 GLN A N 1
ATOM 1630 C CA . GLN A 1 210 ? -18.002 -1.329 26.274 1.00 92.19 210 GLN A CA 1
ATOM 1631 C C . GLN A 1 210 ? -17.155 -0.305 25.509 1.00 92.19 210 GLN A C 1
ATOM 1633 O O . GLN A 1 210 ? -16.785 -0.562 24.369 1.00 92.19 210 GLN A O 1
ATOM 1638 N N . ALA A 1 211 ? -16.761 0.795 26.155 1.00 90.56 211 ALA A N 1
ATOM 1639 C CA . ALA A 1 211 ? -15.907 1.808 25.542 1.00 90.56 211 ALA A CA 1
ATOM 1640 C C . ALA A 1 211 ? -14.539 1.240 25.124 1.00 90.56 211 ALA A C 1
ATOM 1642 O O . ALA A 1 211 ? -14.051 1.536 24.035 1.00 90.56 211 ALA A O 1
ATOM 1643 N N . THR A 1 212 ? -13.933 0.380 25.949 1.00 91.94 212 THR A N 1
ATOM 1644 C CA . THR A 1 212 ? -12.666 -0.287 25.597 1.00 91.94 212 THR A CA 1
ATOM 1645 C C . THR A 1 212 ? -12.834 -1.291 24.455 1.00 91.94 212 THR A C 1
ATOM 1647 O O . THR A 1 212 ? -11.961 -1.366 23.591 1.00 91.94 212 THR A O 1
ATOM 1650 N N . LYS A 1 213 ? -13.960 -2.017 24.379 1.00 90.56 213 LYS A N 1
ATOM 1651 C CA . LYS A 1 213 ? -14.292 -2.860 23.216 1.00 90.56 213 LYS A CA 1
ATOM 1652 C C . LYS A 1 213 ? -14.433 -2.040 21.937 1.00 90.56 213 LYS A C 1
ATOM 1654 O O . LYS A 1 2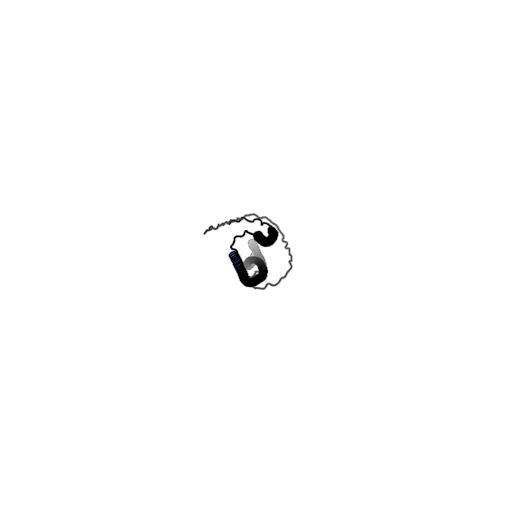13 ? -13.851 -2.417 20.925 1.00 90.56 213 LYS A O 1
ATOM 1659 N N . ASP A 1 214 ? -15.145 -0.920 21.986 1.00 91.94 214 ASP A N 1
ATOM 1660 C CA . ASP A 1 214 ? -15.341 -0.054 20.820 1.00 91.94 214 ASP A CA 1
ATOM 1661 C C . ASP A 1 214 ? -14.001 0.547 20.350 1.00 91.94 214 ASP A C 1
ATOM 1663 O O . ASP A 1 214 ? -13.703 0.560 19.154 1.00 91.94 214 ASP A O 1
ATOM 1667 N N . GLN A 1 215 ? -13.129 0.949 21.284 1.00 93.75 215 GLN A N 1
ATOM 1668 C CA . GLN A 1 215 ? -11.753 1.369 20.979 1.00 93.75 215 GLN A CA 1
ATOM 1669 C C . GLN A 1 215 ? -10.918 0.240 20.358 1.00 93.75 215 GLN A C 1
ATOM 1671 O O . GLN A 1 215 ? -10.171 0.468 19.403 1.00 93.75 215 GLN A O 1
ATOM 1676 N N . LEU A 1 216 ? -11.041 -0.989 20.864 1.00 92.56 216 LEU A N 1
ATOM 1677 C CA . LEU A 1 216 ? -10.348 -2.145 20.301 1.00 92.56 216 LEU A CA 1
ATOM 1678 C C . LEU A 1 216 ? -10.813 -2.427 18.864 1.00 92.56 216 LEU A C 1
ATOM 1680 O O . LEU A 1 216 ? -9.981 -2.631 17.984 1.00 92.56 216 LEU A O 1
ATOM 1684 N N . VAL A 1 217 ? -12.119 -2.367 18.594 1.00 93.75 217 VAL A N 1
ATOM 1685 C CA . VAL A 1 217 ? -12.662 -2.515 17.233 1.00 93.75 217 VAL A CA 1
ATOM 1686 C C . VAL A 1 217 ? -12.112 -1.427 16.308 1.00 93.75 217 VAL A C 1
ATOM 1688 O O . VAL A 1 217 ? -11.557 -1.751 15.258 1.00 93.75 217 VAL A O 1
ATOM 1691 N N . ALA A 1 218 ? -12.148 -0.159 16.726 1.00 92.00 218 ALA A N 1
ATOM 1692 C CA . ALA A 1 218 ? -11.624 0.953 15.931 1.00 92.00 218 ALA A CA 1
ATOM 1693 C C . ALA A 1 218 ? -10.116 0.814 15.631 1.00 92.00 218 ALA A C 1
ATOM 1695 O O . ALA A 1 218 ? -9.656 1.102 14.522 1.00 92.00 218 ALA A O 1
ATOM 1696 N N . THR A 1 219 ? -9.323 0.335 16.597 1.00 92.50 219 THR A N 1
ATOM 1697 C CA . THR A 1 219 ? -7.886 0.083 16.382 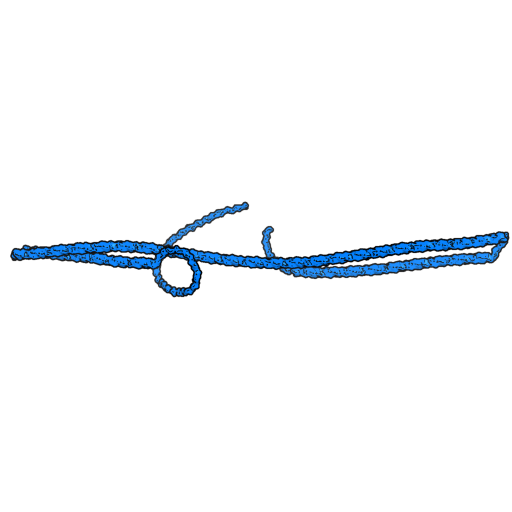1.00 92.50 219 THR A CA 1
ATOM 1698 C C . THR A 1 219 ? -7.635 -1.096 15.442 1.00 92.50 219 THR A C 1
ATOM 1700 O O . THR A 1 219 ? -6.744 -1.003 14.594 1.00 92.50 219 THR A O 1
ATOM 1703 N N . MET A 1 220 ? -8.432 -2.169 15.515 1.00 92.06 220 MET A N 1
ATOM 1704 C CA . MET A 1 220 ? -8.342 -3.288 14.570 1.00 92.06 220 MET A CA 1
ATOM 1705 C C . MET A 1 220 ? -8.701 -2.864 13.141 1.00 92.06 220 MET A C 1
ATOM 1707 O O . MET A 1 220 ? -8.002 -3.248 12.201 1.00 92.06 220 MET A O 1
ATOM 1711 N N . GLU A 1 221 ? -9.739 -2.045 12.962 1.00 92.38 221 GLU A N 1
ATOM 1712 C CA . GLU A 1 221 ? -10.123 -1.499 11.654 1.00 92.38 221 GLU A CA 1
ATOM 1713 C C . GLU A 1 221 ? -9.028 -0.595 11.072 1.00 92.38 221 GLU A C 1
ATOM 1715 O O . GLU A 1 221 ? -8.646 -0.750 9.908 1.00 92.38 221 GLU A O 1
ATOM 1720 N N . SER A 1 222 ? -8.452 0.286 11.897 1.00 93.75 222 SER A N 1
ATOM 1721 C CA . SER A 1 222 ? -7.311 1.129 11.518 1.00 93.75 222 SER A CA 1
ATOM 1722 C C . SER A 1 222 ? -6.093 0.294 11.102 1.00 93.75 222 SER A C 1
ATOM 1724 O O . SER A 1 222 ? -5.490 0.531 10.051 1.00 93.75 222 SER A O 1
ATOM 1726 N N . PHE A 1 223 ? -5.768 -0.755 11.864 1.00 92.25 223 PHE A N 1
ATOM 1727 C CA . PHE A 1 223 ? -4.688 -1.680 11.523 1.00 92.25 223 PHE A CA 1
ATOM 1728 C C . PHE A 1 223 ? -4.955 -2.426 10.206 1.00 92.25 223 PHE A C 1
ATOM 1730 O O . PHE A 1 223 ? -4.053 -2.567 9.375 1.00 92.25 223 PHE A O 1
ATOM 1737 N N . ALA A 1 224 ? -6.191 -2.876 9.973 1.00 92.38 224 ALA A N 1
ATOM 1738 C CA . ALA A 1 224 ? -6.581 -3.531 8.728 1.00 92.38 224 ALA A CA 1
ATOM 1739 C C . ALA A 1 224 ? -6.460 -2.587 7.517 1.00 92.38 224 ALA A C 1
ATOM 1741 O O . ALA A 1 224 ? -5.948 -2.997 6.468 1.00 92.38 224 ALA A O 1
ATOM 1742 N N . ALA A 1 225 ? -6.861 -1.321 7.666 1.00 92.12 225 ALA A N 1
ATOM 1743 C CA . ALA A 1 225 ? -6.693 -0.291 6.644 1.00 92.12 225 ALA A CA 1
ATOM 1744 C C . ALA A 1 225 ? -5.208 -0.027 6.340 1.00 92.12 225 ALA A C 1
ATOM 1746 O O . ALA A 1 225 ? -4.798 -0.102 5.179 1.00 92.12 225 ALA A O 1
ATOM 1747 N N . ALA A 1 226 ? -4.379 0.163 7.372 1.00 91.69 226 ALA A N 1
ATOM 1748 C CA . ALA A 1 226 ? -2.937 0.363 7.222 1.00 91.69 226 ALA A CA 1
ATOM 1749 C C . ALA A 1 226 ? -2.251 -0.834 6.537 1.00 91.69 226 ALA A C 1
ATOM 1751 O O . ALA A 1 226 ? -1.412 -0.660 5.649 1.00 91.69 226 ALA A O 1
ATOM 1752 N N . LYS A 1 227 ? -2.648 -2.065 6.886 1.00 94.06 227 LYS A N 1
ATOM 1753 C CA . LYS A 1 227 ? -2.159 -3.285 6.229 1.00 94.06 227 LYS A CA 1
ATOM 1754 C C . LYS A 1 227 ? -2.533 -3.314 4.746 1.00 94.06 227 LYS A C 1
ATOM 1756 O O . LYS A 1 227 ? -1.689 -3.654 3.917 1.00 94.06 227 LYS A O 1
ATOM 1761 N N . LYS A 1 228 ? -3.768 -2.940 4.390 1.00 93.69 228 LYS A N 1
ATOM 1762 C CA . LYS A 1 228 ? -4.224 -2.872 2.992 1.00 93.69 228 LYS A CA 1
ATOM 1763 C C . LYS A 1 228 ? -3.424 -1.844 2.188 1.00 93.69 228 LYS A C 1
ATOM 1765 O O . LYS A 1 228 ? -2.971 -2.168 1.091 1.00 93.69 228 LYS A O 1
ATOM 1770 N N . GLU A 1 229 ? -3.191 -0.653 2.739 1.00 93.94 229 GLU A N 1
ATOM 1771 C CA . GLU A 1 229 ? -2.353 0.370 2.098 1.00 93.94 229 GLU A CA 1
ATOM 1772 C C . GLU A 1 229 ? -0.905 -0.093 1.914 1.00 93.94 229 GLU A C 1
ATOM 1774 O O . GLU A 1 229 ? -0.315 0.108 0.851 1.00 93.94 229 GLU A O 1
ATOM 1779 N N . TRP A 1 230 ? -0.323 -0.737 2.928 1.00 95.50 230 TRP A N 1
ATOM 1780 C CA . TRP A 1 230 ? 1.039 -1.258 2.847 1.00 95.50 230 TRP A CA 1
ATOM 1781 C C . TRP A 1 230 ? 1.175 -2.320 1.749 1.00 95.50 230 TRP A C 1
ATOM 1783 O O . TRP A 1 230 ? 2.108 -2.257 0.947 1.00 95.50 230 TRP A O 1
ATOM 1793 N N . VAL A 1 231 ? 0.212 -3.245 1.646 1.00 95.19 231 VAL A N 1
ATOM 1794 C CA . VAL A 1 231 ? 0.173 -4.253 0.573 1.00 95.19 231 VAL A CA 1
ATOM 1795 C C . VAL A 1 231 ? 0.049 -3.594 -0.806 1.00 95.19 231 VAL A C 1
ATOM 1797 O O . VAL A 1 231 ? 0.743 -3.998 -1.738 1.00 95.19 231 VAL A O 1
ATOM 1800 N N . GLN A 1 232 ? -0.780 -2.555 -0.948 1.00 93.56 232 GLN A N 1
ATOM 1801 C CA . GLN A 1 232 ? -0.907 -1.811 -2.207 1.00 93.56 232 GLN A CA 1
ATOM 1802 C C . GLN A 1 232 ? 0.395 -1.097 -2.594 1.00 93.56 232 GLN A C 1
ATOM 1804 O O . GLN A 1 232 ? 0.811 -1.180 -3.750 1.00 93.56 232 GLN A O 1
ATOM 1809 N N . LYS A 1 233 ? 1.074 -0.454 -1.634 1.00 93.56 233 LYS A N 1
ATOM 1810 C CA . LYS A 1 233 ? 2.384 0.180 -1.855 1.00 93.56 233 LYS A CA 1
ATOM 1811 C C . LYS A 1 233 ? 3.433 -0.843 -2.291 1.00 93.56 233 LYS A C 1
ATOM 1813 O O . LYS A 1 233 ? 4.113 -0.618 -3.285 1.00 93.56 233 LYS A O 1
ATOM 1818 N N . GLN A 1 234 ? 3.508 -1.993 -1.618 1.00 93.88 234 GLN A N 1
ATOM 1819 C CA . GLN A 1 234 ? 4.408 -3.087 -2.004 1.00 93.88 234 GLN A CA 1
ATOM 1820 C C . GLN A 1 234 ? 4.133 -3.585 -3.429 1.00 93.88 234 GLN A C 1
ATOM 1822 O O . GLN A 1 234 ? 5.063 -3.728 -4.222 1.00 93.88 234 GLN A O 1
ATOM 1827 N N . ALA A 1 235 ? 2.864 -3.796 -3.789 1.00 93.38 235 ALA A N 1
ATOM 1828 C CA . ALA A 1 235 ? 2.491 -4.218 -5.137 1.00 93.38 235 ALA A CA 1
ATOM 1829 C C . ALA A 1 235 ? 2.895 -3.183 -6.206 1.00 93.38 235 ALA A C 1
ATOM 1831 O O . ALA A 1 235 ? 3.427 -3.559 -7.253 1.00 93.38 235 ALA A O 1
ATOM 1832 N N . ALA A 1 236 ? 2.697 -1.888 -5.936 1.00 92.81 236 ALA A N 1
ATOM 1833 C CA . ALA A 1 236 ? 3.119 -0.811 -6.829 1.00 92.81 236 ALA A CA 1
ATOM 1834 C C . ALA A 1 236 ? 4.645 -0.797 -7.022 1.00 92.81 236 ALA A C 1
ATOM 1836 O O . ALA A 1 236 ? 5.117 -0.830 -8.159 1.00 92.81 236 ALA A O 1
ATOM 1837 N N . THR A 1 237 ? 5.417 -0.866 -5.932 1.00 93.44 237 THR A N 1
ATOM 1838 C CA . THR A 1 237 ? 6.886 -0.904 -5.990 1.00 93.44 237 THR A CA 1
ATOM 1839 C C . THR A 1 237 ? 7.405 -2.134 -6.739 1.00 93.44 237 THR A C 1
ATOM 1841 O O . THR A 1 237 ? 8.334 -2.021 -7.537 1.00 93.44 237 THR A O 1
ATOM 1844 N N . ILE A 1 238 ? 6.798 -3.312 -6.546 1.00 94.06 238 ILE A N 1
ATOM 1845 C CA . ILE A 1 238 ? 7.161 -4.530 -7.290 1.00 94.06 238 ILE A CA 1
ATOM 1846 C C . ILE A 1 238 ? 6.916 -4.343 -8.793 1.00 94.06 238 ILE A C 1
ATOM 1848 O O . ILE A 1 238 ? 7.771 -4.709 -9.603 1.00 94.06 238 ILE A O 1
ATOM 1852 N N . ASN A 1 239 ? 5.780 -3.757 -9.178 1.00 92.88 239 ASN A N 1
ATOM 1853 C CA . ASN A 1 239 ? 5.458 -3.498 -10.582 1.00 92.88 239 ASN A CA 1
ATOM 1854 C C . ASN A 1 239 ? 6.432 -2.496 -11.222 1.00 92.88 239 ASN A C 1
ATOM 1856 O O . ASN A 1 239 ? 6.901 -2.735 -12.338 1.00 92.88 239 ASN A O 1
ATOM 1860 N N . GLU A 1 240 ? 6.804 -1.428 -10.512 1.00 94.00 240 GLU A N 1
ATOM 1861 C CA . GLU A 1 240 ? 7.826 -0.469 -10.956 1.00 94.00 240 GLU A CA 1
ATOM 1862 C C . GLU A 1 240 ? 9.204 -1.131 -11.120 1.00 94.00 240 GLU A C 1
ATOM 1864 O O . GLU A 1 240 ? 9.877 -0.946 -12.139 1.00 94.00 240 GLU A O 1
ATOM 1869 N N . LEU A 1 241 ? 9.614 -1.983 -10.176 1.00 94.56 241 LEU A N 1
ATOM 1870 C CA . LEU A 1 241 ? 10.853 -2.764 -10.273 1.00 94.56 241 LEU A CA 1
ATOM 1871 C C . LEU A 1 241 ? 10.851 -3.715 -11.479 1.00 94.56 241 LEU A C 1
ATOM 1873 O O . LEU A 1 241 ? 11.860 -3.875 -12.169 1.00 94.56 241 LEU A O 1
ATOM 1877 N N . GLN A 1 242 ? 9.716 -4.347 -11.780 1.00 94.38 242 GLN A N 1
ATOM 1878 C CA . GLN A 1 242 ? 9.592 -5.181 -12.975 1.00 94.38 242 GLN A CA 1
ATOM 1879 C C . GLN A 1 242 ? 9.648 -4.354 -14.264 1.00 94.38 242 GLN A C 1
ATOM 1881 O O . GLN A 1 242 ? 10.286 -4.785 -15.230 1.00 94.38 242 GLN A O 1
ATOM 1886 N N . ALA A 1 243 ? 9.017 -3.178 -14.292 1.00 92.25 243 ALA A N 1
ATOM 1887 C CA . ALA A 1 243 ? 9.056 -2.271 -15.435 1.00 92.25 243 ALA A CA 1
ATOM 1888 C C . ALA A 1 243 ? 10.483 -1.766 -15.701 1.00 92.25 243 ALA A C 1
ATOM 1890 O O . ALA A 1 243 ? 10.969 -1.877 -16.826 1.00 92.25 243 ALA A O 1
ATOM 1891 N N . THR A 1 244 ? 11.199 -1.325 -14.664 1.00 93.38 244 THR A N 1
ATOM 1892 C CA . THR A 1 244 ? 12.604 -0.895 -14.774 1.00 93.38 244 THR A CA 1
ATOM 1893 C C . THR A 1 244 ? 13.522 -2.044 -15.195 1.00 93.38 244 THR A C 1
ATOM 1895 O O . THR A 1 244 ? 14.376 -1.858 -16.060 1.00 93.38 244 THR A O 1
ATOM 1898 N N . LYS A 1 245 ? 13.307 -3.269 -14.694 1.00 95.69 245 LYS A N 1
ATOM 1899 C CA . LYS A 1 245 ? 14.036 -4.467 -15.148 1.00 95.69 245 LYS A CA 1
ATOM 1900 C C . LYS A 1 245 ? 13.793 -4.776 -16.629 1.00 95.69 245 LYS A C 1
ATOM 1902 O O . LYS A 1 245 ? 14.731 -5.166 -17.326 1.00 95.69 245 LYS A O 1
ATOM 1907 N N . ARG A 1 246 ? 12.555 -4.631 -17.122 1.00 93.62 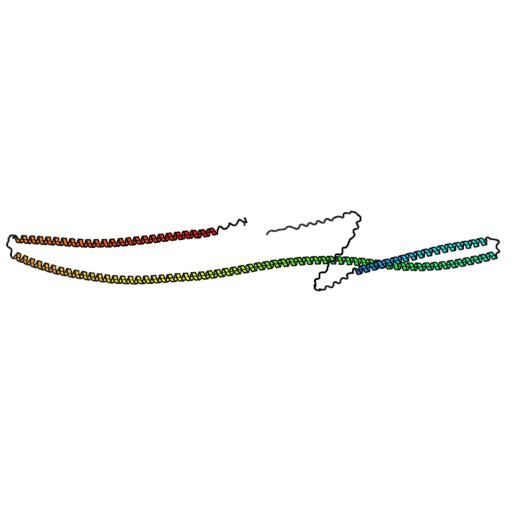246 ARG A N 1
ATOM 1908 C CA . ARG A 1 246 ? 12.229 -4.792 -18.553 1.00 93.62 246 ARG A CA 1
ATOM 1909 C C . ARG A 1 246 ? 12.890 -3.699 -19.393 1.00 93.62 246 ARG A C 1
ATOM 1911 O O . ARG A 1 246 ? 13.533 -4.034 -20.382 1.00 93.62 246 ARG A O 1
ATOM 1918 N N . ALA A 1 247 ? 12.813 -2.442 -18.958 1.00 92.44 247 ALA A N 1
ATOM 1919 C CA . ALA A 1 247 ? 13.464 -1.316 -19.623 1.00 92.44 247 ALA A CA 1
ATOM 1920 C C . ALA A 1 247 ? 14.988 -1.504 -19.696 1.00 92.44 247 ALA A C 1
ATOM 1922 O O . ALA A 1 247 ? 15.569 -1.373 -20.764 1.00 92.44 247 ALA A O 1
ATOM 1923 N N . HIS A 1 248 ? 15.631 -1.925 -18.603 1.00 93.31 248 HIS A N 1
ATOM 1924 C CA . HIS A 1 248 ? 17.067 -2.209 -18.585 1.00 93.31 248 HIS A CA 1
ATOM 1925 C C . HIS A 1 248 ? 17.463 -3.359 -19.527 1.00 93.31 248 HIS A C 1
ATOM 1927 O O . HIS A 1 248 ? 18.505 -3.312 -20.175 1.00 93.31 248 HIS A O 1
ATOM 1933 N N . LYS A 1 249 ? 16.636 -4.410 -19.632 1.00 93.62 249 LYS A N 1
ATOM 1934 C CA . LYS A 1 249 ? 16.866 -5.480 -20.616 1.00 93.62 249 LYS A CA 1
ATOM 1935 C C . LYS A 1 249 ? 16.740 -4.971 -22.053 1.00 93.62 249 LYS A C 1
ATOM 1937 O O . LYS A 1 249 ? 17.543 -5.380 -22.886 1.00 93.62 249 LYS A O 1
ATOM 1942 N N . ALA A 1 250 ? 15.767 -4.100 -22.326 1.00 92.81 250 ALA A N 1
ATOM 1943 C CA . ALA A 1 250 ? 15.580 -3.493 -23.640 1.00 92.81 250 ALA A CA 1
ATOM 1944 C C . ALA A 1 250 ? 16.777 -2.609 -24.019 1.00 92.81 250 ALA A C 1
ATOM 1946 O O . ALA A 1 250 ? 17.395 -2.854 -25.049 1.00 92.81 250 ALA A O 1
ATOM 1947 N N . THR A 1 251 ? 17.196 -1.693 -23.139 1.00 92.88 251 THR A N 1
ATOM 1948 C CA . THR A 1 251 ? 18.357 -0.819 -23.390 1.00 92.88 251 THR A CA 1
ATOM 1949 C C . THR A 1 251 ? 19.657 -1.606 -23.532 1.00 92.88 251 THR A C 1
ATOM 1951 O O . THR A 1 251 ? 20.495 -1.277 -24.366 1.00 92.88 251 THR A O 1
ATOM 1954 N N . LYS A 1 252 ? 19.829 -2.698 -22.774 1.00 94.75 252 LYS A N 1
ATOM 1955 C CA . LYS A 1 252 ? 20.956 -3.622 -22.960 1.00 94.75 252 LYS A CA 1
ATOM 1956 C C . LYS A 1 252 ? 20.920 -4.295 -24.338 1.00 94.75 252 LYS A C 1
ATOM 1958 O O . LYS A 1 252 ? 21.969 -4.442 -24.958 1.00 94.75 252 LYS A O 1
ATOM 1963 N N . GLY A 1 253 ? 19.741 -4.700 -24.814 1.00 92.88 253 GLY A N 1
ATOM 1964 C CA . GLY A 1 253 ? 19.556 -5.250 -26.160 1.00 92.88 253 GLY A CA 1
ATOM 1965 C C . GLY A 1 253 ? 19.879 -4.234 -27.258 1.00 92.88 253 GLY A C 1
ATOM 1966 O O . GLY A 1 253 ? 20.643 -4.544 -28.167 1.00 92.88 253 GLY A O 1
ATOM 1967 N N . GLU A 1 254 ? 19.374 -3.006 -27.129 1.00 93.44 254 GLU A N 1
ATOM 1968 C CA . GLU A 1 254 ? 19.671 -1.891 -28.039 1.00 93.44 254 GLU A CA 1
ATOM 1969 C C . GLU A 1 254 ? 21.167 -1.559 -28.069 1.00 93.44 254 GLU A C 1
ATOM 1971 O O . GLU A 1 254 ? 21.734 -1.368 -29.142 1.00 93.44 254 GLU A O 1
ATOM 1976 N N . LEU A 1 255 ? 21.834 -1.562 -26.911 1.00 93.81 255 LEU A N 1
ATOM 1977 C CA . LEU A 1 255 ? 23.276 -1.337 -26.814 1.00 93.81 255 LEU A CA 1
ATOM 1978 C C . LEU A 1 255 ? 24.077 -2.412 -27.562 1.00 93.81 255 LEU A C 1
ATOM 1980 O O . LEU A 1 255 ? 25.043 -2.082 -28.250 1.00 93.81 255 LEU A O 1
ATOM 1984 N N . PHE A 1 256 ? 23.691 -3.687 -27.447 1.00 93.12 256 PHE A N 1
ATOM 1985 C CA . PHE A 1 256 ? 24.344 -4.759 -28.202 1.00 93.12 256 PHE A CA 1
ATOM 1986 C C . PHE A 1 256 ? 24.088 -4.640 -29.705 1.00 93.12 256 PHE A C 1
ATOM 1988 O O . PHE A 1 256 ? 25.038 -4.726 -30.474 1.00 93.12 256 PHE A O 1
ATOM 1995 N N . ALA A 1 257 ? 22.856 -4.343 -30.125 1.00 91.81 257 ALA A N 1
ATOM 1996 C CA . ALA A 1 257 ? 22.550 -4.115 -31.537 1.00 91.81 257 ALA A CA 1
ATOM 1997 C C . ALA A 1 257 ? 23.342 -2.925 -32.114 1.00 91.81 257 ALA A C 1
ATOM 1999 O O . ALA A 1 257 ? 23.886 -3.004 -33.217 1.00 91.81 257 ALA A O 1
ATOM 2000 N N . ALA A 1 258 ? 23.470 -1.836 -31.349 1.00 91.75 258 ALA A N 1
ATOM 2001 C CA . ALA A 1 258 ? 24.286 -0.686 -31.723 1.00 91.75 258 ALA A CA 1
ATOM 2002 C C . ALA A 1 258 ? 25.769 -1.066 -31.845 1.00 91.75 258 ALA A C 1
ATOM 2004 O O . ALA A 1 258 ? 26.414 -0.691 -32.827 1.00 91.75 258 ALA A O 1
ATOM 2005 N N . LYS A 1 259 ? 26.298 -1.852 -30.897 1.00 95.06 259 LYS A N 1
ATOM 2006 C CA . LYS A 1 259 ? 27.672 -2.366 -30.945 1.00 95.06 259 LYS A CA 1
ATOM 2007 C C . LYS A 1 259 ? 27.915 -3.211 -32.198 1.00 95.06 259 LYS A C 1
ATOM 2009 O O . LYS A 1 259 ? 28.888 -2.956 -32.904 1.00 95.06 259 LYS A O 1
ATOM 2014 N N . ASP A 1 260 ? 27.024 -4.148 -32.506 1.00 92.31 260 ASP A N 1
ATOM 2015 C CA . ASP A 1 260 ? 27.145 -5.008 -33.688 1.00 92.31 260 ASP A CA 1
ATOM 2016 C C . ASP A 1 260 ? 27.108 -4.176 -34.981 1.00 92.31 260 ASP A C 1
ATOM 2018 O O . ASP A 1 260 ? 27.938 -4.361 -35.875 1.00 92.31 260 ASP A O 1
ATOM 2022 N N . SER A 1 261 ? 26.217 -3.177 -35.049 1.00 91.69 261 SER A N 1
ATOM 2023 C CA . SER A 1 261 ? 26.143 -2.254 -36.190 1.00 91.69 261 SER A CA 1
ATOM 2024 C C . SER A 1 261 ? 27.418 -1.417 -36.360 1.00 91.69 261 SER A C 1
ATOM 2026 O O . SER A 1 261 ? 27.881 -1.203 -37.484 1.00 91.69 261 SER A O 1
ATOM 2028 N N . PHE A 1 262 ? 28.028 -0.981 -35.252 1.00 93.25 262 PHE A N 1
ATOM 2029 C CA . PHE A 1 262 ? 29.286 -0.241 -35.256 1.00 93.25 262 PHE A CA 1
ATOM 2030 C C . PHE A 1 262 ? 30.448 -1.125 -35.713 1.00 93.25 262 PHE A C 1
ATOM 2032 O O . PHE A 1 262 ? 31.265 -0.690 -36.526 1.00 93.25 262 PHE A O 1
ATOM 2039 N N . GLU A 1 263 ? 30.514 -2.374 -35.248 1.00 92.00 263 GLU A N 1
ATOM 2040 C CA . GLU A 1 263 ? 31.522 -3.333 -35.700 1.00 92.00 263 GLU A CA 1
ATOM 2041 C C . GLU A 1 263 ? 31.400 -3.619 -37.203 1.00 92.00 263 GLU A C 1
ATOM 2043 O O . GLU A 1 263 ? 32.413 -3.660 -37.908 1.00 92.00 263 GLU A O 1
ATOM 2048 N N . GLU A 1 264 ? 30.180 -3.763 -37.729 1.00 91.88 264 GLU A N 1
ATOM 2049 C CA . GLU A 1 264 ? 29.957 -3.962 -39.163 1.00 91.88 264 GLU A CA 1
ATOM 2050 C C . GLU A 1 264 ? 30.330 -2.717 -39.985 1.00 91.88 264 GLU A C 1
ATOM 2052 O O . GLU A 1 264 ? 31.019 -2.823 -41.007 1.00 91.88 264 GLU A O 1
ATOM 2057 N N . ALA A 1 265 ? 29.937 -1.526 -39.526 1.00 90.62 265 ALA A N 1
ATOM 2058 C CA . ALA A 1 265 ? 30.307 -0.262 -40.157 1.00 90.62 265 ALA A CA 1
ATOM 2059 C C . ALA A 1 265 ? 31.830 -0.051 -40.156 1.00 90.62 265 ALA A C 1
ATOM 2061 O O . ALA A 1 265 ? 32.403 0.336 -41.178 1.00 90.62 265 ALA A O 1
ATOM 2062 N N . SER A 1 266 ? 32.495 -0.375 -39.045 1.00 91.62 266 SER A N 1
ATOM 2063 C CA . SER A 1 266 ? 33.951 -0.320 -38.907 1.00 91.62 266 SER A CA 1
ATOM 2064 C C . SER A 1 266 ? 34.643 -1.281 -39.880 1.00 91.62 266 SER A C 1
ATOM 2066 O O . SER A 1 266 ? 35.525 -0.865 -40.634 1.00 91.62 266 SER A O 1
ATOM 2068 N N . LYS A 1 267 ? 34.180 -2.538 -39.983 1.00 93.31 267 LYS A N 1
ATOM 2069 C CA . LYS A 1 267 ? 34.684 -3.508 -40.976 1.00 93.31 267 LYS A CA 1
ATOM 2070 C C . LYS A 1 267 ? 34.533 -2.991 -42.409 1.00 93.31 267 LYS A C 1
ATOM 2072 O O . LYS A 1 267 ? 35.502 -3.027 -43.169 1.00 93.31 267 LYS A O 1
ATOM 2077 N N . LYS A 1 268 ? 33.357 -2.463 -42.777 1.00 93.69 268 LYS A N 1
ATOM 2078 C CA . LYS A 1 268 ? 33.111 -1.872 -44.109 1.00 93.69 268 LYS A CA 1
ATOM 2079 C C . LYS A 1 268 ? 34.026 -0.677 -44.380 1.00 93.69 268 LYS A C 1
ATOM 2081 O O . LYS A 1 268 ? 34.554 -0.546 -45.484 1.00 93.69 268 LYS A O 1
ATOM 2086 N N . TYR A 1 269 ? 34.244 0.180 -43.385 1.00 91.50 269 TYR A N 1
ATOM 2087 C CA . TYR A 1 269 ? 35.152 1.319 -43.502 1.00 91.50 269 TYR A CA 1
ATOM 2088 C C . TYR A 1 269 ? 36.595 0.869 -43.758 1.00 91.50 269 TYR A C 1
ATOM 2090 O O . TYR A 1 269 ? 37.221 1.343 -44.707 1.00 91.50 269 TYR A O 1
ATOM 2098 N N . VAL A 1 270 ? 37.100 -0.092 -42.980 1.00 93.69 270 VAL A N 1
ATOM 2099 C CA . VAL A 1 270 ? 38.446 -0.657 -43.166 1.00 93.69 270 VAL A CA 1
ATOM 2100 C C . VAL A 1 270 ? 38.589 -1.296 -44.550 1.00 93.69 270 VAL A C 1
ATOM 2102 O O . VAL A 1 270 ? 39.566 -1.027 -45.246 1.00 93.69 270 VAL A O 1
ATOM 2105 N N . GLN A 1 271 ? 37.597 -2.068 -45.004 1.00 91.69 271 GLN A N 1
ATOM 2106 C CA . GLN A 1 271 ? 37.592 -2.651 -46.352 1.00 91.69 271 GLN A CA 1
ATOM 2107 C C . GLN A 1 271 ? 37.638 -1.582 -47.449 1.00 91.69 271 GLN A C 1
ATOM 2109 O O . GLN A 1 271 ? 38.406 -1.711 -48.402 1.00 91.69 271 GLN A O 1
ATOM 2114 N N . LYS A 1 272 ? 36.864 -0.499 -47.302 1.00 92.44 272 LYS A N 1
ATOM 2115 C CA . LYS A 1 272 ? 36.871 0.628 -48.243 1.00 92.44 272 LYS A CA 1
ATOM 2116 C C . LYS A 1 272 ? 38.239 1.308 -48.306 1.00 92.44 272 LYS A C 1
ATOM 2118 O O . LYS A 1 272 ? 38.689 1.653 -49.396 1.00 92.44 272 LYS A O 1
ATOM 2123 N N . GLN A 1 273 ? 38.904 1.496 -47.166 1.00 91.62 273 GLN A N 1
ATOM 2124 C CA . GLN A 1 273 ? 40.255 2.064 -47.137 1.00 91.62 273 GLN A CA 1
ATOM 2125 C C . GLN A 1 273 ? 41.278 1.123 -47.779 1.00 91.62 273 GLN A C 1
ATOM 2127 O O . GLN A 1 273 ? 42.113 1.566 -48.561 1.00 91.62 273 GLN A O 1
ATOM 2132 N N . LEU A 1 274 ? 41.168 -0.181 -47.528 1.00 92.31 274 LEU A N 1
ATOM 2133 C CA . LEU A 1 274 ? 42.047 -1.182 -48.127 1.00 92.31 274 LEU A CA 1
ATOM 2134 C C . LEU A 1 274 ? 41.879 -1.254 -49.654 1.00 92.31 274 LEU A C 1
ATOM 2136 O O . LEU A 1 274 ? 42.871 -1.343 -50.372 1.00 92.31 274 LEU A O 1
ATOM 2140 N N . ALA A 1 275 ? 40.646 -1.152 -50.161 1.00 90.56 275 ALA A N 1
ATOM 2141 C CA . ALA A 1 275 ? 40.376 -1.074 -51.597 1.00 90.56 275 ALA A CA 1
ATOM 2142 C C . ALA A 1 275 ? 41.000 0.179 -52.233 1.00 90.56 275 ALA A C 1
ATOM 2144 O O . ALA A 1 275 ? 41.688 0.067 -53.243 1.00 90.56 275 ALA A O 1
ATOM 2145 N N . LYS A 1 276 ? 40.846 1.352 -51.600 1.00 91.31 276 LYS A N 1
ATOM 2146 C CA . LYS A 1 276 ? 41.488 2.595 -52.059 1.00 91.31 276 LYS A CA 1
ATOM 2147 C C . LYS A 1 276 ? 43.012 2.500 -52.080 1.00 91.31 276 LYS A C 1
ATOM 2149 O O . LYS A 1 276 ? 43.636 2.989 -53.012 1.00 91.31 276 LYS A O 1
ATOM 2154 N N . MET A 1 277 ? 43.614 1.876 -51.066 1.00 89.44 277 MET A N 1
ATOM 2155 C CA . MET A 1 277 ? 45.065 1.671 -51.027 1.00 89.44 277 MET A CA 1
ATOM 2156 C C . MET A 1 277 ? 45.538 0.763 -52.166 1.00 89.44 277 MET A C 1
ATOM 2158 O O . MET A 1 277 ? 46.548 1.066 -52.791 1.00 89.44 277 MET A O 1
ATOM 2162 N N . LYS A 1 278 ? 44.790 -0.302 -52.490 1.00 91.38 278 LYS A N 1
ATOM 2163 C CA . LYS A 1 278 ? 45.091 -1.166 -53.644 1.00 91.38 278 LYS A CA 1
ATOM 2164 C C . LYS A 1 278 ? 44.988 -0.420 -54.975 1.00 91.38 278 LYS A C 1
ATOM 2166 O O . LYS A 1 278 ? 45.902 -0.519 -55.783 1.00 91.38 278 LYS A O 1
ATOM 2171 N N . GLU A 1 279 ? 43.934 0.368 -55.174 1.00 91.06 279 GLU A N 1
ATOM 2172 C CA . GLU A 1 279 ? 43.767 1.209 -56.370 1.00 91.06 279 GLU A CA 1
ATOM 2173 C C . GLU A 1 279 ? 44.906 2.240 -56.496 1.00 91.06 279 GLU A C 1
ATOM 2175 O O . GLU A 1 279 ? 45.465 2.457 -57.572 1.00 91.06 279 GLU A O 1
ATOM 2180 N N . LEU A 1 280 ? 45.329 2.832 -55.375 1.00 90.50 280 LEU A N 1
ATOM 2181 C CA . LEU A 1 280 ? 46.476 3.740 -55.333 1.00 90.50 280 LEU A CA 1
ATOM 2182 C C . LEU A 1 280 ? 47.793 3.021 -55.673 1.00 90.50 280 LEU A C 1
ATOM 2184 O O . LEU A 1 280 ? 48.629 3.560 -56.396 1.00 90.50 280 LEU A O 1
ATOM 2188 N N . GLU A 1 281 ? 47.995 1.792 -55.198 1.00 90.25 281 GLU A N 1
ATOM 2189 C CA . GLU A 1 281 ? 49.152 0.985 -55.597 1.00 90.25 281 GLU A CA 1
ATOM 2190 C C . GLU A 1 281 ? 49.128 0.617 -57.084 1.00 90.25 281 GLU A C 1
ATOM 2192 O O . GLU A 1 281 ? 50.170 0.663 -57.738 1.00 90.25 281 GLU A O 1
ATOM 2197 N N . GLU A 1 282 ? 47.967 0.269 -57.635 1.00 90.12 282 GLU A N 1
ATOM 2198 C CA . GLU A 1 282 ? 47.806 -0.048 -59.056 1.00 90.12 282 GLU A CA 1
ATOM 2199 C C . GLU A 1 282 ? 48.080 1.171 -59.938 1.00 90.12 282 GLU A C 1
ATOM 2201 O O . GLU A 1 282 ? 48.864 1.078 -60.882 1.00 90.12 282 GLU A O 1
ATOM 2206 N N . THR A 1 283 ? 47.533 2.337 -59.589 1.00 89.56 283 THR A N 1
ATOM 2207 C CA . THR A 1 283 ? 47.826 3.600 -60.287 1.00 89.56 283 THR A CA 1
ATOM 2208 C C . THR A 1 283 ? 49.301 3.985 -60.179 1.00 89.56 283 THR A C 1
ATOM 2210 O O . THR A 1 283 ? 49.890 4.423 -61.167 1.00 89.56 283 THR A O 1
ATOM 2213 N N . LYS A 1 284 ? 49.944 3.748 -59.027 1.00 91.62 284 LYS A N 1
ATOM 2214 C CA . LYS A 1 284 ? 51.394 3.935 -58.867 1.00 91.62 284 LYS A CA 1
ATOM 2215 C C . LYS A 1 284 ? 52.198 2.992 -59.768 1.00 91.62 284 LYS A C 1
ATOM 2217 O O . LYS A 1 284 ? 53.148 3.442 -60.405 1.00 91.62 284 LYS A O 1
ATOM 2222 N N . ARG A 1 285 ? 51.829 1.707 -59.856 1.00 88.69 285 ARG A N 1
ATOM 2223 C CA . ARG A 1 285 ? 52.471 0.741 -60.772 1.00 88.69 285 ARG A CA 1
ATOM 2224 C C . ARG A 1 285 ? 52.275 1.142 -62.235 1.00 88.69 285 ARG A C 1
ATOM 2226 O O . ARG A 1 285 ? 53.238 1.108 -62.992 1.00 88.69 285 ARG A O 1
ATOM 2233 N N . ALA A 1 286 ? 51.070 1.567 -62.614 1.00 89.00 286 ALA A N 1
ATOM 2234 C CA . ALA A 1 286 ? 50.771 2.043 -63.963 1.00 89.00 286 ALA A CA 1
ATOM 2235 C C . ALA A 1 286 ? 51.588 3.294 -64.319 1.00 89.00 286 ALA A C 1
ATOM 2237 O O . ALA A 1 286 ? 52.164 3.361 -65.399 1.00 89.00 286 ALA A O 1
ATOM 2238 N N . HIS A 1 287 ? 51.705 4.253 -63.396 1.00 89.69 287 HIS A N 1
ATOM 2239 C CA . HIS A 1 287 ? 52.551 5.432 -63.577 1.00 89.69 287 HIS A CA 1
ATOM 2240 C C . HIS A 1 287 ? 54.035 5.067 -63.734 1.00 89.69 287 HIS A C 1
ATOM 2242 O O . HIS A 1 287 ? 54.740 5.651 -64.554 1.00 89.69 287 HIS A O 1
ATOM 2248 N N . GLU A 1 288 ? 54.543 4.102 -62.963 1.00 88.81 288 GLU A N 1
ATOM 2249 C CA . GLU A 1 288 ? 55.936 3.673 -63.126 1.00 88.81 288 GLU A CA 1
ATOM 2250 C C . GLU A 1 288 ? 56.149 2.941 -64.461 1.00 88.81 288 GLU A C 1
ATOM 2252 O O . GLU A 1 288 ? 57.171 3.147 -65.111 1.00 88.81 288 GLU A O 1
ATOM 2257 N N . ALA A 1 289 ? 55.167 2.162 -64.925 1.00 89.00 289 ALA A N 1
ATOM 2258 C CA . ALA A 1 289 ? 55.207 1.529 -66.242 1.00 89.00 289 ALA A CA 1
ATOM 2259 C C . ALA A 1 289 ? 55.235 2.565 -67.382 1.00 89.00 289 ALA A C 1
ATOM 2261 O O . ALA A 1 289 ? 56.107 2.494 -68.247 1.00 89.00 289 ALA A O 1
ATOM 2262 N N . THR A 1 290 ? 54.362 3.580 -67.350 1.00 89.44 290 THR A N 1
ATOM 2263 C CA . THR A 1 290 ? 54.354 4.645 -68.371 1.00 89.44 290 THR A CA 1
ATOM 2264 C C . THR A 1 290 ? 55.633 5.477 -68.344 1.00 89.44 290 THR A C 1
ATOM 2266 O O . THR A 1 290 ? 56.128 5.891 -69.391 1.00 89.44 290 THR A O 1
ATOM 2269 N N . LYS A 1 291 ? 56.224 5.686 -67.165 1.00 90.94 291 LYS A N 1
ATOM 2270 C CA . LYS A 1 291 ? 57.535 6.328 -67.028 1.00 90.94 291 LYS A CA 1
ATOM 2271 C C . LYS A 1 291 ? 58.647 5.508 -67.693 1.00 90.94 291 LYS A C 1
ATOM 2273 O O . LYS A 1 291 ? 59.477 6.088 -68.390 1.00 90.94 291 LYS A O 1
ATOM 2278 N N . VAL A 1 292 ? 58.654 4.183 -67.533 1.00 90.19 292 VAL A N 1
ATOM 2279 C CA . VAL A 1 292 ? 59.610 3.292 -68.219 1.00 90.19 292 VAL A CA 1
ATOM 2280 C C . VAL A 1 292 ? 59.404 3.316 -69.739 1.00 90.19 292 VAL A C 1
ATOM 2282 O O . VAL A 1 292 ? 60.377 3.435 -70.486 1.00 90.19 292 VAL A O 1
ATOM 2285 N N . GLU A 1 293 ? 58.158 3.272 -70.218 1.00 88.88 293 GLU A N 1
ATOM 2286 C CA . GLU A 1 293 ? 57.838 3.388 -71.650 1.00 88.88 293 GLU A CA 1
ATOM 2287 C C . GLU A 1 293 ? 58.264 4.739 -72.240 1.00 88.88 293 GLU A C 1
ATOM 2289 O O . GLU A 1 293 ? 58.795 4.803 -73.355 1.00 88.88 293 GLU A O 1
ATOM 2294 N N . LEU A 1 294 ? 58.078 5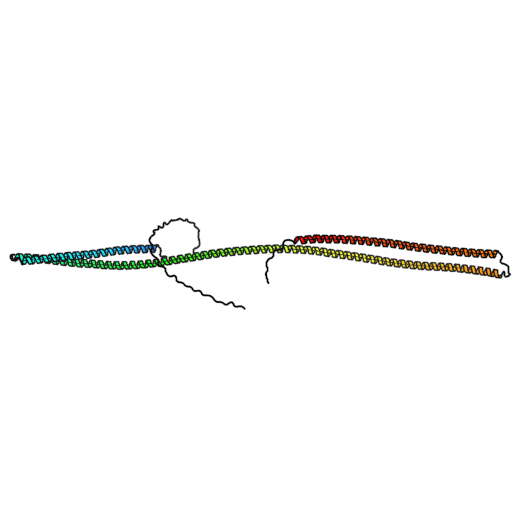.824 -71.483 1.00 89.69 294 LEU A N 1
ATOM 2295 C CA . LEU A 1 294 ? 58.517 7.160 -71.866 1.00 89.69 294 LEU A CA 1
ATOM 2296 C C . LEU A 1 294 ? 60.042 7.228 -71.989 1.00 89.69 294 LEU A C 1
ATOM 2298 O O . LEU A 1 294 ? 60.544 7.762 -72.977 1.00 89.69 294 LEU A O 1
ATOM 2302 N N . GLU A 1 295 ? 60.788 6.682 -71.027 1.00 88.69 295 GLU A N 1
ATOM 2303 C CA . GLU A 1 295 ? 62.254 6.631 -71.104 1.00 88.69 295 GLU A CA 1
ATOM 2304 C C . GLU A 1 295 ? 62.737 5.760 -72.273 1.00 88.69 295 GLU A C 1
ATOM 2306 O O . GLU A 1 295 ? 63.639 6.167 -73.008 1.00 88.69 295 GLU A O 1
ATOM 2311 N N . SER A 1 296 ? 62.079 4.626 -72.541 1.00 89.81 296 SER A N 1
ATOM 2312 C CA . SER A 1 296 ? 62.347 3.816 -73.737 1.00 89.81 296 SER A CA 1
ATOM 2313 C C . SER A 1 296 ? 62.103 4.608 -75.029 1.00 89.81 296 SER A C 1
ATOM 2315 O O . SER A 1 296 ? 62.922 4.585 -75.949 1.00 89.81 296 SER A O 1
ATOM 2317 N N . SER A 1 297 ? 61.012 5.374 -75.090 1.00 87.44 297 SER A N 1
ATOM 2318 C CA . SER A 1 297 ? 60.678 6.221 -76.242 1.00 87.44 297 SER A CA 1
ATOM 2319 C C . SER A 1 297 ? 61.676 7.366 -76.424 1.00 87.44 297 SER A C 1
ATOM 2321 O O . SER A 1 297 ? 62.109 7.629 -77.546 1.00 87.44 297 SER A O 1
ATOM 2323 N N . LYS A 1 298 ? 62.119 8.009 -75.334 1.00 88.81 298 LYS A N 1
ATOM 2324 C CA . LYS A 1 298 ? 63.206 9.002 -75.363 1.00 88.81 298 LYS A CA 1
ATOM 2325 C C . LYS A 1 298 ? 64.505 8.391 -75.876 1.00 88.81 298 LYS A C 1
ATOM 2327 O O . LYS A 1 298 ? 65.205 9.030 -76.659 1.00 88.81 298 LYS A O 1
ATOM 2332 N N . GLN A 1 299 ? 64.833 7.170 -75.460 1.00 87.94 299 GLN A N 1
ATOM 2333 C CA . GLN A 1 299 ? 66.017 6.469 -75.945 1.00 87.94 299 GLN A CA 1
ATOM 2334 C C . GLN A 1 299 ? 65.917 6.181 -77.449 1.00 87.94 299 GLN A C 1
ATOM 2336 O O . GLN A 1 299 ? 66.854 6.507 -78.171 1.00 87.94 299 GLN A O 1
ATOM 2341 N N . LYS A 1 300 ? 64.773 5.680 -77.938 1.00 88.88 300 LYS A N 1
ATOM 2342 C CA . LYS A 1 300 ? 64.519 5.483 -79.380 1.00 88.88 300 LYS A CA 1
ATOM 2343 C C . LYS A 1 300 ? 64.598 6.784 -80.179 1.00 88.88 300 LYS A C 1
ATOM 2345 O O . LYS A 1 300 ? 65.133 6.807 -81.281 1.00 88.88 300 LYS A O 1
ATOM 2350 N N . LEU A 1 301 ? 64.092 7.888 -79.629 1.00 85.44 301 LEU A N 1
ATOM 2351 C CA . LEU A 1 301 ? 64.231 9.203 -80.255 1.00 85.44 301 LEU A CA 1
ATOM 2352 C C . LEU A 1 301 ? 65.697 9.634 -80.337 1.00 85.44 301 LEU A C 1
ATOM 2354 O O . LEU A 1 301 ? 66.114 10.159 -81.365 1.00 85.44 301 LEU A O 1
ATOM 2358 N N . ARG A 1 302 ? 66.497 9.392 -79.290 1.00 86.62 302 ARG A N 1
ATOM 2359 C CA . ARG A 1 302 ? 67.938 9.687 -79.311 1.00 86.62 302 ARG A CA 1
ATOM 2360 C C . ARG A 1 302 ? 68.667 8.857 -80.363 1.00 86.62 302 ARG A C 1
ATOM 2362 O O . ARG A 1 302 ? 69.479 9.427 -81.085 1.00 86.62 302 ARG A O 1
ATOM 2369 N N . THR A 1 303 ? 68.364 7.563 -80.481 1.00 87.00 303 THR A N 1
ATOM 2370 C CA . THR A 1 303 ? 68.975 6.703 -81.508 1.00 87.00 303 THR A CA 1
ATOM 2371 C C . THR A 1 303 ? 68.553 7.137 -82.907 1.00 87.00 303 THR A C 1
ATOM 2373 O O . THR A 1 303 ? 69.413 7.348 -83.750 1.00 87.00 303 THR A O 1
ATOM 2376 N N . SER A 1 304 ? 67.264 7.410 -83.132 1.00 84.31 304 SER A N 1
ATOM 2377 C CA . SER A 1 304 ? 66.775 7.910 -84.424 1.00 84.31 304 SER A CA 1
ATOM 2378 C C . SER A 1 304 ? 67.363 9.282 -84.783 1.00 84.31 304 SER A C 1
ATOM 2380 O O . SER A 1 304 ? 67.715 9.530 -85.932 1.00 84.31 304 SER A O 1
ATOM 2382 N N . THR A 1 305 ? 67.550 10.171 -83.801 1.00 85.69 305 THR A N 1
ATOM 2383 C CA . THR A 1 305 ? 68.235 11.458 -84.016 1.00 85.69 305 THR A CA 1
ATOM 2384 C C . THR A 1 305 ? 69.696 11.245 -84.411 1.00 85.69 305 THR A C 1
ATOM 2386 O O . THR A 1 305 ? 70.186 11.914 -85.316 1.00 85.69 305 THR A O 1
ATOM 2389 N N . GLN A 1 306 ? 70.398 10.308 -83.765 1.00 85.62 306 GLN A N 1
ATOM 2390 C CA . GLN A 1 306 ? 71.770 9.956 -84.138 1.00 85.62 306 GLN A CA 1
ATOM 2391 C C . GLN A 1 306 ? 71.840 9.375 -85.555 1.00 85.62 306 GLN A C 1
ATOM 2393 O O . GLN A 1 306 ? 72.692 9.810 -86.323 1.00 85.62 306 GLN A O 1
ATOM 2398 N N . GLU A 1 307 ? 70.928 8.468 -85.914 1.00 85.62 307 GLU A N 1
ATOM 2399 C CA . GLU A 1 307 ? 70.806 7.891 -87.262 1.00 85.62 307 GLU A CA 1
ATOM 2400 C C . GLU A 1 307 ? 70.535 8.966 -88.326 1.00 85.62 307 GLU A C 1
ATOM 2402 O O . GLU A 1 307 ? 71.137 8.967 -89.404 1.00 85.62 307 GLU A O 1
ATOM 2407 N N . LEU A 1 308 ? 69.663 9.929 -88.015 1.00 84.88 308 LEU A N 1
ATOM 2408 C CA . LEU A 1 308 ? 69.387 11.065 -88.887 1.00 84.88 308 LEU A CA 1
ATOM 2409 C C . LEU A 1 308 ? 70.636 11.933 -89.081 1.00 84.88 308 LEU A C 1
ATOM 2411 O O . LEU A 1 308 ? 70.933 12.335 -90.202 1.00 84.88 308 LEU A O 1
ATOM 2415 N N . GLU A 1 309 ? 71.384 12.216 -88.014 1.00 84.38 309 GLU A N 1
ATOM 2416 C CA . GLU A 1 309 ? 72.635 12.976 -88.103 1.00 84.38 309 GLU A CA 1
ATOM 2417 C C . GLU A 1 309 ? 73.724 12.213 -88.870 1.00 84.38 309 GLU A C 1
ATOM 2419 O O . GLU A 1 309 ? 74.463 12.821 -89.647 1.00 84.38 309 GLU A O 1
ATOM 2424 N N . THR A 1 310 ? 73.810 10.885 -88.734 1.00 83.94 310 THR A N 1
ATOM 2425 C CA . THR A 1 310 ? 74.710 10.074 -89.569 1.00 83.94 310 THR A CA 1
ATOM 2426 C C . THR A 1 310 ? 74.293 10.106 -91.034 1.00 83.94 310 THR A C 1
ATOM 2428 O O . THR A 1 310 ? 75.140 10.351 -91.887 1.00 83.94 310 THR A O 1
ATOM 2431 N N . SER A 1 311 ? 72.995 9.990 -91.331 1.00 81.81 311 SER A N 1
ATOM 2432 C CA . SER A 1 311 ? 72.482 10.074 -92.701 1.00 81.81 311 SER A CA 1
ATOM 2433 C C . SER A 1 311 ? 72.707 11.462 -93.313 1.00 81.81 311 SER A C 1
ATOM 2435 O O . SER A 1 311 ? 73.111 11.573 -94.469 1.00 81.81 311 SER A O 1
ATOM 2437 N N . LYS A 1 312 ? 72.541 12.543 -92.534 1.00 81.50 312 LYS A N 1
ATOM 2438 C CA . LYS A 1 312 ? 72.904 13.904 -92.965 1.00 81.50 312 LYS A CA 1
ATOM 2439 C C . LYS A 1 312 ? 74.385 14.004 -93.308 1.00 81.50 312 LYS A C 1
ATOM 2441 O O . LYS A 1 312 ? 74.710 14.555 -94.355 1.00 81.50 312 LYS A O 1
ATOM 2446 N N . ARG A 1 313 ? 75.274 13.473 -92.459 1.00 80.81 313 ARG A N 1
ATOM 2447 C CA . ARG A 1 313 ? 76.722 13.465 -92.727 1.00 80.81 313 ARG A CA 1
ATOM 2448 C C . ARG A 1 313 ? 77.042 12.696 -94.005 1.00 80.81 313 ARG A C 1
ATOM 2450 O O . ARG A 1 313 ? 77.726 13.232 -94.870 1.00 80.81 313 ARG A O 1
ATOM 2457 N N . GLU A 1 314 ? 76.485 11.503 -94.176 1.00 81.00 314 GLU A N 1
ATOM 2458 C CA . GLU A 1 314 ? 76.645 10.713 -95.401 1.00 81.00 314 GLU A CA 1
ATOM 2459 C C . GLU A 1 314 ? 76.142 11.461 -96.638 1.00 81.00 314 GLU A C 1
ATOM 2461 O O . GLU A 1 314 ? 76.828 11.486 -97.657 1.00 81.00 314 GLU A O 1
ATOM 2466 N N . ASN A 1 315 ? 74.992 12.134 -96.541 1.00 78.44 315 ASN A N 1
ATOM 2467 C CA . ASN A 1 315 ? 74.450 12.953 -97.620 1.00 78.44 315 ASN A CA 1
ATOM 2468 C C . ASN A 1 315 ? 75.370 14.141 -97.940 1.00 78.44 315 ASN A C 1
ATOM 2470 O O . ASN A 1 315 ? 75.654 14.394 -99.109 1.00 78.44 315 ASN A O 1
ATOM 2474 N N . THR A 1 316 ? 75.920 14.824 -96.928 1.00 79.19 316 THR A N 1
ATOM 2475 C CA . THR A 1 316 ? 76.914 15.886 -97.154 1.00 79.19 316 THR A CA 1
ATOM 2476 C C . THR A 1 316 ? 78.173 15.352 -97.826 1.00 79.19 316 THR A C 1
ATOM 2478 O O . THR A 1 316 ? 78.633 15.954 -98.790 1.00 79.19 316 THR A O 1
ATOM 2481 N N . THR A 1 317 ? 78.674 14.183 -97.420 1.00 82.06 317 THR A N 1
ATOM 2482 C CA . THR A 1 317 ? 79.831 13.543 -98.057 1.00 82.06 317 THR A CA 1
ATOM 2483 C C . THR A 1 317 ? 79.522 13.102 -99.488 1.00 82.06 317 THR A C 1
ATOM 2485 O O . THR A 1 317 ? 80.353 13.267 -100.377 1.00 82.06 317 THR A O 1
ATOM 2488 N N . ALA A 1 318 ? 78.330 12.559 -99.750 1.00 77.12 318 ALA A N 1
ATOM 2489 C CA . ALA A 1 318 ? 77.888 12.207 -101.097 1.00 77.12 318 ALA A CA 1
ATOM 2490 C C . ALA A 1 318 ? 77.779 13.454 -101.983 1.00 77.12 318 ALA A C 1
ATOM 2492 O O . ALA A 1 318 ? 78.254 13.448 -103.116 1.00 77.12 318 ALA A O 1
ATOM 2493 N N . ARG A 1 319 ? 77.230 14.548 -101.447 1.00 75.88 319 ARG A N 1
ATOM 2494 C CA . ARG A 1 319 ? 77.150 15.840 -102.130 1.00 75.88 319 ARG A CA 1
ATOM 2495 C C . ARG A 1 319 ? 78.535 16.418 -102.408 1.00 75.88 319 ARG A C 1
ATOM 2497 O O . ARG A 1 319 ? 78.762 16.887 -103.514 1.00 75.88 319 ARG A O 1
ATOM 2504 N N . GLU A 1 320 ? 79.466 16.352 -101.460 1.00 81.25 320 GLU A N 1
ATOM 2505 C CA . GLU A 1 320 ? 80.862 16.761 -101.663 1.00 81.25 320 GLU A CA 1
ATOM 2506 C C . GLU A 1 320 ? 81.554 15.921 -102.737 1.00 81.25 320 GLU A C 1
ATOM 2508 O O . GLU A 1 320 ? 82.215 16.482 -103.607 1.00 81.25 320 GLU A O 1
ATOM 2513 N N . LYS A 1 321 ? 81.367 14.593 -102.734 1.00 83.06 321 LYS A N 1
ATOM 2514 C CA . LYS A 1 321 ? 81.869 13.714 -103.803 1.00 83.06 321 LYS A CA 1
ATOM 2515 C C . LYS A 1 321 ? 81.323 14.134 -105.165 1.00 83.06 321 LYS A C 1
ATOM 2517 O O . LYS A 1 321 ? 82.102 14.304 -106.093 1.00 83.06 321 LYS A O 1
ATOM 2522 N N . LEU A 1 322 ? 80.016 14.370 -105.260 1.00 81.12 322 LEU A N 1
ATOM 2523 C CA . LEU A 1 322 ? 79.346 14.750 -106.503 1.00 81.12 322 LEU A CA 1
ATOM 2524 C C . LEU A 1 322 ? 79.790 16.142 -106.984 1.00 81.12 322 LEU A C 1
ATOM 2526 O O . LEU A 1 322 ? 80.046 16.333 -108.167 1.00 81.12 322 LEU A O 1
ATOM 2530 N N . VAL A 1 323 ? 79.962 17.103 -106.070 1.00 78.50 323 VAL A N 1
ATOM 2531 C CA . VAL A 1 323 ? 80.519 18.433 -106.374 1.00 78.50 323 VAL A CA 1
ATOM 2532 C C . VAL A 1 323 ? 81.969 18.334 -106.840 1.00 78.50 323 VAL A C 1
ATOM 2534 O O . VAL A 1 323 ? 82.334 19.001 -107.803 1.00 78.50 323 VAL A O 1
ATOM 2537 N N . ASN A 1 324 ? 82.795 17.503 -106.203 1.00 79.88 324 ASN A N 1
ATOM 2538 C CA . ASN A 1 324 ? 84.178 17.288 -106.625 1.00 79.88 324 ASN A CA 1
ATOM 2539 C C . ASN A 1 324 ? 84.248 16.605 -107.994 1.00 79.88 324 ASN A C 1
ATOM 2541 O O . ASN A 1 324 ? 85.060 16.992 -108.826 1.00 79.88 324 ASN A O 1
ATOM 2545 N N . GLU A 1 325 ? 83.374 15.641 -108.259 1.00 81.56 325 GLU A N 1
ATOM 2546 C CA . GLU A 1 325 ? 83.295 14.968 -109.552 1.00 81.56 325 GLU A CA 1
ATOM 2547 C C . GLU A 1 325 ? 82.828 15.920 -110.658 1.00 81.56 325 GLU A C 1
ATOM 2549 O O . GLU A 1 325 ? 83.454 15.992 -111.715 1.00 81.56 325 GLU A O 1
ATOM 2554 N N . LEU A 1 326 ? 81.817 16.750 -110.384 1.00 79.00 326 LEU A N 1
ATOM 2555 C CA . LEU A 1 326 ? 81.417 17.840 -111.273 1.00 79.00 326 LEU A CA 1
ATOM 2556 C C . LEU A 1 326 ? 82.545 18.853 -111.473 1.00 79.00 326 LEU A C 1
ATOM 2558 O O . LEU A 1 326 ? 82.753 19.306 -112.593 1.00 79.00 326 LEU A O 1
ATOM 2562 N N . ARG A 1 327 ? 83.307 19.189 -110.428 1.00 78.50 327 ARG A N 1
ATOM 2563 C CA . ARG A 1 327 ? 84.464 20.084 -110.535 1.00 78.50 327 ARG A CA 1
ATOM 2564 C C . ARG A 1 327 ? 85.531 19.501 -111.457 1.00 78.50 327 ARG A C 1
ATOM 2566 O O . ARG A 1 327 ? 86.000 20.216 -112.332 1.00 78.50 327 ARG A O 1
ATOM 2573 N N . VAL A 1 328 ? 85.849 18.212 -111.320 1.00 78.62 328 VAL A N 1
ATOM 2574 C CA . VAL A 1 328 ? 86.782 17.498 -112.208 1.00 78.62 328 VAL A CA 1
ATOM 2575 C C . VAL A 1 328 ? 86.259 17.473 -113.644 1.00 78.62 328 VAL A C 1
ATOM 2577 O O . VAL A 1 328 ? 87.022 17.718 -114.575 1.00 78.62 328 VAL A O 1
ATOM 2580 N N . GLN A 1 329 ? 84.963 17.226 -113.851 1.00 76.94 329 GLN A N 1
ATOM 2581 C CA . GLN A 1 329 ? 84.359 17.260 -115.186 1.00 76.94 329 GLN A CA 1
ATOM 2582 C C . GLN A 1 329 ? 84.380 18.665 -115.798 1.00 76.94 329 GLN A C 1
ATOM 2584 O O . GLN A 1 329 ? 84.676 18.805 -116.984 1.00 76.94 329 GLN A O 1
ATOM 2589 N N . VAL A 1 330 ? 84.115 19.705 -115.004 1.00 76.19 330 VAL A N 1
ATOM 2590 C CA . VAL A 1 330 ? 84.182 21.109 -115.428 1.00 76.19 330 VAL A CA 1
ATOM 2591 C C . VAL A 1 330 ? 85.619 21.519 -115.729 1.00 76.19 330 VAL A C 1
ATOM 2593 O O . VAL A 1 330 ? 85.848 22.147 -116.754 1.00 76.19 330 VAL A O 1
ATOM 2596 N N . GLU A 1 331 ? 86.600 21.134 -114.913 1.00 76.44 331 GLU A N 1
ATOM 2597 C CA . GLU A 1 331 ? 88.022 21.373 -115.192 1.00 76.44 331 GLU A CA 1
ATOM 2598 C C . GLU A 1 331 ? 88.479 20.615 -116.442 1.00 76.44 331 GLU A C 1
ATOM 2600 O O . GLU A 1 331 ? 89.158 21.189 -117.288 1.00 76.44 331 GLU A O 1
ATOM 2605 N N . ALA A 1 332 ? 88.045 19.369 -116.640 1.00 73.44 332 ALA A N 1
ATOM 2606 C CA . ALA A 1 332 ? 88.320 18.618 -117.863 1.00 73.44 332 ALA A CA 1
ATOM 2607 C C . ALA A 1 332 ? 87.666 19.261 -119.098 1.00 73.44 332 ALA A C 1
ATOM 2609 O O . ALA A 1 332 ? 88.281 19.321 -120.165 1.00 73.44 332 ALA A O 1
ATOM 2610 N N . ALA A 1 333 ? 86.436 19.767 -118.969 1.00 71.56 333 ALA A N 1
ATOM 2611 C CA . ALA A 1 333 ? 85.743 20.501 -120.023 1.00 71.56 333 ALA A CA 1
ATOM 2612 C C . ALA A 1 333 ? 86.411 21.854 -120.306 1.00 71.56 333 ALA A C 1
ATOM 2614 O O . ALA A 1 333 ? 86.559 22.224 -121.468 1.00 71.56 333 ALA A O 1
ATOM 2615 N N . TYR A 1 334 ? 86.873 22.556 -119.271 1.00 75.19 334 TYR A N 1
ATOM 2616 C CA . TYR A 1 334 ? 87.621 23.803 -119.380 1.00 75.19 334 TYR A CA 1
ATOM 2617 C C . TYR A 1 334 ? 88.968 23.578 -120.063 1.00 75.19 334 TYR A C 1
ATOM 2619 O O . TYR A 1 334 ? 89.298 24.302 -120.991 1.00 75.19 334 TYR A O 1
ATOM 2627 N N . ILE A 1 335 ? 89.712 22.533 -119.689 1.00 75.94 335 ILE A N 1
ATOM 2628 C CA . ILE A 1 335 ? 90.956 22.149 -120.367 1.00 75.94 335 ILE A CA 1
ATOM 2629 C C . ILE A 1 335 ? 90.669 21.814 -121.831 1.00 75.94 335 ILE A C 1
ATOM 2631 O O . ILE A 1 335 ? 91.341 22.353 -122.700 1.00 75.94 335 ILE A O 1
ATOM 2635 N N . LYS A 1 336 ? 89.645 21.003 -122.134 1.00 74.50 336 LYS A N 1
ATOM 2636 C CA . LYS A 1 336 ? 89.238 20.723 -123.525 1.00 74.50 336 LYS A CA 1
ATOM 2637 C C . LYS A 1 336 ? 88.888 21.997 -124.294 1.00 74.50 336 LYS A C 1
ATOM 2639 O O . LYS A 1 336 ? 89.298 22.134 -125.441 1.00 74.50 336 LYS A O 1
ATOM 2644 N N . HIS A 1 337 ? 88.157 22.921 -123.673 1.00 73.12 337 HIS A N 1
ATOM 2645 C CA . HIS A 1 337 ? 87.824 24.216 -124.257 1.00 73.12 337 HIS A CA 1
ATOM 2646 C C . HIS A 1 337 ? 89.077 25.067 -124.487 1.00 73.12 337 HIS A C 1
ATOM 2648 O O . HIS A 1 337 ? 89.210 25.664 -125.546 1.00 73.12 337 HIS A O 1
ATOM 2654 N N . GLU A 1 338 ? 90.021 25.100 -123.547 1.00 73.94 338 GLU A N 1
ATOM 2655 C CA . GLU A 1 338 ? 91.258 25.873 -123.662 1.00 73.94 338 GLU A CA 1
ATOM 2656 C C . GLU A 1 338 ? 92.212 25.267 -124.702 1.00 73.94 338 GLU A C 1
ATOM 2658 O O . GLU A 1 338 ? 92.865 26.003 -125.439 1.00 73.94 338 GLU A O 1
ATOM 2663 N N . THR A 1 339 ? 92.254 23.938 -124.828 1.00 73.94 339 THR A N 1
ATOM 2664 C CA . THR A 1 339 ? 92.963 23.233 -125.904 1.00 73.94 339 THR A CA 1
ATOM 2665 C C . THR A 1 339 ? 92.326 23.540 -127.254 1.00 73.94 339 THR A C 1
ATOM 2667 O O . THR A 1 339 ? 93.028 23.983 -128.156 1.00 73.94 339 THR A O 1
ATOM 2670 N N . ALA A 1 340 ? 90.999 23.438 -127.373 1.00 66.25 340 ALA A N 1
ATOM 2671 C CA . ALA A 1 340 ? 90.276 23.823 -128.584 1.00 66.25 340 ALA A CA 1
ATOM 2672 C C . ALA A 1 340 ? 90.461 25.314 -128.910 1.00 66.25 340 ALA A C 1
ATOM 2674 O O . ALA A 1 340 ? 90.600 25.690 -130.068 1.00 66.25 340 ALA A O 1
ATOM 2675 N N . ARG A 1 341 ? 90.522 26.185 -127.898 1.00 70.44 341 ARG A N 1
ATOM 2676 C CA . ARG A 1 341 ? 90.796 27.615 -128.059 1.00 70.44 341 ARG A CA 1
ATOM 2677 C C . ARG A 1 341 ? 92.219 27.859 -128.544 1.00 70.44 341 ARG A C 1
ATOM 2679 O O . ARG A 1 341 ? 92.399 28.707 -129.409 1.00 70.44 341 ARG A O 1
ATOM 2686 N N . LYS A 1 342 ? 93.216 27.133 -128.028 1.00 66.69 342 LYS A N 1
ATOM 2687 C CA . LYS A 1 342 ? 94.603 27.187 -128.516 1.00 66.69 342 LYS A CA 1
ATOM 2688 C C . LYS A 1 342 ? 94.710 26.677 -129.948 1.00 66.69 342 LYS A C 1
ATOM 2690 O O . LYS A 1 342 ? 95.319 27.363 -130.752 1.00 66.69 342 LYS A O 1
ATOM 2695 N N . GLU A 1 343 ? 94.045 25.578 -130.292 1.00 65.25 343 GLU A N 1
ATOM 2696 C CA . GLU A 1 343 ? 93.953 25.074 -131.670 1.00 65.25 343 GLU A CA 1
ATOM 2697 C C . GLU A 1 343 ? 93.266 26.089 -132.597 1.00 65.25 343 GLU A C 1
ATOM 2699 O O . GLU A 1 343 ? 93.760 26.372 -133.685 1.00 65.25 343 GLU A O 1
ATOM 2704 N N . VAL A 1 344 ? 92.170 26.719 -132.158 1.00 61.25 344 VAL A N 1
ATOM 2705 C CA . VAL A 1 344 ? 91.499 27.804 -132.893 1.00 61.25 344 VAL A CA 1
ATOM 2706 C C . VAL A 1 344 ? 92.404 29.031 -133.016 1.00 61.25 344 VAL A C 1
ATOM 2708 O O . VAL A 1 344 ? 92.423 29.645 -134.077 1.00 61.25 344 VAL A O 1
ATOM 2711 N N . SER A 1 345 ? 93.182 29.376 -131.986 1.00 56.81 345 SER A N 1
ATOM 2712 C CA . SER A 1 345 ? 94.167 30.466 -132.016 1.00 56.81 345 SER A CA 1
ATOM 2713 C C . SER A 1 345 ? 95.363 30.157 -132.920 1.00 56.81 345 SER A C 1
ATOM 2715 O O . SER A 1 345 ? 95.843 31.060 -133.601 1.00 56.81 345 SER A O 1
ATOM 2717 N N . GLU A 1 346 ? 95.825 28.908 -132.974 1.00 60.16 346 GLU A N 1
ATOM 2718 C CA . GLU A 1 346 ? 96.859 28.438 -133.901 1.00 60.16 346 GLU A CA 1
ATOM 2719 C C . GLU A 1 346 ? 96.343 28.444 -135.345 1.00 60.16 346 GLU A C 1
ATOM 2721 O O . GLU A 1 346 ? 97.037 28.919 -136.245 1.00 60.16 346 GLU A O 1
ATOM 2726 N N . LEU A 1 347 ? 95.093 28.024 -135.572 1.00 56.62 347 LEU A N 1
ATOM 2727 C CA . LEU A 1 347 ? 94.404 28.155 -136.860 1.00 56.62 347 LEU A CA 1
ATOM 2728 C C . LEU A 1 347 ? 94.223 29.629 -137.258 1.00 56.62 347 LEU A C 1
ATOM 2730 O O . LEU A 1 347 ? 94.418 29.979 -138.423 1.00 56.62 347 LEU A O 1
ATOM 2734 N N . TRP A 1 348 ? 93.928 30.509 -136.296 1.00 53.75 348 TRP A N 1
ATOM 2735 C CA . TRP A 1 348 ? 93.844 31.959 -136.500 1.00 53.75 348 TRP A CA 1
ATOM 2736 C C . TRP A 1 348 ? 95.205 32.602 -136.799 1.00 53.75 348 TRP A C 1
ATOM 2738 O O . TRP A 1 348 ? 95.273 33.532 -137.602 1.00 53.75 348 TRP A O 1
ATOM 2748 N N . GLN A 1 349 ? 96.304 32.113 -136.212 1.00 52.12 349 GLN A N 1
ATOM 2749 C CA . GLN A 1 349 ? 97.652 32.579 -136.559 1.00 52.12 349 GLN A CA 1
ATOM 2750 C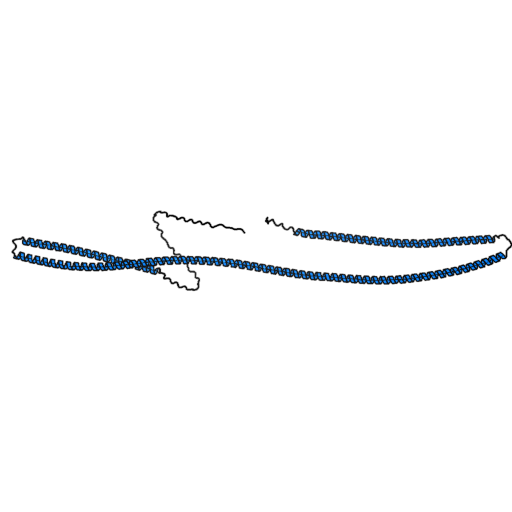 C . GLN A 1 349 ? 98.108 32.091 -137.941 1.00 52.12 349 GLN A C 1
ATOM 2752 O O . GLN A 1 349 ? 98.813 32.825 -138.633 1.00 52.12 349 GLN A O 1
ATOM 2757 N N . LYS A 1 350 ? 97.685 30.898 -138.378 1.00 50.22 350 LYS A N 1
ATOM 2758 C CA . LYS A 1 350 ? 98.048 30.336 -139.692 1.00 50.22 350 LYS A CA 1
ATOM 2759 C C . LYS A 1 350 ? 97.333 30.996 -140.877 1.00 50.22 350 LYS A C 1
ATOM 2761 O O . LYS A 1 350 ? 97.838 30.935 -141.994 1.00 50.22 350 LYS A O 1
ATOM 2766 N N . HIS A 1 351 ? 96.198 31.659 -140.650 1.00 49.19 351 HIS A N 1
ATOM 2767 C CA . HIS A 1 351 ? 95.371 32.263 -141.700 1.00 49.19 351 HIS A CA 1
ATOM 2768 C C . HIS A 1 351 ? 95.138 33.758 -141.463 1.00 49.19 351 HIS A C 1
ATOM 2770 O O . HIS A 1 351 ? 94.012 34.227 -141.324 1.00 49.19 351 HIS A O 1
ATOM 2776 N N . ARG A 1 352 ? 96.226 34.535 -141.452 1.00 34.34 352 ARG A N 1
ATOM 2777 C CA . ARG A 1 352 ? 96.175 36.003 -141.433 1.00 34.34 352 ARG A CA 1
ATOM 2778 C C . ARG A 1 352 ? 96.334 36.579 -142.842 1.00 34.34 352 ARG A C 1
ATOM 2780 O O . ARG A 1 352 ? 97.311 37.253 -143.135 1.00 34.34 352 ARG A O 1
ATOM 2787 N N . THR A 1 353 ? 95.362 36.311 -143.711 1.00 35.38 353 THR A N 1
ATOM 2788 C CA . THR A 1 353 ? 95.064 37.131 -144.900 1.00 35.38 353 THR A CA 1
ATOM 2789 C C . THR A 1 353 ? 93.544 37.166 -145.112 1.00 35.38 353 THR A C 1
ATOM 2791 O O . THR A 1 353 ? 92.863 36.190 -144.801 1.00 35.38 353 THR A O 1
ATOM 2794 N N . PRO A 1 354 ? 92.985 38.316 -145.526 1.00 37.09 354 PRO A N 1
ATOM 2795 C CA . PRO A 1 354 ? 91.572 38.625 -145.355 1.00 37.09 354 PRO A CA 1
ATOM 2796 C C . PRO A 1 354 ? 90.752 37.892 -146.411 1.00 37.09 354 PRO A C 1
ATOM 2798 O O . PRO A 1 354 ? 90.844 38.201 -147.596 1.00 37.09 354 PRO A O 1
ATOM 2801 N N . VAL A 1 355 ? 89.937 36.930 -145.985 1.00 32.72 355 VAL A N 1
ATOM 2802 C CA . VAL A 1 355 ? 88.965 36.289 -146.869 1.00 32.72 355 VAL A CA 1
ATOM 2803 C C . VAL A 1 355 ? 87.613 36.267 -146.175 1.00 32.72 355 VAL A C 1
ATOM 2805 O O . VAL A 1 355 ? 87.444 35.788 -145.057 1.00 32.72 355 VAL A O 1
ATOM 2808 N N . THR A 1 356 ? 86.682 36.879 -146.888 1.00 43.22 356 THR A N 1
ATOM 2809 C CA . THR A 1 356 ? 85.234 36.897 -146.732 1.00 43.22 356 THR A CA 1
ATOM 2810 C C . THR A 1 356 ? 84.669 35.605 -146.136 1.00 43.22 356 THR A C 1
ATOM 2812 O O . THR A 1 356 ? 84.934 34.518 -146.651 1.00 43.22 356 THR A O 1
ATOM 2815 N N . LEU A 1 357 ? 83.856 35.747 -145.082 1.00 41.53 357 LEU A N 1
ATOM 2816 C CA . LEU A 1 357 ? 83.029 34.693 -144.483 1.00 41.53 357 LEU A CA 1
ATOM 2817 C C . LEU A 1 357 ? 82.294 33.898 -145.576 1.00 41.53 357 LEU A C 1
ATOM 2819 O O . LEU A 1 357 ? 81.366 34.405 -146.202 1.00 41.53 357 LEU A O 1
ATOM 2823 N N . ASN A 1 358 ? 82.723 32.654 -145.803 1.00 51.19 358 ASN A N 1
ATOM 2824 C CA . ASN A 1 358 ? 82.057 31.712 -146.700 1.00 51.19 358 ASN A CA 1
ATOM 2825 C C . ASN A 1 358 ? 80.797 31.154 -146.010 1.00 51.19 358 ASN A C 1
ATOM 2827 O O . ASN A 1 358 ? 80.786 30.972 -144.789 1.00 51.19 358 ASN A O 1
ATOM 2831 N N . ALA A 1 359 ? 79.746 30.874 -146.783 1.00 56.38 359 ALA A N 1
ATOM 2832 C CA . ALA A 1 359 ? 78.402 30.512 -146.320 1.00 56.38 359 ALA A CA 1
ATOM 2833 C C . ALA A 1 359 ? 78.370 29.376 -145.272 1.00 56.38 359 ALA A C 1
ATOM 2835 O O . ALA A 1 359 ? 77.508 29.362 -144.394 1.00 56.38 359 ALA A O 1
ATOM 2836 N N . GLU A 1 360 ? 79.353 28.472 -145.273 1.00 57.41 360 GLU A N 1
ATOM 2837 C CA . GLU A 1 360 ? 79.491 27.423 -144.254 1.00 57.41 360 GLU A CA 1
ATOM 2838 C C . GLU A 1 360 ? 79.687 27.959 -142.825 1.00 57.41 360 GLU A C 1
ATOM 2840 O O . GLU A 1 360 ? 79.182 27.371 -141.867 1.00 57.41 360 GLU A O 1
ATOM 2845 N N . GLN A 1 361 ? 80.372 29.090 -142.641 1.00 59.09 361 GLN A N 1
ATOM 2846 C CA . GLN A 1 361 ? 80.588 29.661 -141.306 1.00 59.09 361 GLN A CA 1
ATOM 2847 C C . GLN A 1 361 ? 79.319 30.323 -140.748 1.00 59.09 361 GLN A C 1
ATOM 2849 O O . GLN A 1 361 ? 79.093 30.280 -139.538 1.00 59.09 361 GLN A O 1
ATOM 2854 N N . ILE A 1 362 ? 78.445 30.832 -141.625 1.00 60.75 362 ILE A N 1
ATOM 2855 C CA . ILE A 1 362 ? 77.107 31.312 -141.253 1.00 60.75 362 ILE A CA 1
ATOM 2856 C C . ILE A 1 362 ? 76.232 30.126 -140.823 1.00 60.75 362 ILE A C 1
ATOM 2858 O O . ILE A 1 362 ? 75.649 30.169 -139.744 1.00 60.75 362 ILE A O 1
ATOM 2862 N N . THR A 1 363 ? 76.243 29.009 -141.563 1.00 65.88 363 THR A N 1
ATOM 2863 C CA . THR A 1 363 ? 75.461 27.817 -141.169 1.00 65.88 363 THR A CA 1
ATOM 2864 C C . THR A 1 363 ? 75.922 27.192 -139.846 1.00 65.88 363 THR A C 1
ATOM 2866 O O . THR A 1 363 ? 75.092 26.720 -139.068 1.00 65.88 363 THR A O 1
ATOM 2869 N N . LYS A 1 364 ? 77.227 27.223 -139.533 1.00 69.06 364 LYS A N 1
ATOM 2870 C CA . LYS A 1 364 ? 77.741 26.766 -138.229 1.00 69.06 364 LYS A CA 1
ATOM 2871 C C . LYS A 1 364 ? 77.311 27.680 -137.085 1.00 69.06 364 LYS A C 1
ATOM 2873 O O . LYS A 1 364 ? 76.958 27.170 -136.024 1.00 69.06 364 LYS A O 1
ATOM 2878 N N . LYS A 1 365 ? 77.307 28.999 -137.298 1.00 70.38 365 LYS A N 1
ATOM 2879 C CA . LYS A 1 365 ? 76.819 29.963 -136.306 1.00 70.38 365 LYS A CA 1
ATOM 2880 C C . LYS A 1 365 ? 75.319 29.788 -136.051 1.00 70.38 365 LYS A C 1
ATOM 2882 O O . LYS A 1 365 ? 74.920 29.680 -134.900 1.00 70.38 365 LYS A O 1
ATOM 2887 N N . GLU A 1 366 ? 74.512 29.660 -137.102 1.00 70.31 366 GLU A N 1
ATOM 2888 C CA . GLU A 1 366 ? 73.067 29.425 -136.973 1.00 70.31 366 GLU A CA 1
ATOM 2889 C C . GLU A 1 366 ? 72.743 28.084 -136.303 1.00 70.31 366 GLU A C 1
ATOM 2891 O O . GLU A 1 366 ? 71.781 27.984 -135.543 1.00 70.31 366 GLU A O 1
ATOM 2896 N N . LYS A 1 367 ? 73.544 27.041 -136.556 1.00 76.19 367 LYS A N 1
ATOM 2897 C CA . LYS A 1 367 ? 73.389 25.753 -135.872 1.00 76.19 367 LYS A CA 1
ATOM 2898 C C . LYS A 1 367 ? 73.688 25.878 -134.376 1.00 76.19 367 LYS A C 1
ATOM 2900 O O . LYS A 1 367 ? 72.893 25.414 -133.570 1.00 76.19 367 LYS A O 1
ATOM 2905 N N . LEU A 1 368 ? 74.775 26.559 -134.011 1.00 73.19 368 LEU A N 1
ATOM 2906 C CA . LEU A 1 368 ? 75.112 26.836 -132.612 1.00 73.19 368 LEU A CA 1
ATOM 2907 C C . LEU A 1 368 ? 74.040 27.682 -131.914 1.00 73.19 368 LEU A C 1
ATOM 2909 O O . LEU A 1 368 ? 73.681 27.383 -130.781 1.00 73.19 368 LEU A O 1
ATOM 2913 N N . GLU A 1 369 ? 73.489 28.697 -132.583 1.00 71.62 369 GLU A N 1
ATOM 2914 C CA . GLU A 1 369 ? 72.395 29.498 -132.025 1.00 71.62 369 GLU A CA 1
ATOM 2915 C C . GLU A 1 369 ? 71.134 28.650 -131.799 1.00 71.62 369 GLU A C 1
ATOM 2917 O O . GLU A 1 369 ? 70.539 28.762 -130.725 1.00 71.62 369 GLU A O 1
ATOM 2922 N N . ARG A 1 370 ? 70.777 27.741 -132.726 1.00 72.00 370 ARG A N 1
ATOM 2923 C CA . ARG A 1 370 ? 69.669 26.780 -132.537 1.00 72.00 370 ARG A CA 1
ATOM 2924 C C . ARG A 1 370 ? 69.918 25.802 -131.395 1.00 72.00 370 ARG A C 1
ATOM 2926 O O . ARG A 1 370 ? 69.012 25.579 -130.599 1.00 72.00 370 ARG A O 1
ATOM 2933 N N . ASP A 1 371 ? 71.122 25.250 -131.285 1.00 73.56 371 ASP A N 1
ATOM 2934 C CA . ASP A 1 371 ? 71.460 24.292 -130.228 1.00 73.56 371 ASP A CA 1
ATOM 2935 C C . ASP A 1 371 ? 71.432 24.972 -128.844 1.00 73.56 371 ASP A C 1
ATOM 2937 O O . ASP A 1 371 ? 70.928 24.405 -127.874 1.00 73.56 371 ASP A O 1
ATOM 2941 N N . VAL A 1 372 ? 71.871 26.236 -128.755 1.00 73.19 372 VAL A N 1
ATOM 2942 C CA . VAL A 1 372 ? 71.765 27.047 -127.529 1.00 73.19 372 VAL A CA 1
ATOM 2943 C C . VAL A 1 372 ? 70.310 27.388 -127.202 1.00 73.19 372 VAL A C 1
ATOM 2945 O O . VAL A 1 372 ? 69.926 27.334 -126.032 1.00 73.19 372 VAL A O 1
ATOM 2948 N N . THR A 1 373 ? 69.471 27.698 -128.200 1.00 71.81 373 THR A N 1
ATOM 2949 C CA . THR A 1 373 ? 68.039 27.937 -127.940 1.00 71.81 373 THR A CA 1
ATOM 2950 C C . THR A 1 373 ? 67.328 26.662 -127.495 1.00 71.81 373 THR A C 1
ATOM 2952 O O . THR A 1 373 ? 66.541 26.720 -126.553 1.00 71.81 373 THR A O 1
ATOM 2955 N N . ALA A 1 374 ? 67.646 25.514 -128.101 1.00 70.62 374 ALA A N 1
ATOM 2956 C CA . ALA A 1 374 ? 67.103 24.212 -127.721 1.00 70.62 374 ALA A CA 1
ATOM 2957 C C . ALA A 1 374 ? 67.478 23.839 -126.275 1.00 70.62 374 ALA A C 1
ATOM 2959 O O . ALA A 1 374 ? 66.602 23.492 -125.478 1.00 70.62 374 ALA A O 1
ATOM 2960 N N . ALA A 1 375 ? 68.747 24.016 -125.895 1.00 69.88 375 ALA A N 1
ATOM 2961 C CA . ALA A 1 375 ? 69.203 23.786 -124.526 1.00 69.88 375 ALA A CA 1
ATOM 2962 C C . ALA A 1 375 ? 68.532 24.743 -123.520 1.00 69.88 375 ALA A C 1
ATOM 2964 O O . ALA A 1 375 ? 68.123 24.323 -122.437 1.00 69.88 375 ALA A O 1
ATOM 2965 N N . ALA A 1 376 ? 68.346 26.020 -123.876 1.00 68.38 376 ALA A N 1
ATOM 2966 C CA . ALA A 1 376 ? 67.639 26.978 -123.024 1.00 68.38 376 ALA A CA 1
ATOM 2967 C C . ALA A 1 376 ? 66.155 26.610 -122.831 1.00 68.38 376 ALA A C 1
ATOM 2969 O O . ALA A 1 376 ? 65.621 26.743 -121.724 1.00 68.38 376 ALA A O 1
ATOM 2970 N N . THR A 1 377 ? 65.484 26.105 -123.873 1.00 72.88 377 THR A N 1
ATOM 2971 C CA . THR A 1 377 ? 64.103 25.612 -123.756 1.00 72.88 377 THR A CA 1
ATOM 2972 C C . THR A 1 377 ? 64.003 24.349 -122.906 1.00 72.88 377 THR A C 1
ATOM 2974 O O . THR A 1 377 ? 63.090 24.252 -122.088 1.00 72.88 377 THR A O 1
ATOM 2977 N N . GLU A 1 378 ? 64.963 23.430 -123.013 1.00 75.50 378 GLU A N 1
ATOM 2978 C CA . GLU A 1 378 ? 64.990 22.200 -122.216 1.00 75.50 378 GLU A CA 1
ATOM 2979 C C . GLU A 1 378 ? 65.214 22.498 -120.726 1.00 75.50 378 GLU A C 1
ATOM 2981 O O . GLU A 1 378 ? 64.478 22.000 -119.874 1.00 75.50 378 GLU A O 1
ATOM 2986 N N . VAL A 1 379 ? 66.138 23.410 -120.399 1.00 72.56 379 VAL A N 1
ATOM 2987 C CA . VAL A 1 379 ? 66.352 23.880 -119.017 1.00 72.56 379 VAL A CA 1
ATOM 2988 C C . VAL A 1 379 ? 65.098 24.566 -118.461 1.00 72.56 379 VAL A C 1
ATOM 2990 O O . VAL A 1 379 ? 64.751 24.385 -117.292 1.00 72.56 379 VAL A O 1
ATOM 2993 N N . THR A 1 380 ? 64.376 25.323 -119.290 1.00 71.94 380 THR A N 1
ATOM 2994 C CA . THR A 1 380 ? 63.118 25.970 -118.880 1.00 71.94 380 THR A CA 1
ATOM 2995 C C . THR A 1 380 ? 62.014 24.938 -118.624 1.00 71.94 380 THR A C 1
ATOM 2997 O O . THR A 1 380 ? 61.290 25.053 -117.634 1.00 71.94 380 THR A O 1
ATOM 3000 N N . GLN A 1 381 ? 61.922 23.890 -119.448 1.00 75.31 381 GLN A N 1
ATOM 3001 C CA . GLN A 1 381 ? 60.993 22.776 -119.236 1.00 75.31 381 GLN A CA 1
ATOM 3002 C C . GLN A 1 381 ? 61.317 21.989 -117.967 1.00 75.31 381 GLN A C 1
ATOM 3004 O O . GLN A 1 381 ? 60.426 21.773 -117.150 1.00 75.31 381 GLN A O 1
ATOM 3009 N N . GLN A 1 382 ? 62.579 21.614 -117.751 1.00 76.38 382 GLN A N 1
ATOM 3010 C CA . GLN A 1 382 ? 62.990 20.898 -116.540 1.00 76.38 382 GLN A CA 1
ATOM 3011 C C . GLN A 1 382 ? 62.712 21.720 -115.275 1.00 76.38 382 GLN A C 1
ATOM 3013 O O . GLN A 1 382 ? 62.254 21.177 -114.270 1.00 76.38 382 GLN A O 1
ATOM 3018 N N . ARG A 1 383 ? 62.902 23.046 -115.337 1.00 73.38 383 ARG A N 1
ATOM 3019 C CA . ARG A 1 383 ? 62.545 23.946 -114.235 1.00 73.38 383 ARG A CA 1
ATOM 3020 C C . ARG A 1 383 ? 61.037 23.981 -113.976 1.00 73.38 383 ARG A C 1
ATOM 3022 O O . ARG A 1 383 ? 60.648 24.005 -112.813 1.00 73.38 383 ARG A O 1
ATOM 3029 N N . SER A 1 384 ? 60.205 23.974 -115.021 1.00 76.50 384 SER A N 1
ATOM 3030 C CA . SER A 1 384 ? 58.742 23.899 -114.879 1.00 76.50 384 SER A CA 1
ATOM 3031 C C . SER A 1 384 ? 58.318 22.590 -114.216 1.00 76.50 384 SER A C 1
ATOM 3033 O O . SER A 1 384 ? 57.598 22.624 -113.224 1.00 76.50 384 SER A O 1
ATOM 3035 N N . TYR A 1 385 ? 58.836 21.453 -114.693 1.00 79.44 385 TYR A N 1
ATOM 3036 C CA . TYR A 1 385 ? 58.514 20.138 -114.133 1.00 79.44 385 TYR A CA 1
ATOM 3037 C C . TYR A 1 385 ? 58.900 20.020 -112.655 1.00 79.44 385 TYR A C 1
ATOM 3039 O O . TYR A 1 385 ? 58.085 19.583 -111.847 1.00 79.44 385 TYR A O 1
ATOM 3047 N N . ALA A 1 386 ? 60.094 20.484 -112.276 1.00 73.44 386 ALA A N 1
ATOM 3048 C CA . ALA A 1 386 ? 60.518 20.480 -110.876 1.00 73.44 386 ALA A CA 1
ATOM 3049 C C . ALA A 1 386 ? 59.626 21.369 -109.986 1.00 73.44 386 ALA A C 1
ATOM 3051 O O . ALA A 1 386 ? 59.387 21.050 -108.820 1.00 73.44 386 ALA A O 1
ATOM 3052 N N . PHE A 1 387 ? 59.122 22.486 -110.523 1.00 76.19 387 PHE A N 1
ATOM 3053 C CA . PHE A 1 387 ? 58.226 23.378 -109.788 1.00 76.19 387 PHE A CA 1
ATOM 3054 C C . PHE A 1 387 ? 56.830 22.768 -109.605 1.00 76.19 387 PHE A C 1
ATOM 3056 O O . PHE A 1 387 ? 56.256 22.871 -108.520 1.00 76.19 387 PHE A O 1
ATOM 3063 N N . ASP A 1 388 ? 56.306 22.094 -110.630 1.00 78.50 388 ASP A N 1
ATOM 3064 C CA . ASP A 1 388 ? 55.013 21.410 -110.573 1.00 78.50 388 ASP A CA 1
ATOM 3065 C C . ASP A 1 388 ? 55.044 20.199 -109.628 1.00 78.50 388 ASP A C 1
ATOM 3067 O O . ASP A 1 388 ? 54.098 19.982 -108.870 1.00 78.50 388 ASP A O 1
ATOM 3071 N N . GLU A 1 389 ? 56.152 19.457 -109.593 1.00 79.44 389 GLU A N 1
ATOM 3072 C CA . GLU A 1 389 ? 56.338 18.322 -108.682 1.00 79.44 389 GLU A CA 1
ATOM 3073 C C . GLU A 1 389 ? 56.432 18.773 -107.212 1.00 79.44 389 GLU A C 1
ATOM 3075 O O . GLU A 1 389 ? 55.788 18.195 -106.330 1.00 79.44 389 GLU A O 1
ATOM 3080 N N . LEU A 1 390 ? 57.142 19.879 -106.945 1.00 79.19 390 LEU A N 1
ATOM 3081 C CA . LEU A 1 390 ? 57.168 20.516 -105.623 1.00 79.19 390 LEU A CA 1
ATOM 3082 C C . LEU A 1 390 ? 55.783 21.013 -105.199 1.00 79.19 390 LEU A C 1
ATOM 3084 O O . LEU A 1 390 ? 55.378 20.805 -104.053 1.00 79.19 390 LEU A O 1
ATOM 3088 N N . LYS A 1 391 ? 55.043 21.642 -106.118 1.00 83.19 391 LYS A N 1
ATOM 3089 C CA . LYS A 1 391 ? 53.685 22.126 -105.854 1.00 83.19 391 LYS A CA 1
ATOM 3090 C C . LYS A 1 391 ? 52.731 20.972 -105.542 1.00 83.19 391 LYS A C 1
ATOM 3092 O O . LYS A 1 391 ? 51.982 21.053 -104.573 1.00 83.19 391 LYS A O 1
ATOM 3097 N N . TRP A 1 392 ? 52.802 19.881 -106.302 1.00 84.94 392 TRP A N 1
ATOM 3098 C CA . TRP A 1 392 ? 51.981 18.693 -106.070 1.00 84.94 392 TRP A CA 1
ATOM 3099 C C . TRP A 1 392 ? 52.271 18.039 -104.712 1.00 84.94 392 TRP A C 1
ATOM 3101 O O . TRP A 1 392 ? 51.338 17.699 -103.983 1.00 84.94 392 TRP A O 1
ATOM 3111 N N . SER A 1 393 ? 53.548 17.924 -104.334 1.00 81.31 393 SER A N 1
ATOM 3112 C CA . SER A 1 393 ? 53.962 17.407 -103.023 1.00 81.31 393 SER A CA 1
ATOM 3113 C C . SER A 1 393 ? 53.443 18.277 -101.868 1.00 81.31 393 SER A C 1
ATOM 3115 O O . SER A 1 393 ? 52.890 17.763 -100.890 1.00 81.31 393 SER A O 1
ATOM 3117 N N . TYR A 1 394 ? 53.533 19.603 -102.010 1.00 78.69 394 TYR A N 1
ATOM 3118 C CA . TYR A 1 394 ? 53.032 20.550 -101.012 1.00 78.69 394 TYR A CA 1
ATOM 3119 C C . TYR A 1 394 ? 51.501 20.488 -100.863 1.00 78.69 394 TYR A C 1
ATOM 3121 O O . TYR A 1 394 ? 50.987 20.389 -99.746 1.00 78.69 394 TYR A O 1
ATOM 3129 N N . ASP A 1 395 ? 50.765 20.447 -101.976 1.00 80.62 395 ASP A N 1
ATOM 3130 C CA . ASP A 1 395 ? 49.304 20.320 -101.968 1.00 80.62 395 ASP A CA 1
ATOM 3131 C C . ASP A 1 395 ? 48.846 18.974 -101.373 1.00 80.62 395 ASP A C 1
ATOM 3133 O O . ASP A 1 395 ? 47.844 18.914 -100.652 1.00 80.62 395 ASP A O 1
ATOM 3137 N N . ALA A 1 396 ? 49.583 17.886 -101.626 1.00 78.69 396 ALA A N 1
ATOM 3138 C CA . ALA A 1 396 ? 49.311 16.579 -101.030 1.00 78.69 396 ALA A CA 1
ATOM 3139 C C . ALA A 1 396 ? 49.491 16.594 -99.501 1.00 78.69 396 ALA A C 1
ATOM 3141 O O . ALA A 1 396 ? 48.682 16.005 -98.778 1.00 78.69 396 ALA A O 1
ATOM 3142 N N . GLN A 1 397 ? 50.502 17.306 -98.996 1.00 80.69 397 GLN A N 1
ATOM 3143 C CA . GLN A 1 397 ? 50.717 17.460 -97.559 1.00 80.69 397 GLN A CA 1
ATOM 3144 C C . GLN A 1 397 ? 49.602 18.282 -96.897 1.00 80.69 397 GLN A C 1
ATOM 3146 O O . GLN A 1 397 ? 49.065 17.855 -95.873 1.00 80.69 397 GLN A O 1
ATOM 3151 N N . ILE A 1 398 ? 49.172 19.389 -97.517 1.00 78.81 398 ILE A N 1
ATOM 3152 C CA . ILE A 1 398 ? 48.046 20.198 -97.017 1.00 78.81 398 ILE A CA 1
ATOM 3153 C C . ILE A 1 398 ? 46.757 19.373 -96.943 1.00 78.81 398 ILE A C 1
ATOM 3155 O O . ILE A 1 398 ? 46.025 19.467 -95.956 1.00 78.81 398 ILE A O 1
ATOM 3159 N N . ARG A 1 399 ? 46.470 18.530 -97.946 1.00 80.19 399 ARG A N 1
ATOM 3160 C CA . ARG A 1 399 ? 45.290 17.645 -97.904 1.00 80.19 399 ARG A CA 1
ATOM 3161 C C . ARG A 1 399 ? 45.359 16.657 -96.745 1.00 80.19 399 ARG A C 1
ATOM 3163 O O . ARG A 1 399 ? 44.374 16.508 -96.029 1.00 80.19 399 ARG A O 1
ATOM 3170 N N . LYS A 1 400 ? 46.523 16.044 -96.515 1.00 80.50 400 LYS A N 1
ATOM 3171 C CA . LYS A 1 400 ? 46.727 15.095 -95.412 1.00 80.50 400 LYS A CA 1
ATOM 3172 C C . LYS A 1 400 ? 46.540 15.756 -94.041 1.00 80.50 400 LYS A C 1
ATOM 3174 O O . LYS A 1 400 ? 45.914 15.173 -93.158 1.00 80.50 400 LYS A O 1
ATOM 3179 N N . GLU A 1 401 ? 47.028 16.983 -93.870 1.00 77.56 401 GLU A N 1
ATOM 3180 C CA . GLU A 1 401 ? 46.816 17.769 -92.645 1.00 77.56 401 GLU A CA 1
ATOM 3181 C C . GLU A 1 401 ? 45.349 18.206 -92.483 1.00 77.56 401 GLU A C 1
ATOM 3183 O O . GLU A 1 401 ? 44.806 18.173 -91.375 1.00 77.56 401 GLU A O 1
ATOM 3188 N N . GLY A 1 402 ? 44.678 18.561 -93.583 1.00 80.81 402 GLY A N 1
ATOM 3189 C CA . GLY A 1 402 ? 43.247 18.865 -93.605 1.00 80.81 402 GLY A CA 1
ATOM 3190 C C . GLY A 1 402 ? 42.386 17.673 -93.182 1.00 80.81 402 GLY A C 1
ATOM 3191 O O . GLY A 1 402 ? 41.524 17.815 -92.315 1.00 80.81 402 GLY A O 1
ATOM 3192 N N . GLU A 1 403 ? 42.656 16.481 -93.717 1.00 82.12 403 GLU A N 1
ATOM 3193 C CA . GLU A 1 403 ? 41.962 15.243 -93.341 1.00 82.12 403 GLU A CA 1
ATOM 3194 C C . GLU A 1 403 ? 42.145 14.927 -91.851 1.00 82.12 403 GLU A C 1
ATOM 3196 O O . GLU A 1 403 ? 41.157 14.679 -91.154 1.00 82.12 403 GLU A O 1
ATOM 3201 N N . GLN A 1 404 ? 43.370 15.043 -91.325 1.00 77.56 404 GLN A N 1
ATOM 3202 C CA . GLN A 1 404 ? 43.646 14.846 -89.897 1.00 77.56 404 GLN A CA 1
ATOM 3203 C C . GLN A 1 404 ? 42.871 15.826 -89.006 1.00 77.56 404 GLN A C 1
ATOM 3205 O O . GLN A 1 404 ? 42.290 15.415 -87.996 1.00 77.56 404 GLN A O 1
ATOM 3210 N N . ARG A 1 405 ? 42.783 17.106 -89.391 1.00 77.06 405 ARG A N 1
ATOM 3211 C CA . ARG A 1 405 ? 41.955 18.083 -88.664 1.00 77.06 405 ARG A CA 1
ATOM 3212 C C . ARG A 1 405 ? 40.484 17.685 -88.662 1.00 77.06 405 ARG A C 1
ATOM 3214 O O . ARG A 1 405 ? 39.879 17.652 -87.598 1.00 77.06 405 ARG A O 1
ATOM 3221 N N . THR A 1 406 ? 39.933 17.268 -89.804 1.00 81.69 406 THR A N 1
ATOM 3222 C CA . THR A 1 406 ? 38.526 16.831 -89.848 1.00 81.69 406 THR A CA 1
ATOM 3223 C C . THR A 1 406 ? 38.257 15.584 -89.003 1.00 81.69 406 THR A C 1
ATOM 3225 O O . THR A 1 406 ? 37.168 15.455 -88.444 1.00 81.69 406 THR A O 1
ATOM 3228 N N . THR A 1 407 ? 39.224 14.667 -88.869 1.00 82.44 407 THR A N 1
ATOM 3229 C CA . THR A 1 407 ? 39.084 13.512 -87.966 1.00 82.44 407 THR A CA 1
ATOM 3230 C C . THR A 1 407 ? 39.097 13.928 -86.498 1.00 82.44 407 THR A C 1
ATOM 3232 O O . THR A 1 407 ? 38.246 13.470 -85.737 1.00 82.44 407 THR A O 1
ATOM 3235 N N . LEU A 1 408 ? 39.979 14.857 -86.116 1.00 79.31 408 LEU A N 1
ATOM 3236 C CA . LEU A 1 408 ? 40.042 15.389 -84.753 1.00 79.31 408 LEU A CA 1
ATOM 3237 C C . LEU A 1 408 ? 38.778 16.178 -84.391 1.00 79.31 408 LEU A C 1
ATOM 3239 O O . LEU A 1 408 ? 38.251 16.008 -83.293 1.00 79.31 408 LEU A O 1
ATOM 3243 N N . ASP A 1 409 ? 38.241 16.969 -85.321 1.00 82.06 409 ASP A N 1
ATOM 3244 C CA . ASP A 1 409 ? 36.997 17.717 -85.112 1.00 82.06 409 ASP A CA 1
ATOM 3245 C C . ASP A 1 409 ? 35.793 16.775 -84.940 1.00 82.06 409 ASP A C 1
ATOM 3247 O O . ASP A 1 409 ? 34.950 16.990 -84.065 1.00 82.06 409 ASP A O 1
ATOM 3251 N N . LYS A 1 410 ? 35.730 15.676 -85.710 1.00 86.19 410 LYS A N 1
ATOM 3252 C CA . LYS A 1 410 ? 34.704 14.631 -85.538 1.00 86.19 410 LYS A CA 1
ATOM 3253 C C . LYS A 1 410 ? 34.824 13.926 -84.186 1.00 86.19 410 LYS A C 1
ATOM 3255 O O . LYS A 1 410 ? 33.812 13.699 -83.523 1.00 86.19 410 LYS A O 1
ATOM 3260 N N . GLU A 1 411 ? 36.037 13.597 -83.749 1.00 84.25 411 GLU A N 1
ATOM 3261 C CA . GLU A 1 411 ? 36.262 13.004 -82.426 1.00 84.25 411 GLU A CA 1
ATOM 3262 C C . GLU A 1 411 ? 35.889 13.965 -81.291 1.00 84.25 411 GLU A C 1
ATOM 3264 O O . GLU A 1 411 ? 35.256 13.551 -80.316 1.00 84.25 411 GLU A O 1
ATOM 3269 N N . ALA A 1 412 ? 36.224 15.251 -81.423 1.00 82.19 412 ALA A N 1
ATOM 3270 C CA . ALA A 1 412 ? 35.848 16.281 -80.462 1.00 82.19 412 ALA A CA 1
ATOM 3271 C C . ALA A 1 412 ? 34.321 16.438 -80.368 1.00 82.19 412 ALA A C 1
ATOM 3273 O O . ALA A 1 412 ? 33.776 16.448 -79.261 1.00 82.19 412 ALA A O 1
ATOM 3274 N N . ALA A 1 413 ? 33.620 16.467 -81.507 1.00 85.00 413 ALA A N 1
ATOM 3275 C CA . ALA A 1 413 ? 32.159 16.508 -81.552 1.00 85.00 413 ALA A CA 1
ATOM 3276 C C . ALA A 1 413 ? 31.525 15.277 -80.878 1.00 85.00 413 ALA A C 1
ATOM 3278 O O . ALA A 1 413 ? 30.606 15.414 -80.069 1.00 85.00 413 ALA A O 1
ATOM 3279 N N . ASN A 1 414 ? 32.062 14.077 -81.125 1.00 89.06 414 ASN A N 1
ATOM 3280 C CA . ASN A 1 414 ? 31.589 12.848 -80.481 1.00 89.06 414 ASN A CA 1
ATOM 3281 C C . ASN A 1 414 ? 31.784 12.874 -78.956 1.00 89.06 414 ASN A C 1
ATOM 3283 O O . ASN A 1 414 ? 30.888 12.472 -78.214 1.00 89.06 414 ASN A O 1
ATOM 3287 N N . ARG A 1 415 ? 32.920 13.394 -78.467 1.00 85.56 415 ARG A N 1
ATOM 3288 C CA . ARG A 1 415 ? 33.166 13.557 -77.022 1.00 85.56 415 ARG A CA 1
ATOM 3289 C C . ARG A 1 415 ? 32.213 14.569 -76.385 1.00 85.56 415 ARG A C 1
ATOM 3291 O O . ARG A 1 415 ? 31.733 14.323 -75.280 1.00 85.56 415 ARG A O 1
ATOM 3298 N N . MET A 1 416 ? 31.910 15.672 -77.073 1.00 85.44 416 MET A N 1
ATOM 3299 C CA . MET A 1 416 ? 30.929 16.655 -76.597 1.00 85.44 416 MET A CA 1
ATOM 3300 C C . MET A 1 416 ? 29.517 16.065 -76.517 1.00 85.44 416 MET A C 1
ATOM 3302 O O . MET A 1 416 ? 28.835 16.272 -75.513 1.00 85.44 416 MET A O 1
ATOM 3306 N N . ASN A 1 417 ? 29.103 15.279 -77.514 1.00 89.88 417 ASN A N 1
ATOM 3307 C CA . ASN A 1 417 ? 27.805 14.600 -77.498 1.00 89.88 417 ASN A CA 1
ATOM 3308 C C . ASN A 1 417 ? 27.706 13.587 -76.347 1.00 89.88 417 ASN A C 1
ATOM 3310 O O . ASN A 1 417 ? 26.734 13.613 -75.593 1.00 89.88 417 ASN A O 1
ATOM 3314 N N . LEU A 1 418 ? 28.745 12.771 -76.133 1.00 90.00 418 LEU A N 1
ATOM 3315 C CA . LEU A 1 418 ? 28.787 11.823 -75.015 1.00 90.00 418 LEU A CA 1
ATOM 3316 C C . LEU A 1 418 ? 28.710 12.535 -73.652 1.00 90.00 418 LEU A C 1
ATOM 3318 O O . LEU A 1 418 ? 27.989 12.099 -72.754 1.00 90.00 418 LEU A O 1
ATOM 3322 N N . ALA A 1 419 ? 29.415 13.659 -73.494 1.00 85.19 419 ALA A N 1
ATOM 3323 C CA . ALA A 1 419 ? 29.350 14.464 -72.276 1.00 85.19 419 ALA A CA 1
ATOM 3324 C C . ALA A 1 419 ? 27.949 15.068 -72.055 1.00 85.19 419 ALA A C 1
ATOM 3326 O O . ALA A 1 419 ? 27.453 15.092 -70.925 1.00 85.19 419 ALA A O 1
ATOM 3327 N N . ALA A 1 420 ? 27.282 15.517 -73.124 1.00 86.69 420 ALA A N 1
ATOM 3328 C CA . ALA A 1 420 ? 25.917 16.034 -73.057 1.00 86.69 420 ALA A CA 1
ATOM 3329 C C . ALA A 1 420 ? 24.909 14.950 -72.632 1.00 86.69 420 ALA A C 1
ATOM 3331 O O . ALA A 1 420 ? 24.049 15.210 -71.786 1.00 86.69 420 ALA A O 1
ATOM 3332 N N . GLU A 1 421 ? 25.046 13.724 -73.144 1.00 90.62 421 GLU A N 1
ATOM 3333 C CA . GLU A 1 421 ? 24.220 12.577 -72.746 1.00 90.62 421 GLU A CA 1
ATOM 3334 C C . GLU A 1 421 ? 24.422 12.201 -71.273 1.00 90.62 421 GLU A C 1
ATOM 3336 O O . GLU A 1 421 ? 23.449 12.018 -70.534 1.00 90.62 421 GLU A O 1
ATOM 3341 N N . GLN A 1 422 ? 25.673 12.161 -70.804 1.00 90.44 422 GLN A N 1
ATOM 3342 C CA . GLN A 1 422 ? 25.989 11.899 -69.396 1.00 90.44 422 GLN A CA 1
ATOM 3343 C C . GLN A 1 422 ? 25.397 12.970 -68.469 1.00 90.44 422 GLN A C 1
ATOM 3345 O O . GLN A 1 422 ? 24.816 12.645 -67.428 1.00 90.44 422 GLN A O 1
ATOM 3350 N N . LEU A 1 423 ? 25.471 14.246 -68.863 1.00 89.25 423 LEU A N 1
ATOM 3351 C CA . LEU A 1 423 ? 24.861 15.350 -68.122 1.00 89.25 423 LEU A CA 1
ATOM 3352 C C . LEU A 1 423 ? 23.330 15.222 -68.077 1.00 89.25 423 LEU A C 1
ATOM 3354 O O . LEU A 1 423 ? 22.719 15.450 -67.028 1.00 89.25 423 LEU A O 1
ATOM 3358 N N . ALA A 1 424 ? 22.695 14.849 -69.191 1.00 89.06 424 ALA A N 1
ATOM 3359 C CA . ALA A 1 424 ? 21.252 14.633 -69.254 1.00 89.06 424 ALA A CA 1
ATOM 3360 C C . ALA A 1 424 ? 20.810 13.469 -68.348 1.00 89.06 424 ALA A C 1
ATOM 3362 O O . ALA A 1 424 ? 19.840 13.611 -67.595 1.00 89.06 424 ALA A O 1
ATOM 3363 N N . ALA A 1 425 ? 21.554 12.359 -68.344 1.00 88.44 425 ALA A N 1
ATOM 3364 C CA . ALA A 1 425 ? 21.309 11.217 -67.465 1.00 88.44 425 ALA A CA 1
ATOM 3365 C C . ALA A 1 425 ? 21.460 11.587 -65.978 1.00 88.44 425 ALA A C 1
ATOM 3367 O O . ALA A 1 425 ? 20.600 11.244 -65.161 1.00 88.44 425 ALA A O 1
ATOM 3368 N N . ALA A 1 426 ? 22.496 12.354 -65.625 1.00 87.19 426 ALA A N 1
ATOM 3369 C CA . ALA A 1 426 ? 22.700 12.844 -64.263 1.00 87.19 426 ALA A CA 1
ATOM 3370 C C . ALA A 1 426 ? 21.556 13.767 -63.805 1.00 87.19 426 ALA A C 1
ATOM 3372 O O . ALA A 1 426 ? 21.021 13.592 -62.708 1.00 87.19 426 ALA A O 1
ATOM 3373 N N . LYS A 1 427 ? 21.116 14.700 -64.663 1.00 89.94 427 LYS A N 1
ATOM 3374 C CA . LYS A 1 427 ? 19.961 15.575 -64.387 1.00 89.94 427 LYS A CA 1
ATOM 3375 C C . LYS A 1 427 ? 18.671 14.778 -64.185 1.00 89.94 427 LYS A C 1
ATOM 3377 O O . LYS A 1 427 ? 17.892 15.114 -63.295 1.00 89.94 427 LYS A O 1
ATOM 3382 N N . LYS A 1 428 ? 18.442 13.726 -64.978 1.00 92.88 428 LYS A N 1
ATOM 3383 C CA . LYS A 1 428 ? 17.282 12.836 -64.814 1.00 92.88 428 LYS A CA 1
ATOM 3384 C C . LYS A 1 428 ? 17.312 12.136 -63.452 1.00 92.88 428 LYS A C 1
ATOM 3386 O O . LYS A 1 428 ? 16.336 12.224 -62.713 1.00 92.88 428 LYS A O 1
ATOM 3391 N N . LYS A 1 429 ? 18.453 11.545 -63.084 1.00 91.12 429 LYS A N 1
ATOM 3392 C CA . LYS A 1 429 ? 18.638 10.867 -61.793 1.00 91.12 429 LYS A CA 1
ATOM 3393 C C . LYS A 1 429 ? 18.448 11.813 -60.603 1.00 91.12 429 LYS A C 1
ATOM 3395 O O . LYS A 1 429 ? 17.853 11.430 -59.601 1.00 91.12 429 LYS A O 1
ATOM 3400 N N . LEU A 1 430 ? 18.899 13.064 -60.720 1.00 87.69 430 LEU A N 1
ATOM 3401 C CA . LEU A 1 430 ? 18.679 14.082 -59.691 1.00 87.69 430 LEU A CA 1
ATOM 3402 C C . LEU A 1 430 ? 17.186 14.397 -59.504 1.00 87.69 430 LEU A C 1
ATOM 3404 O O . LEU A 1 430 ? 16.725 14.465 -58.370 1.00 87.69 430 LEU A O 1
ATOM 3408 N N . ARG A 1 431 ? 16.414 14.540 -60.593 1.00 89.94 431 ARG A N 1
ATOM 3409 C CA . ARG A 1 431 ? 14.955 14.746 -60.495 1.00 89.94 431 ARG A CA 1
ATOM 3410 C C . ARG A 1 431 ? 14.246 13.556 -59.856 1.00 89.94 431 ARG A C 1
ATOM 3412 O O . ARG A 1 431 ? 13.362 13.768 -59.036 1.00 89.94 431 ARG A O 1
ATOM 3419 N N . GLU A 1 432 ? 14.639 12.331 -60.200 1.00 90.81 432 GLU A N 1
ATOM 3420 C CA . GLU A 1 432 ? 14.089 11.113 -59.588 1.00 90.81 432 GLU A CA 1
ATOM 3421 C C . GLU A 1 432 ? 14.357 11.074 -58.076 1.00 90.81 432 GLU A C 1
ATOM 3423 O O . GLU A 1 432 ? 13.458 10.755 -57.301 1.00 90.81 432 GLU A O 1
ATOM 3428 N N . LEU A 1 433 ? 15.561 11.467 -57.641 1.00 86.69 433 LEU A N 1
ATOM 3429 C CA . LEU A 1 433 ? 15.892 11.583 -56.218 1.00 86.69 433 LEU A CA 1
ATOM 3430 C C . LEU A 1 433 ? 15.091 12.686 -55.518 1.00 86.69 433 LEU A C 1
ATOM 3432 O O . LEU A 1 433 ? 14.618 12.462 -54.407 1.00 86.69 433 LEU A O 1
ATOM 3436 N N . MET A 1 434 ? 14.889 13.844 -56.156 1.00 84.62 434 MET A N 1
ATOM 3437 C CA . MET A 1 434 ? 14.062 14.909 -55.574 1.00 84.62 434 MET A CA 1
ATOM 3438 C C . MET A 1 434 ? 12.596 14.484 -55.436 1.00 84.62 434 MET A C 1
ATOM 3440 O O . MET A 1 434 ? 12.022 14.659 -54.369 1.00 84.62 434 MET A O 1
ATOM 3444 N N . GLN A 1 435 ? 12.017 13.837 -56.453 1.00 88.44 435 GLN A N 1
ATOM 3445 C CA . GLN A 1 435 ? 10.653 13.299 -56.366 1.00 88.44 435 GLN A CA 1
ATOM 3446 C C . GLN A 1 435 ? 10.525 12.199 -55.307 1.00 88.44 435 GLN A C 1
ATOM 3448 O O . GLN A 1 435 ? 9.490 12.086 -54.651 1.00 88.44 435 GLN A O 1
ATOM 3453 N N . LYS A 1 436 ? 11.565 11.376 -55.129 1.00 84.25 436 LYS A N 1
ATOM 3454 C CA . LYS A 1 436 ? 11.603 10.369 -54.066 1.00 84.25 436 LYS A CA 1
ATOM 3455 C C . LYS A 1 436 ? 11.626 11.028 -52.682 1.00 84.25 436 LYS A C 1
ATOM 3457 O O . LYS A 1 436 ? 10.811 10.652 -51.847 1.00 84.25 436 LYS A O 1
ATOM 3462 N N . ASN A 1 437 ? 12.464 12.047 -52.478 1.00 77.06 437 ASN A N 1
ATOM 3463 C CA . ASN A 1 437 ? 12.496 12.822 -51.234 1.00 77.06 437 ASN A CA 1
ATOM 3464 C C . ASN A 1 437 ? 11.175 13.552 -50.957 1.00 77.06 437 ASN A C 1
ATOM 3466 O O . ASN A 1 437 ? 10.744 13.592 -49.813 1.00 77.06 437 ASN A O 1
ATOM 3470 N N . GLU A 1 438 ? 10.508 14.105 -51.973 1.00 78.62 438 GLU A N 1
ATOM 3471 C CA . GLU A 1 438 ? 9.186 14.727 -51.803 1.00 78.62 438 GLU A CA 1
ATOM 3472 C C . GLU A 1 438 ? 8.128 13.705 -51.370 1.00 78.62 438 GLU A C 1
ATOM 3474 O O . GLU A 1 438 ? 7.317 13.991 -50.492 1.00 78.62 438 GLU A O 1
ATOM 3479 N N . ARG A 1 439 ? 8.152 12.491 -51.937 1.00 75.44 439 ARG A N 1
ATOM 3480 C CA . ARG A 1 439 ? 7.253 11.405 -51.517 1.00 75.44 439 ARG A CA 1
ATOM 3481 C C . ARG A 1 439 ? 7.556 10.927 -50.100 1.00 75.44 439 ARG A C 1
ATOM 3483 O O . ARG A 1 439 ? 6.623 10.715 -49.336 1.00 75.44 439 ARG A O 1
ATOM 3490 N N . GLU A 1 440 ? 8.827 10.770 -49.743 1.00 72.81 440 GLU A N 1
ATOM 3491 C CA . GLU A 1 440 ? 9.238 10.319 -48.407 1.00 72.81 440 GLU A CA 1
ATOM 3492 C C . GLU A 1 440 ? 8.972 11.397 -47.338 1.00 72.81 440 GLU A C 1
ATOM 3494 O O . GLU A 1 440 ? 8.430 11.083 -46.281 1.00 72.81 440 GLU A O 1
ATOM 3499 N N . GLY A 1 441 ? 9.206 12.677 -47.644 1.00 60.22 441 GLY A N 1
ATOM 3500 C CA . GLY A 1 441 ? 8.876 13.800 -46.759 1.00 60.22 441 GLY A CA 1
ATOM 3501 C C . GLY A 1 441 ? 7.369 14.046 -46.603 1.00 60.22 441 GLY A C 1
ATOM 3502 O O . GLY A 1 441 ? 6.912 14.414 -45.523 1.00 60.22 441 GLY A O 1
ATOM 3503 N N . ALA A 1 442 ? 6.558 13.788 -47.636 1.00 55.03 442 ALA A N 1
ATOM 3504 C CA . ALA A 1 442 ? 5.098 13.883 -47.534 1.00 55.03 442 ALA A CA 1
ATOM 3505 C C . ALA A 1 442 ? 4.481 12.778 -46.651 1.00 55.03 442 ALA A C 1
ATOM 3507 O O . ALA A 1 442 ? 3.439 13.001 -46.030 1.00 55.03 442 ALA A O 1
ATOM 3508 N N . VAL A 1 443 ? 5.124 11.608 -46.553 1.00 54.34 443 VAL A N 1
ATOM 3509 C CA . VAL A 1 443 ? 4.691 10.512 -45.667 1.00 54.34 443 VAL A CA 1
ATOM 3510 C C . VAL A 1 443 ? 4.968 10.842 -44.194 1.00 54.34 443 VAL A C 1
ATOM 3512 O O . VAL A 1 443 ? 4.177 10.475 -43.327 1.00 54.34 443 VAL A O 1
ATOM 3515 N N . GLU A 1 444 ? 6.020 11.608 -43.900 1.00 47.41 444 GLU A N 1
ATOM 3516 C CA . GLU A 1 444 ? 6.369 12.004 -42.529 1.00 47.41 444 GLU A CA 1
ATOM 3517 C C . GLU A 1 444 ? 5.450 13.115 -41.974 1.00 47.41 444 GLU A C 1
ATOM 3519 O O . GLU A 1 444 ? 5.127 13.127 -40.786 1.00 47.41 444 GLU A O 1
ATOM 3524 N N . VAL A 1 445 ? 4.909 13.987 -42.835 1.00 49.78 445 VAL A N 1
ATOM 3525 C CA . VAL A 1 445 ? 3.970 15.053 -42.424 1.00 49.78 445 VAL A CA 1
ATOM 3526 C C . VAL A 1 445 ? 2.548 14.526 -42.162 1.00 49.78 445 VAL A C 1
ATOM 3528 O O . VAL A 1 445 ? 1.818 15.099 -41.353 1.00 49.78 445 VAL A O 1
ATOM 3531 N N . GLN A 1 446 ? 2.137 13.401 -42.762 1.00 50.22 446 GLN A N 1
ATOM 3532 C CA . GLN A 1 446 ? 0.815 12.816 -42.480 1.00 50.22 446 GLN A CA 1
ATOM 3533 C C . GLN A 1 446 ? 0.738 12.061 -41.143 1.00 50.22 446 GLN A C 1
ATOM 3535 O O . GLN A 1 446 ? -0.364 11.870 -40.627 1.00 50.22 446 GLN A O 1
ATOM 3540 N N . PHE A 1 447 ? 1.871 11.707 -40.527 1.00 47.41 447 PHE A N 1
ATOM 3541 C CA . PHE A 1 447 ? 1.890 11.054 -39.212 1.00 47.41 447 PHE A CA 1
ATOM 3542 C C . PHE A 1 447 ? 1.790 12.033 -38.025 1.00 47.41 447 PHE A C 1
ATOM 3544 O O . PHE A 1 447 ? 1.578 11.602 -36.893 1.00 47.41 447 PHE A O 1
ATOM 3551 N N . TRP A 1 448 ? 1.876 13.347 -38.270 1.00 46.72 448 TRP A N 1
ATOM 3552 C CA . TRP A 1 448 ? 1.829 14.394 -37.235 1.00 46.72 448 TRP A CA 1
ATOM 3553 C C . TRP A 1 448 ? 0.497 15.159 -37.135 1.00 46.72 448 TRP A C 1
ATOM 3555 O O . TRP A 1 448 ? 0.374 16.079 -36.332 1.00 46.72 448 TRP A O 1
ATOM 3565 N N . ASN A 1 449 ? -0.543 14.749 -37.871 1.00 45.34 449 ASN A N 1
ATOM 3566 C CA . ASN A 1 449 ? -1.891 15.337 -37.783 1.00 45.34 449 ASN A CA 1
ATOM 3567 C C . ASN A 1 449 ? -2.839 14.551 -36.852 1.00 45.34 449 ASN A C 1
ATOM 3569 O O . ASN A 1 449 ? -4.038 14.419 -37.105 1.00 45.34 449 ASN A O 1
ATOM 3573 N N . GLY A 1 450 ? -2.307 14.036 -35.742 1.00 47.62 450 GLY A N 1
ATOM 3574 C CA . GLY A 1 450 ? -3.070 13.398 -34.671 1.00 47.62 450 GLY A CA 1
ATOM 3575 C C . GLY A 1 450 ? -3.312 14.336 -33.486 1.00 47.62 450 GLY A C 1
ATOM 3576 O O . GLY A 1 450 ? -2.531 14.332 -32.549 1.00 47.62 450 GLY A O 1
ATOM 3577 N N . ARG A 1 451 ? -4.443 15.056 -33.514 1.00 47.03 451 ARG A N 1
ATOM 3578 C CA . ARG A 1 451 ? -5.100 15.797 -32.407 1.00 47.03 451 ARG A CA 1
ATOM 3579 C C . ARG A 1 451 ? -4.317 16.942 -31.719 1.00 47.03 451 ARG A C 1
ATOM 3581 O O . ARG A 1 451 ? -3.363 16.688 -30.992 1.00 47.03 451 ARG A O 1
ATOM 3588 N N . PRO A 1 452 ? -4.822 18.192 -31.768 1.00 52.41 452 PRO A N 1
ATOM 3589 C CA . PRO A 1 452 ? -4.369 19.241 -30.855 1.00 52.41 452 PRO A CA 1
ATOM 3590 C C . PRO A 1 452 ? -4.840 18.949 -29.413 1.00 52.41 452 PRO A C 1
ATOM 3592 O O . PRO A 1 452 ? -6.019 18.625 -29.214 1.00 52.41 452 PRO A O 1
ATOM 3595 N N . PRO A 1 453 ? -3.980 19.076 -28.384 1.00 50.50 453 PRO A N 1
ATOM 3596 C CA . PRO A 1 453 ? -4.429 19.085 -26.999 1.00 50.50 453 PRO A CA 1
ATOM 3597 C C . PRO A 1 453 ? -5.191 20.387 -26.715 1.00 50.50 453 PRO A C 1
ATOM 3599 O O . PRO A 1 453 ? -4.761 21.484 -27.067 1.00 50.50 453 PRO A O 1
ATOM 3602 N N . ARG A 1 454 ? -6.369 20.245 -26.101 1.00 50.38 454 ARG A N 1
ATOM 3603 C CA . ARG A 1 454 ? -7.216 21.352 -25.637 1.00 50.38 454 ARG A CA 1
ATOM 3604 C C . ARG A 1 454 ? -6.504 22.199 -24.566 1.00 50.38 454 ARG A C 1
ATOM 3606 O O . ARG A 1 454 ? -5.659 21.671 -23.845 1.00 50.38 454 ARG A O 1
ATOM 3613 N N . PRO A 1 455 ? -6.872 23.487 -24.439 1.00 53.38 455 PRO A N 1
ATOM 3614 C CA . PRO A 1 455 ? -6.166 24.449 -23.607 1.00 53.38 455 PRO A CA 1
ATOM 3615 C C . PRO A 1 455 ? -6.529 24.253 -22.134 1.00 53.38 455 PRO A C 1
ATOM 3617 O O . PRO A 1 455 ? -7.707 24.222 -21.782 1.00 53.38 455 PRO A O 1
ATOM 3620 N N . TYR A 1 456 ? -5.521 24.176 -21.268 1.00 42.06 456 TYR A N 1
ATOM 3621 C CA . TYR A 1 456 ? -5.694 24.371 -19.834 1.00 42.06 456 TYR A CA 1
ATOM 3622 C C . TYR A 1 456 ? -4.837 25.545 -19.374 1.00 42.06 456 TYR A C 1
ATOM 3624 O O . TYR A 1 456 ? -3.620 25.526 -19.515 1.00 42.06 456 TYR A O 1
ATOM 3632 N N . GLY A 1 457 ? -5.515 26.523 -18.775 1.00 40.78 457 GLY A N 1
ATOM 3633 C CA . GLY A 1 457 ? -5.018 27.220 -17.595 1.00 40.78 457 GLY A CA 1
ATOM 3634 C C . GLY A 1 457 ? -4.032 28.352 -17.835 1.00 40.78 457 GLY A C 1
ATOM 3635 O O . GLY A 1 457 ? -2.823 28.162 -17.805 1.00 40.78 457 GLY A O 1
ATOM 3636 N N . SER A 1 458 ? -4.575 29.564 -17.907 1.00 50.38 458 SER A N 1
ATOM 3637 C CA . SER A 1 458 ? -3.913 30.770 -17.418 1.00 50.38 458 SER A CA 1
ATOM 3638 C C . SER A 1 458 ? -3.395 30.549 -15.990 1.00 50.38 458 SER A C 1
ATOM 3640 O O . SER A 1 458 ? -4.187 30.380 -15.061 1.00 50.38 458 SER A O 1
ATOM 3642 N N . GLY A 1 459 ? -2.078 30.570 -15.819 1.00 39.22 459 GLY A N 1
ATOM 3643 C CA . GLY A 1 459 ? -1.407 30.581 -14.526 1.00 39.22 459 GLY A CA 1
ATOM 3644 C C . GLY A 1 459 ? -0.227 31.535 -14.599 1.00 39.22 459 GLY A C 1
ATOM 3645 O O . GLY A 1 459 ? 0.829 31.187 -15.114 1.00 39.22 459 GLY A O 1
ATOM 3646 N N . THR A 1 460 ? -0.454 32.753 -14.127 1.00 46.78 460 THR A N 1
ATOM 3647 C CA . THR A 1 460 ? 0.550 33.775 -13.839 1.00 46.78 460 THR A CA 1
ATOM 3648 C C . THR A 1 460 ? 1.653 33.234 -12.929 1.00 46.78 460 THR A C 1
ATOM 3650 O O . THR A 1 460 ? 1.362 32.697 -11.858 1.00 46.78 460 THR A O 1
ATOM 3653 N N . LYS A 1 461 ? 2.911 33.450 -13.322 1.00 37.59 461 LYS A N 1
ATOM 3654 C CA . LYS A 1 461 ? 4.026 33.799 -12.435 1.00 37.59 461 LYS A CA 1
ATOM 3655 C C . LYS A 1 461 ? 5.151 34.437 -13.232 1.00 37.59 461 LYS A C 1
ATOM 3657 O O . LYS A 1 461 ? 5.515 33.854 -14.275 1.00 37.59 461 LYS A O 1
#

Organism: Hyaloscypha variabilis (strain UAMH 11265 / GT02V1 / F) (NCBI:txid1149755)

Sequence (461 aa):
MSRINMNPTVVDDEEPVSPTTHTLGDDEWLMVAVNESNVNDTAHPEATDTGTVNSEPKVTKDEVEILKEVLESTRAAFRAEHETTQHTQARLAAVMQEVKSTKDTAEKDVKEVKLQLAAAKENSHAPKTQLEAMNYTLKEKLHKFKAQAASAAILFEKVKRDLQEELEEKEVQLSAARKELEAARAELVSARAESTATKKDVKAKKQELQATKDQLVATMESFAAAKKEWVQKQAATINELQATKRAHKATKGELFAAKDSFEEASKKYVQKQLAKMKELEETKRAHEATKVELESSKQKLRTSTQELETSKRENTTAREKLVNELRVQVEAAYIKHETARKEVSELWQKHRTPVTLNAEQITKKEKLERDVTAAATEVTQQRSYAFDELKWSYDAQIRKEGEQRTTLDKEAANRMNLAAEQLAAAKKKLRELMQKNEREGAVEVQFWNGRPPRPYGSGTK

Radius of gyration: 96.73 Å; chains: 1; bounding box: 188×63×276 Å